Protein AF-A0A968LQH7-F1 (afdb_monomer)

Mean predicted aligned error: 11.44 Å

Nearest PDB structures (foldseek):
  6m36-assembly1_H  TM=9.302E-01  e=2.398E-04  Bacillus subtilis subsp. subtilis str. 168
  1th8-assembly1_B  TM=8.987E-01  e=6.489E-04  Geobacillus stearothermophilus
  7lhv-assembly1_B  TM=8.770E-01  e=4.225E-03  Arabidopsis thaliana
  6rtc-assembly1_A  TM=8.380E-01  e=2.093E-03  Mus musculus
  3oir-assembly1_A  TM=7.974E-01  e=1.445E-02  Wolinella succinogenes

Radius of gyration: 26.25 Å; Cα contacts (8 Å, |Δi|>4): 686; chains: 1; bounding box: 60×56×79 Å

Secondary structure (DSSP, 8-state):
-EEEE-TT--SS--HHHHHHHHHHHTTS--S-EEEE--TTPPPPTTSEEE--SSHHHHHHHHHHSSEEEEES-HHHHHHHHHSS---EEEE---GGGT----HHHHHHHHHHHHTT--B--SHHHHHHHHHHTTT-SSSPPP-TTS--EEEETTEEEEEPPSEE-THHHHHHHHHHHHHT-TT-TT--EEEEE-SS--EE-HHHHHHHHHHHHHHHHTT-EEEEES--HHHHHHHHHTT-TTTSEE-GGG--GGG--S-TTTTT---GGGSSHHHHHHHHHHHHHHHHHHHHHHHHHHHHHHHHSSPPEEEEEEEE-GGG-EEEEEEEE-SSSSHHHHHHHTGGGGGGHHHHHHTSSEEEEB---BHHHHHHHHHSTT--S----TTSPPBEEEEPS---S-GGGSPPP-HHHHHHHHHHHHHHHHHHHH--S--PPPPP-

Sequence (441 aa):
MIYVSIALEPYPFSTVIGWLVALQKYELLKEEVLVHSHPLMTLPPSLSPVFPATPAEEIDWMARCRLWIGECDPQVRQKFQQLPAKPYALIPRSRQFAETLSLRQQHLAEEYAQQGTTILHSPAELAKFIRFSVVLSGMALPKASAVRLIYFGTVALFSFPRLLINQDADLMQQDFQDLCQPQDQDLQRVILDLSDTEKLDSSGLKVLVLCLEVIVSQGRDLVLWSVRQEVLERLSFANLNQFLVIEPLTQGFANYGARTEVDRALHPSLRGWQGGLKRALDLAIASVGLVLYATVWFLLWVIERRLPQVQTEIRCGWQGRLLRWRLLKPRRVGRKLFRRTRLERLPLFWNVLWGEISLVGCHAPILKEIMHQKFSPHGQGFYWGRSQPKPGIITSSYRGGQANDCPMWNLINEVQILLRALGRLIYRLTRTGSGRSPQHR

Foldseek 3Di:
DEEEEAAVPLFQDWLVLLLVLVCVVQLLDPDAYEYDYHPLHDHDPSHHYDDDPDPVSVLVVVVPHQEYEYALDPVRVVVQVVHPDHHYEHEQTACLQPPDPDPVSVVSLVVCVVVLHHYDFWSQLVSVCVVCSVVDPPDRPDPSVPDQWDDNFQEIEGEDAQECDDPNLVVVLVVLCVVLPPVSVSHAEYEYECQNHDDADPSNVVSVVSSLVSQVVVVHYYAYAQQAPNNVVVCVVVVVVVVHHYSSSTHTRPRDDDPPDPLVCPPVCCPDDNVVVQLVVQLVVLVVLQVVLVVVQVVLCVVVVDGWDWDWFWWQFALNRTDTQTFTARDDPCRVVCVQLVNRRSVCSVVSNVVRAGAEFAATDGSVVQSCLVSPPPRDFDDPHRSGIGHHSQHDPDPDGDSVPDPRDDPVSVVVSVVVSVVSNVVSVPCDDDDDDPPDD

Solvent-accessible surface area (backbone atoms only — not comparable to full-atom values): 24698 Å² total; per-residue (Å²): 78,36,29,34,47,46,49,87,45,65,42,83,58,45,50,68,57,36,28,53,52,47,32,43,76,64,55,64,45,86,63,58,38,40,32,33,46,31,92,86,55,77,69,61,92,86,45,44,80,42,79,62,91,43,74,69,52,42,48,52,57,50,68,72,24,73,35,40,40,29,45,64,40,74,69,51,50,52,53,60,69,77,45,81,97,56,55,54,40,25,33,55,73,28,58,91,49,45,35,86,70,43,73,66,54,54,53,49,50,53,52,39,40,75,71,70,42,50,66,40,57,31,44,66,46,46,46,50,46,71,71,47,51,82,81,43,88,86,55,81,76,68,65,75,79,74,67,42,70,47,75,48,84,39,28,38,44,37,50,47,58,45,62,25,49,65,75,52,24,58,54,47,47,50,59,50,51,66,68,64,42,88,80,61,77,67,59,48,35,42,35,42,33,26,59,57,34,69,49,65,45,75,52,22,50,49,39,54,51,48,54,50,51,57,37,51,77,70,75,32,49,67,37,40,29,16,65,21,53,70,46,48,53,50,33,51,75,68,63,43,56,84,78,52,49,66,50,84,57,28,62,28,61,80,41,74,78,87,74,79,61,74,78,67,54,63,61,68,42,67,65,62,69,66,25,52,50,52,50,51,52,32,43,56,52,21,54,55,38,41,54,51,34,52,52,54,51,50,51,45,26,68,73,67,74,42,81,65,45,70,48,72,43,58,26,39,32,36,50,31,31,67,39,80,48,38,31,50,39,58,90,76,69,58,49,70,54,32,66,70,68,48,59,25,48,32,59,41,26,56,40,27,65,76,60,50,29,32,51,69,20,32,68,57,52,48,46,70,60,49,51,46,37,74,71,38,97,80,51,76,79,66,76,90,41,31,79,48,71,46,19,20,83,41,58,51,93,53,74,74,73,52,83,86,75,60,76,73,72,45,72,67,60,52,51,51,53,49,51,54,49,48,52,52,41,52,52,60,68,70,59,65,95,78,77,82,74,81,77,82,125

pLDDT: mean 77.99, std 15.83, range [33.03, 96.25]

Structure (mmCIF, N/CA/C/O backbone):
data_AF-A0A968LQH7-F1
#
_entry.id   AF-A0A968LQH7-F1
#
loop_
_atom_site.group_PDB
_atom_site.id
_atom_site.type_symbol
_atom_site.label_atom_id
_atom_site.label_alt_id
_atom_site.label_comp_id
_atom_site.label_asym_id
_atom_site.label_entity_id
_atom_site.label_seq_id
_atom_site.pdbx_PDB_ins_code
_atom_site.Cartn_x
_atom_site.Cartn_y
_atom_site.Cartn_z
_atom_site.occupancy
_atom_site.B_iso_or_equiv
_atom_site.auth_seq_id
_atom_site.auth_comp_id
_atom_site.auth_asym_id
_atom_site.auth_atom_id
_atom_site.pdbx_PDB_model_num
ATOM 1 N N . MET A 1 1 ? -12.282 18.269 4.906 1.00 91.88 1 MET A N 1
ATOM 2 C CA . MET A 1 1 ? -11.223 17.924 3.929 1.00 91.88 1 MET A CA 1
ATOM 3 C C . MET A 1 1 ? -9.951 17.599 4.677 1.00 91.88 1 MET A C 1
ATOM 5 O O . MET A 1 1 ? -9.574 18.338 5.591 1.00 91.88 1 MET A O 1
ATOM 9 N N . ILE A 1 2 ? -9.303 16.513 4.278 1.00 94.44 2 ILE A N 1
ATOM 10 C CA . ILE A 1 2 ? -8.062 16.009 4.865 1.00 94.44 2 ILE A CA 1
ATOM 11 C C . ILE A 1 2 ? -6.965 16.073 3.808 1.00 94.44 2 ILE A C 1
ATOM 13 O O . ILE A 1 2 ? -7.190 15.636 2.684 1.00 94.44 2 ILE A O 1
ATOM 17 N N . TYR A 1 3 ? -5.788 16.585 4.170 1.00 94.88 3 TYR A N 1
ATOM 18 C CA . TYR A 1 3 ? -4.630 16.570 3.279 1.00 94.88 3 TYR A CA 1
ATOM 19 C C . TYR A 1 3 ? -3.744 15.366 3.577 1.00 94.88 3 TYR A C 1
ATOM 21 O O . TYR A 1 3 ? -3.441 15.100 4.739 1.00 94.88 3 TYR A O 1
ATOM 29 N N . VAL A 1 4 ? -3.282 14.675 2.541 1.00 94.88 4 VAL A N 1
ATOM 30 C CA . VAL A 1 4 ? -2.411 13.505 2.646 1.00 94.88 4 VAL A CA 1
ATOM 31 C C 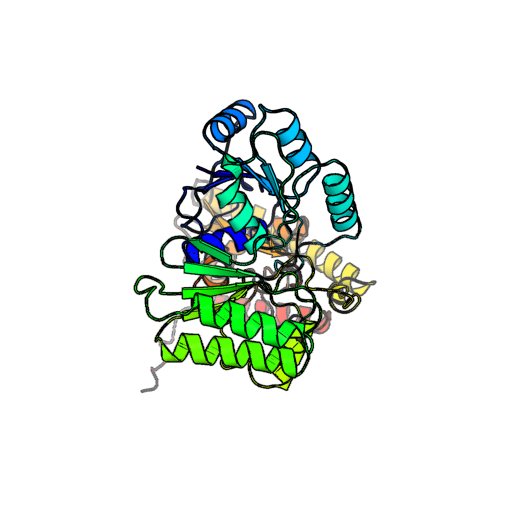. VAL A 1 4 ? -1.172 13.710 1.784 1.00 94.88 4 VAL A C 1
ATOM 33 O O . VAL A 1 4 ? -1.284 13.931 0.581 1.00 94.88 4 VAL A O 1
ATOM 36 N N . SER A 1 5 ? 0.015 13.599 2.380 1.00 92.38 5 SER A N 1
ATOM 37 C CA . SER A 1 5 ? 1.299 13.741 1.685 1.00 92.38 5 SER A CA 1
ATOM 38 C C . SER A 1 5 ? 2.010 12.392 1.562 1.00 92.38 5 SER A C 1
ATOM 40 O O . SER A 1 5 ? 2.609 11.922 2.529 1.00 92.38 5 SER A O 1
ATOM 42 N N . ILE A 1 6 ? 1.993 11.822 0.353 1.00 87.38 6 ILE A N 1
ATOM 43 C CA . ILE A 1 6 ? 2.687 10.573 -0.035 1.00 87.38 6 ILE A CA 1
ATOM 44 C C . ILE A 1 6 ? 3.566 10.773 -1.293 1.00 87.38 6 ILE A C 1
ATOM 46 O O . ILE A 1 6 ? 3.988 9.823 -1.943 1.00 87.38 6 ILE A O 1
ATOM 50 N N . ALA A 1 7 ? 3.817 12.025 -1.697 1.00 74.19 7 ALA A N 1
ATOM 51 C CA . ALA A 1 7 ? 4.438 12.373 -2.982 1.00 74.19 7 ALA A CA 1
ATOM 52 C C . ALA A 1 7 ? 5.873 11.853 -3.176 1.00 74.19 7 ALA A C 1
ATOM 54 O O . ALA A 1 7 ? 6.337 11.723 -4.310 1.00 74.19 7 ALA A O 1
ATOM 55 N N . LEU A 1 8 ? 6.565 11.541 -2.080 1.00 68.94 8 LEU A N 1
ATOM 56 C CA . LEU A 1 8 ? 7.921 10.993 -2.102 1.00 68.94 8 LEU A CA 1
ATOM 57 C C . LEU A 1 8 ? 7.945 9.495 -2.412 1.00 68.94 8 LEU A C 1
ATOM 59 O O . LEU A 1 8 ? 9.002 8.968 -2.760 1.00 68.94 8 LEU A O 1
ATOM 63 N N . GLU A 1 9 ? 6.806 8.809 -2.320 1.00 71.38 9 GLU A N 1
ATOM 64 C CA . GLU A 1 9 ? 6.715 7.371 -2.527 1.00 71.38 9 GLU A CA 1
ATOM 65 C C . GLU A 1 9 ? 6.495 7.071 -4.026 1.00 71.38 9 GLU A C 1
ATOM 67 O O . GLU A 1 9 ? 5.426 7.338 -4.581 1.00 71.38 9 GLU A O 1
ATOM 72 N N . PRO A 1 10 ? 7.473 6.470 -4.736 1.00 67.31 10 PRO A N 1
ATOM 73 C CA . PRO A 1 10 ? 7.321 6.125 -6.154 1.00 67.31 10 PRO A CA 1
ATOM 74 C C . PRO A 1 10 ? 6.494 4.843 -6.367 1.00 67.31 10 PRO A C 1
ATOM 76 O O . PRO A 1 10 ? 6.490 4.275 -7.468 1.00 67.31 10 PRO A O 1
ATOM 79 N N . TYR A 1 11 ? 5.856 4.341 -5.309 1.00 75.50 11 TYR A N 1
ATOM 80 C CA . TYR A 1 11 ? 5.134 3.080 -5.281 1.00 75.50 11 TYR A CA 1
ATOM 81 C C . TYR A 1 11 ? 3.636 3.348 -5.126 1.00 75.50 11 TYR A C 1
ATOM 83 O O . TYR A 1 11 ? 3.237 4.116 -4.258 1.00 75.50 11 TYR A O 1
ATOM 91 N N . PRO A 1 12 ? 2.783 2.676 -5.912 1.00 67.94 12 PRO A N 1
ATOM 92 C CA . PRO A 1 12 ? 1.347 2.938 -5.910 1.00 67.94 12 PRO A CA 1
ATOM 93 C C . PRO A 1 12 ? 0.606 2.335 -4.708 1.00 67.94 12 PRO A C 1
ATOM 95 O O . PRO A 1 12 ? -0.607 2.477 -4.583 1.00 67.94 12 PRO A O 1
ATOM 98 N N . PHE A 1 13 ? 1.312 1.603 -3.852 1.00 70.88 13 PHE A N 1
ATOM 99 C CA . PHE A 1 13 ? 0.738 0.982 -2.674 1.00 70.88 13 PHE A CA 1
ATOM 100 C C . PHE A 1 13 ? 1.545 1.421 -1.469 1.00 70.88 13 PHE A C 1
ATOM 102 O O . PHE A 1 13 ? 2.733 1.089 -1.376 1.00 70.88 13 PHE A O 1
ATOM 109 N N . SER A 1 14 ? 0.866 2.123 -0.572 1.00 77.19 14 SER A N 1
ATOM 110 C CA . SER A 1 14 ? 1.400 2.500 0.721 1.00 77.19 14 SER A CA 1
ATOM 111 C C . SER A 1 14 ? 0.418 2.184 1.831 1.00 77.19 14 SER A C 1
ATOM 113 O O . SER A 1 14 ? -0.792 2.057 1.604 1.00 77.19 14 SER A O 1
ATOM 115 N N . THR A 1 15 ? 0.965 2.073 3.037 1.00 83.62 15 THR A N 1
ATOM 116 C CA . THR A 1 15 ? 0.190 1.883 4.269 1.00 83.62 15 THR A CA 1
ATOM 117 C C . THR A 1 15 ? -0.881 2.957 4.418 1.00 83.62 15 THR A C 1
ATOM 119 O O . THR A 1 15 ? -2.040 2.649 4.686 1.00 83.62 15 THR A O 1
ATOM 122 N N . VAL A 1 16 ? -0.518 4.204 4.111 1.00 89.38 16 VAL A N 1
ATOM 123 C CA . VAL A 1 16 ? -1.415 5.363 4.157 1.00 89.38 16 VAL A CA 1
ATOM 124 C C . VAL A 1 16 ? -2.645 5.160 3.272 1.00 89.38 16 VAL A C 1
ATOM 126 O O . VAL A 1 16 ? -3.771 5.291 3.744 1.00 89.38 16 VAL A O 1
ATOM 129 N N . ILE A 1 17 ? -2.454 4.798 1.998 1.00 88.19 17 ILE A N 1
ATOM 130 C CA . ILE A 1 17 ? -3.575 4.601 1.065 1.00 88.19 17 ILE A CA 1
ATOM 131 C C . ILE A 1 17 ? -4.432 3.413 1.484 1.00 88.19 17 ILE A C 1
ATOM 133 O O . ILE A 1 17 ? -5.656 3.508 1.450 1.00 88.19 17 ILE A O 1
ATOM 137 N N . GLY A 1 18 ? -3.799 2.306 1.880 1.00 85.25 18 GLY A N 1
ATOM 138 C CA . GLY A 1 18 ? -4.505 1.116 2.347 1.00 85.25 18 GLY A CA 1
ATOM 139 C C . GLY A 1 18 ? -5.459 1.420 3.493 1.00 85.25 18 GLY A C 1
ATOM 140 O O . GLY A 1 18 ? -6.633 1.056 3.429 1.00 85.25 18 GLY A O 1
ATOM 141 N N . TRP A 1 19 ? -4.974 2.144 4.500 1.00 90.31 19 TRP A N 1
ATOM 142 C CA . TRP A 1 19 ? -5.782 2.519 5.654 1.00 90.31 19 TRP A CA 1
ATOM 143 C C . TRP A 1 19 ? -6.886 3.510 5.281 1.00 90.31 19 TRP A C 1
ATOM 145 O O . TRP A 1 19 ? -8.023 3.312 5.691 1.00 90.31 19 TRP A O 1
ATOM 155 N N . LEU A 1 20 ? -6.611 4.520 4.450 1.00 91.81 20 LEU A N 1
ATOM 156 C CA . LEU A 1 20 ? -7.643 5.466 3.999 1.00 91.81 20 LEU A CA 1
ATOM 157 C C . LEU A 1 20 ? -8.774 4.772 3.226 1.00 91.81 20 LEU A C 1
ATOM 159 O O . LEU A 1 20 ? -9.947 5.052 3.474 1.00 91.81 20 LEU A O 1
ATOM 163 N N . VAL A 1 21 ? -8.434 3.835 2.336 1.00 89.12 21 VAL A N 1
ATOM 164 C CA . VAL A 1 21 ? -9.426 3.035 1.602 1.00 89.12 21 VAL A CA 1
ATOM 165 C C . VAL A 1 21 ? -10.236 2.160 2.556 1.00 89.12 21 VAL A C 1
ATOM 167 O O . VAL A 1 21 ? -11.454 2.083 2.406 1.00 89.12 21 VAL A O 1
ATOM 170 N N . ALA A 1 22 ? -9.599 1.534 3.552 1.00 89.19 22 ALA A N 1
ATOM 171 C CA . ALA A 1 22 ? -10.313 0.768 4.571 1.00 89.19 22 ALA A CA 1
ATOM 172 C C . ALA A 1 22 ? -11.291 1.665 5.350 1.00 89.19 22 ALA A C 1
ATOM 174 O O . ALA A 1 22 ? -12.472 1.347 5.457 1.00 89.19 22 ALA A O 1
ATOM 175 N N . LEU A 1 23 ? -10.846 2.831 5.817 1.00 92.75 23 LEU A N 1
ATOM 176 C CA . LEU A 1 23 ? -11.693 3.766 6.558 1.00 92.75 23 LEU A CA 1
ATOM 177 C C . LEU A 1 23 ? -12.903 4.239 5.738 1.00 92.75 23 LEU A C 1
ATOM 179 O O . LEU A 1 23 ? -14.000 4.327 6.284 1.00 92.75 23 LEU A O 1
ATOM 183 N N . GLN A 1 24 ? -12.736 4.502 4.439 1.00 90.62 24 GLN A N 1
ATOM 184 C CA . GLN A 1 24 ? -13.851 4.857 3.552 1.00 90.62 24 GLN A CA 1
ATOM 185 C C . GLN A 1 24 ? -14.787 3.669 3.287 1.00 90.62 24 GLN A C 1
ATOM 187 O O . GLN A 1 24 ? -16.003 3.833 3.348 1.00 90.62 24 GLN A O 1
ATOM 192 N N . LYS A 1 25 ? -14.239 2.467 3.047 1.00 89.00 25 LYS A N 1
ATOM 193 C CA . LYS A 1 25 ? -15.014 1.228 2.836 1.00 89.00 25 LYS A CA 1
ATOM 194 C C . LYS A 1 25 ? -15.956 0.935 4.006 1.00 89.00 25 LYS A C 1
ATOM 196 O O . LYS A 1 25 ? -17.066 0.462 3.787 1.00 89.00 25 LYS A O 1
ATOM 201 N N . TYR A 1 26 ? -15.506 1.204 5.229 1.00 90.62 26 TYR A N 1
ATOM 202 C CA . TYR A 1 26 ? -16.272 0.971 6.454 1.00 90.62 26 TYR A CA 1
ATOM 203 C C . TYR A 1 26 ? -16.930 2.238 7.017 1.00 90.62 26 TYR A C 1
ATOM 205 O O . TYR A 1 26 ? -17.303 2.255 8.183 1.00 90.62 26 TYR A O 1
ATOM 213 N N . GLU A 1 27 ? -17.069 3.292 6.207 1.00 90.19 27 GLU A N 1
ATOM 214 C CA . GLU A 1 27 ? -17.750 4.547 6.561 1.00 90.19 27 GLU A CA 1
ATOM 215 C C . GLU A 1 27 ? -17.205 5.294 7.795 1.00 90.19 27 GLU A C 1
ATOM 217 O O . GLU A 1 27 ? -17.840 6.227 8.293 1.00 90.19 27 GLU A O 1
ATOM 222 N N . LEU A 1 28 ? -15.995 4.960 8.251 1.00 90.38 28 LEU A N 1
ATOM 223 C CA . LEU A 1 28 ? -15.306 5.675 9.331 1.00 90.38 28 LEU A CA 1
ATOM 224 C C . LEU A 1 28 ? -14.755 7.032 8.861 1.00 90.38 28 LEU A C 1
ATOM 226 O O . LEU A 1 28 ? -14.412 7.888 9.677 1.00 90.38 28 LEU A O 1
ATOM 230 N N . LEU A 1 29 ? -14.666 7.233 7.541 1.00 90.75 29 LEU A N 1
ATOM 231 C CA . LEU A 1 29 ? -14.213 8.464 6.904 1.00 90.75 29 LEU A CA 1
ATOM 232 C C . LEU A 1 29 ? -15.174 8.881 5.786 1.00 90.75 29 LEU A C 1
ATOM 234 O O . LEU A 1 29 ? -15.205 8.267 4.723 1.00 90.75 29 LEU A O 1
ATOM 238 N N . LYS A 1 30 ? -15.930 9.957 6.030 1.00 87.56 30 LYS A N 1
ATOM 239 C CA . LYS A 1 30 ? -16.893 10.543 5.07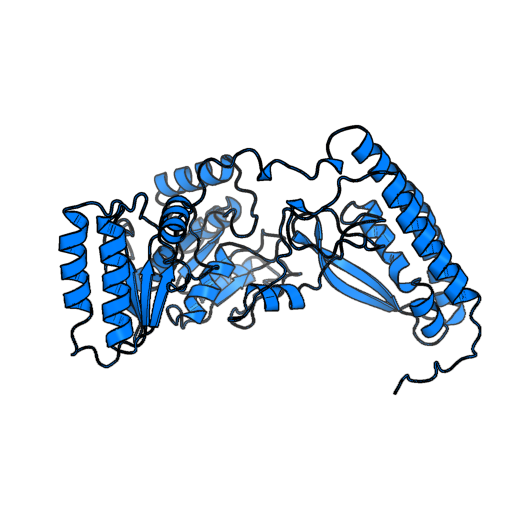5 1.00 87.56 30 LYS A CA 1
ATOM 240 C C . LYS A 1 30 ? -16.399 11.838 4.425 1.00 87.56 30 LYS A C 1
ATOM 242 O O . LYS A 1 30 ? -17.047 12.377 3.537 1.00 87.56 30 LYS A O 1
ATOM 247 N N . GLU A 1 31 ? -15.266 12.361 4.883 1.00 89.69 31 GLU A N 1
ATOM 248 C CA . GLU A 1 31 ? -14.685 13.585 4.342 1.00 89.69 31 GLU A CA 1
ATOM 249 C C . GLU A 1 31 ? -13.903 13.325 3.061 1.00 89.69 31 GLU A C 1
ATOM 251 O O . GLU A 1 31 ? -13.278 12.278 2.893 1.00 89.69 31 GLU A O 1
ATOM 256 N N . GLU A 1 32 ? -13.860 14.337 2.199 1.00 92.50 32 GLU A N 1
ATOM 257 C CA . GLU A 1 32 ? -12.955 14.334 1.060 1.00 92.50 32 GLU A CA 1
ATOM 258 C C . GLU A 1 32 ? -11.490 14.319 1.521 1.00 92.50 32 GLU A C 1
ATOM 260 O O . GLU A 1 32 ? -11.068 15.099 2.390 1.00 92.50 32 GLU A O 1
ATOM 265 N N . VAL A 1 33 ? -10.719 13.427 0.900 1.00 95.12 33 VAL A N 1
ATOM 266 C CA . VAL A 1 33 ? -9.294 13.230 1.146 1.00 95.12 33 VAL A CA 1
ATOM 267 C C . VAL A 1 33 ? -8.520 13.677 -0.083 1.00 95.12 33 VAL A C 1
ATOM 269 O O . VAL A 1 33 ? -8.578 13.033 -1.131 1.00 95.12 33 VAL A O 1
ATOM 272 N N . LEU A 1 34 ? -7.776 14.766 0.072 1.00 94.44 34 LEU A N 1
ATOM 273 C CA . LEU A 1 34 ? -6.871 15.303 -0.931 1.00 94.44 34 LEU A CA 1
ATOM 274 C C . LEU A 1 34 ? -5.501 14.652 -0.764 1.00 94.44 34 LEU A C 1
ATOM 276 O O . LEU A 1 34 ? -4.869 14.791 0.281 1.00 94.44 34 LEU A O 1
ATOM 280 N N . VAL A 1 35 ? -5.028 13.947 -1.784 1.00 93.44 35 VAL A N 1
ATOM 281 C CA . VAL A 1 35 ? -3.793 13.165 -1.717 1.00 93.44 35 VAL A CA 1
ATOM 282 C C . VAL A 1 35 ? -2.768 13.720 -2.700 1.00 93.44 35 VAL A C 1
ATOM 284 O O . VAL A 1 35 ? -2.887 13.547 -3.915 1.00 93.44 35 VAL A O 1
ATOM 287 N N . HIS A 1 36 ? -1.716 14.334 -2.165 1.00 92.38 36 HIS A N 1
ATOM 288 C CA . HIS A 1 36 ? -0.524 14.676 -2.927 1.00 92.38 36 HIS A CA 1
ATOM 289 C C . HIS A 1 36 ? 0.348 13.427 -3.089 1.00 92.38 36 HIS A C 1
ATOM 291 O O . HIS A 1 36 ? 0.933 12.923 -2.126 1.00 92.38 36 HIS A O 1
ATOM 297 N N . SER A 1 37 ? 0.404 12.913 -4.319 1.00 88.38 37 SER A N 1
ATOM 298 C CA . SER A 1 37 ? 1.066 11.654 -4.677 1.00 88.38 37 SER A CA 1
ATOM 299 C C . SER A 1 37 ? 1.986 11.802 -5.885 1.00 88.38 37 SER A C 1
ATOM 301 O O . SER A 1 37 ? 1.983 12.822 -6.573 1.00 88.38 37 SER A O 1
ATOM 303 N N . HIS A 1 38 ? 2.792 10.772 -6.148 1.00 83.25 38 HIS A N 1
ATOM 304 C CA . HIS A 1 38 ? 3.697 10.763 -7.291 1.00 83.25 38 HIS A CA 1
ATOM 305 C C . HIS A 1 38 ? 2.921 10.943 -8.623 1.00 83.25 38 HIS A C 1
ATOM 307 O O . HIS A 1 38 ? 1.936 10.242 -8.835 1.00 83.25 38 HIS A O 1
ATOM 313 N N . PRO A 1 39 ? 3.369 11.768 -9.595 1.00 80.88 39 PRO A N 1
ATOM 314 C CA . PRO A 1 39 ? 2.581 12.116 -10.797 1.00 80.88 39 PRO A CA 1
ATOM 315 C C . PRO A 1 39 ? 2.179 10.952 -11.716 1.00 80.88 39 PRO A C 1
ATOM 317 O O . PRO A 1 39 ? 1.294 11.075 -12.557 1.00 80.88 39 PRO A O 1
ATOM 320 N N . LEU A 1 40 ? 2.877 9.819 -11.615 1.00 78.50 40 LEU A N 1
ATOM 321 C CA . LEU A 1 40 ? 2.552 8.595 -12.363 1.00 78.50 40 LEU A CA 1
ATOM 322 C C . LEU A 1 40 ? 1.518 7.712 -11.652 1.00 78.50 40 LEU A C 1
ATOM 324 O O . LEU A 1 40 ? 1.124 6.675 -12.183 1.00 78.50 40 LEU A O 1
ATOM 328 N N . MET A 1 41 ? 1.127 8.069 -10.438 1.00 79.44 41 MET A N 1
ATOM 329 C CA . MET A 1 41 ? 0.243 7.273 -9.616 1.00 79.44 41 MET A CA 1
ATOM 330 C C . MET A 1 41 ? -1.215 7.571 -9.949 1.00 79.44 41 MET A C 1
ATOM 332 O O . MET A 1 41 ? -1.644 8.718 -9.987 1.00 79.44 41 MET A O 1
ATOM 336 N N . THR A 1 42 ? -1.996 6.515 -10.155 1.00 78.75 42 THR A N 1
ATOM 337 C CA . THR A 1 42 ? -3.457 6.602 -10.145 1.00 78.75 42 THR A CA 1
ATOM 338 C C . THR A 1 42 ? -3.948 6.185 -8.773 1.00 78.75 42 THR A C 1
ATOM 340 O O . THR A 1 42 ? -3.607 5.089 -8.324 1.00 78.75 42 THR A O 1
ATOM 343 N N . LEU A 1 43 ? -4.745 7.028 -8.128 1.00 83.06 43 LEU A N 1
ATOM 344 C CA . LEU A 1 43 ? -5.343 6.721 -6.836 1.00 83.06 43 LEU A CA 1
ATOM 345 C C . LEU A 1 43 ? -6.630 5.897 -6.994 1.00 83.06 43 LEU A C 1
ATOM 347 O O . LEU A 1 43 ? -7.230 5.898 -8.075 1.00 83.06 43 LEU A O 1
ATOM 351 N N . PRO A 1 44 ? -7.058 5.175 -5.943 1.00 82.88 44 PRO A N 1
ATOM 352 C CA . PRO A 1 44 ? -8.409 4.633 -5.871 1.00 82.88 44 PRO A CA 1
ATOM 353 C C . PRO A 1 44 ? -9.438 5.751 -6.106 1.00 82.88 44 PRO A C 1
ATOM 355 O O . PRO A 1 44 ? -9.203 6.876 -5.672 1.00 82.88 44 PRO A O 1
ATOM 358 N N . PRO A 1 45 ? -10.584 5.465 -6.751 1.00 81.06 45 PRO A N 1
ATOM 359 C CA . PRO A 1 45 ? -11.573 6.487 -7.112 1.00 81.06 45 PRO A CA 1
ATOM 360 C C . PRO A 1 45 ? -12.179 7.218 -5.906 1.00 81.06 45 PRO A C 1
ATOM 362 O O . PRO A 1 45 ? -12.768 8.277 -6.073 1.00 81.06 45 PRO A O 1
ATOM 365 N N . SER A 1 46 ? -12.044 6.659 -4.704 1.00 83.56 46 SER A N 1
ATOM 366 C CA . SER A 1 46 ? -12.510 7.257 -3.457 1.00 83.56 46 SER A CA 1
ATOM 367 C C . SER A 1 46 ? -11.565 8.332 -2.891 1.00 83.56 46 SER A C 1
ATOM 369 O O . SER A 1 46 ? -11.942 9.035 -1.956 1.00 83.56 46 SER A O 1
ATOM 371 N N . LEU A 1 47 ? -10.349 8.476 -3.435 1.00 90.00 47 LEU A N 1
ATOM 372 C CA . LEU A 1 47 ? -9.351 9.461 -3.009 1.00 90.00 47 LEU A CA 1
ATOM 373 C C . LEU A 1 47 ? -9.110 10.496 -4.117 1.00 90.00 47 LEU A C 1
ATOM 375 O O . LEU A 1 47 ? -8.857 10.130 -5.266 1.00 90.00 47 LEU A O 1
ATOM 379 N N . SER A 1 48 ? -9.128 11.781 -3.762 1.00 91.38 48 SER A N 1
ATOM 380 C CA . SER A 1 48 ? -8.955 12.892 -4.704 1.00 91.38 48 SER A CA 1
ATOM 381 C C . SER A 1 48 ? -7.461 13.204 -4.890 1.00 91.38 48 SER A C 1
ATOM 383 O O . SER A 1 48 ? -6.813 13.650 -3.941 1.00 91.38 48 SER A O 1
ATOM 385 N N . PRO A 1 49 ? -6.863 12.984 -6.076 1.00 90.62 49 PRO A N 1
ATOM 386 C CA . PRO A 1 49 ? -5.459 13.311 -6.302 1.00 90.62 49 PRO A CA 1
ATOM 387 C C . PRO A 1 49 ? -5.248 14.824 -6.419 1.00 90.62 49 PRO A C 1
ATOM 389 O O . PRO A 1 49 ? -6.023 15.515 -7.079 1.00 90.62 49 PRO A O 1
ATOM 392 N N . VAL A 1 50 ? -4.148 15.318 -5.852 1.00 90.94 50 VAL A N 1
ATOM 393 C CA . VAL A 1 50 ? -3.690 16.704 -6.015 1.00 90.94 50 VAL A CA 1
ATOM 394 C C . VAL A 1 50 ? -2.254 16.703 -6.537 1.00 90.94 50 VAL A C 1
ATOM 396 O O . VAL A 1 50 ? -1.404 15.962 -6.042 1.00 90.94 50 VAL A O 1
ATOM 399 N N . PHE A 1 51 ? -1.985 17.534 -7.544 1.00 87.94 51 PHE A N 1
ATOM 400 C CA . PHE A 1 51 ? -0.672 17.664 -8.180 1.00 87.94 51 PHE A CA 1
ATOM 401 C C . PHE A 1 51 ? -0.241 19.134 -8.174 1.00 87.94 51 PHE A C 1
ATOM 403 O O . PHE A 1 51 ? -0.365 19.800 -9.203 1.00 87.94 51 PHE A O 1
ATOM 410 N N . PRO A 1 52 ? 0.216 19.661 -7.024 1.00 86.62 52 PRO A N 1
ATOM 411 C CA . PRO A 1 52 ? 0.647 21.047 -6.943 1.00 86.62 52 PRO A CA 1
ATOM 412 C C . PRO A 1 52 ? 1.853 21.265 -7.867 1.00 86.62 52 PRO A C 1
ATOM 414 O O . PRO A 1 52 ? 2.837 20.524 -7.810 1.00 86.62 52 PRO A O 1
ATOM 417 N N . ALA A 1 53 ? 1.786 22.277 -8.731 1.00 86.31 53 ALA A N 1
ATOM 418 C CA . ALA A 1 53 ? 2.877 22.637 -9.634 1.00 86.31 53 ALA A CA 1
ATOM 419 C C . ALA A 1 53 ? 3.986 23.417 -8.913 1.00 86.31 53 ALA A C 1
ATOM 421 O O . ALA A 1 53 ? 5.134 23.426 -9.360 1.00 86.31 53 ALA A O 1
ATOM 422 N N . THR A 1 54 ? 3.649 24.074 -7.798 1.00 89.31 54 THR A N 1
ATOM 423 C CA . THR A 1 54 ? 4.581 24.863 -6.983 1.00 89.31 54 THR A CA 1
ATOM 424 C C . THR A 1 54 ? 4.396 24.587 -5.486 1.00 89.31 54 THR A C 1
ATOM 426 O O . THR A 1 54 ? 3.294 24.234 -5.063 1.00 89.31 54 THR A O 1
ATOM 429 N N . PRO A 1 55 ? 5.429 24.811 -4.649 1.00 88.06 55 PRO A N 1
ATOM 430 C CA . PRO A 1 55 ? 5.284 24.718 -3.195 1.00 88.06 55 PRO A CA 1
ATOM 431 C C . PRO A 1 55 ? 4.203 25.651 -2.629 1.00 88.06 55 PRO A C 1
ATOM 433 O O . PRO A 1 55 ? 3.516 25.288 -1.683 1.00 88.06 55 PRO A O 1
ATOM 436 N N . ALA A 1 56 ? 4.010 26.835 -3.222 1.00 89.69 56 ALA A N 1
ATOM 437 C CA . ALA A 1 56 ? 2.972 27.776 -2.798 1.00 89.69 56 ALA A CA 1
ATOM 438 C C . ALA A 1 56 ? 1.557 27.226 -3.043 1.00 89.69 56 ALA A C 1
ATOM 440 O O . ALA A 1 56 ? 0.685 27.357 -2.188 1.00 89.69 56 ALA A O 1
ATOM 441 N N . GLU A 1 57 ? 1.347 26.563 -4.182 1.00 91.81 57 GLU A N 1
ATOM 442 C CA . GLU A 1 57 ? 0.084 25.887 -4.486 1.00 91.81 57 GLU A CA 1
ATOM 443 C C . GLU A 1 57 ? -0.174 24.722 -3.521 1.00 91.81 57 GLU A C 1
ATOM 445 O O . GLU A 1 57 ? -1.294 24.546 -3.049 1.00 91.81 57 GLU A O 1
ATOM 450 N N . GLU A 1 58 ? 0.862 23.953 -3.167 1.00 90.44 58 GLU A N 1
ATOM 451 C CA . GLU A 1 58 ? 0.740 22.891 -2.161 1.00 90.44 58 GLU A CA 1
ATOM 452 C C . GLU A 1 58 ? 0.281 23.447 -0.805 1.00 90.44 58 GLU A C 1
ATOM 454 O O . GLU A 1 58 ? -0.627 22.897 -0.178 1.00 90.44 58 GLU A O 1
ATOM 459 N N . ILE A 1 59 ? 0.869 24.565 -0.374 1.00 90.94 59 ILE A N 1
ATOM 460 C CA . ILE A 1 59 ? 0.506 25.235 0.879 1.00 90.94 59 ILE A CA 1
ATOM 461 C C . ILE A 1 59 ? -0.954 25.704 0.850 1.00 90.94 59 ILE A C 1
ATOM 463 O O . ILE A 1 59 ? -1.649 25.549 1.853 1.00 90.94 59 ILE A O 1
ATOM 467 N N . ASP A 1 60 ? -1.448 26.216 -0.280 1.00 91.44 60 ASP A N 1
ATOM 468 C CA . ASP A 1 60 ? -2.854 26.612 -0.427 1.00 91.44 60 ASP A CA 1
ATOM 469 C C . ASP A 1 60 ? -3.808 25.412 -0.276 1.00 91.44 60 ASP A C 1
ATOM 471 O O . ASP A 1 60 ? -4.772 25.460 0.495 1.00 91.44 60 ASP A O 1
ATOM 475 N N . TRP A 1 61 ? -3.497 24.273 -0.903 1.00 91.44 61 TRP A N 1
ATOM 476 C CA . TRP A 1 61 ? -4.252 23.030 -0.696 1.00 91.44 61 TRP A CA 1
ATOM 477 C C . TRP A 1 61 ? -4.250 22.580 0.773 1.00 91.44 61 TRP A C 1
ATOM 479 O O . TRP A 1 61 ? -5.296 22.226 1.331 1.00 91.44 61 TRP A O 1
ATOM 489 N N . MET A 1 62 ? -3.090 22.642 1.431 1.00 92.31 62 MET A N 1
ATOM 490 C CA . MET A 1 62 ? -2.944 22.319 2.854 1.00 92.31 62 MET A CA 1
ATOM 491 C C . MET A 1 62 ? -3.716 23.291 3.760 1.00 92.31 62 MET A C 1
ATOM 493 O O . MET A 1 62 ? -4.275 22.882 4.790 1.00 92.31 62 MET A O 1
ATOM 497 N N . ALA A 1 63 ? -3.790 24.570 3.387 1.00 90.88 63 ALA A N 1
ATOM 498 C CA . ALA A 1 63 ? -4.514 25.610 4.112 1.00 90.88 63 ALA A CA 1
ATOM 499 C C . ALA A 1 63 ? -6.035 25.375 4.109 1.00 90.88 63 ALA A C 1
ATOM 501 O O . ALA A 1 63 ? -6.694 25.683 5.104 1.00 90.88 63 ALA A O 1
ATOM 502 N N . ARG A 1 64 ? -6.580 24.727 3.076 1.00 91.50 64 ARG A N 1
ATOM 503 C CA . ARG A 1 64 ? -8.010 24.371 2.986 1.00 91.50 64 ARG A CA 1
ATOM 504 C C . ARG A 1 64 ? -8.400 23.138 3.812 1.00 91.50 64 ARG A C 1
ATOM 506 O O . ARG A 1 64 ? -9.575 22.934 4.107 1.00 91.50 64 ARG A O 1
ATOM 513 N N . CYS A 1 65 ? -7.436 22.301 4.195 1.00 92.31 65 CYS A N 1
ATOM 514 C CA . CYS A 1 65 ? -7.691 21.053 4.923 1.00 92.31 65 CYS A CA 1
ATOM 515 C C . CYS A 1 65 ? -7.650 21.245 6.443 1.00 92.31 65 CYS A C 1
ATOM 517 O O . CYS A 1 65 ? -6.847 22.024 6.942 1.00 92.31 65 CYS A O 1
ATOM 519 N N . ARG A 1 66 ? -8.464 20.519 7.216 1.00 91.81 66 ARG A N 1
ATOM 520 C CA . ARG A 1 66 ? -8.517 20.696 8.685 1.00 91.81 66 ARG A CA 1
ATOM 521 C C . ARG A 1 66 ? -7.386 19.993 9.443 1.00 91.81 66 ARG A C 1
ATOM 523 O O . ARG A 1 66 ? -7.048 20.397 10.547 1.00 91.81 66 ARG A O 1
ATOM 530 N N . LEU A 1 67 ? -6.832 18.937 8.856 1.00 92.56 67 LEU A N 1
ATOM 531 C CA . LEU A 1 67 ? -5.735 18.142 9.402 1.00 92.56 67 LEU A CA 1
ATOM 532 C C . LEU A 1 67 ? -4.873 17.606 8.265 1.00 92.56 67 LEU A C 1
ATOM 534 O O . LEU A 1 67 ? -5.332 17.539 7.114 1.00 92.56 67 LEU A O 1
ATOM 538 N N . TRP A 1 68 ? -3.657 17.187 8.604 1.00 93.81 68 TRP A N 1
ATOM 539 C CA . TRP A 1 68 ? -2.707 16.615 7.654 1.00 93.81 68 TRP A CA 1
ATOM 540 C C . TRP A 1 68 ? -2.273 15.204 8.063 1.00 93.81 68 TRP A C 1
ATOM 542 O O . TRP A 1 68 ? -2.036 14.917 9.233 1.00 93.81 68 TRP A O 1
ATOM 552 N N . ILE A 1 69 ? -2.141 14.314 7.089 1.00 94.31 69 ILE A N 1
ATOM 553 C CA . ILE A 1 69 ? -1.593 12.970 7.271 1.00 94.31 69 ILE A CA 1
ATOM 554 C C . ILE A 1 69 ? -0.382 12.847 6.358 1.00 94.31 69 ILE A C 1
ATOM 556 O O . ILE A 1 69 ? -0.417 13.235 5.190 1.00 94.31 69 ILE A O 1
ATOM 560 N N . GLY A 1 70 ? 0.709 12.321 6.887 1.00 91.94 70 GLY A N 1
ATOM 561 C CA . GLY A 1 70 ? 1.943 12.156 6.139 1.00 91.94 70 GLY A CA 1
ATOM 562 C C . GLY A 1 70 ? 2.491 10.752 6.263 1.00 91.94 70 GLY A C 1
ATOM 563 O O . GLY A 1 70 ? 2.241 10.055 7.244 1.00 91.94 70 GLY A O 1
ATOM 564 N N . GLU A 1 71 ? 3.299 10.350 5.293 1.00 89.56 71 GLU A N 1
ATOM 565 C CA . GLU A 1 71 ? 4.258 9.279 5.542 1.00 89.56 71 GLU A CA 1
ATOM 566 C C . GLU A 1 71 ? 5.281 9.743 6.578 1.00 89.56 71 GLU A C 1
ATOM 568 O O . GLU A 1 71 ? 5.653 10.918 6.637 1.00 89.56 71 GLU A O 1
ATOM 573 N N . CYS A 1 72 ? 5.741 8.812 7.404 1.00 88.38 72 CYS A N 1
ATOM 574 C CA . CYS A 1 72 ? 6.795 9.061 8.374 1.00 88.38 72 CYS A CA 1
ATOM 575 C C . CYS A 1 72 ? 8.139 9.231 7.644 1.00 88.38 72 CYS A C 1
ATOM 577 O O . CYS A 1 72 ? 8.919 8.294 7.501 1.00 88.38 72 CYS A O 1
ATOM 579 N N . ASP A 1 73 ? 8.379 10.431 7.128 1.00 86.88 73 ASP A N 1
ATOM 580 C CA . ASP A 1 73 ? 9.572 10.804 6.373 1.00 86.88 73 ASP A CA 1
ATOM 581 C C . ASP A 1 73 ? 10.093 12.170 6.858 1.00 86.88 73 ASP A C 1
ATOM 583 O O . ASP A 1 73 ? 9.278 13.050 7.175 1.00 86.88 73 ASP A O 1
ATOM 587 N N . PRO A 1 74 ? 11.424 12.389 6.910 1.00 89.12 74 PRO A N 1
ATOM 588 C CA . PRO A 1 74 ? 11.995 13.660 7.349 1.00 89.12 74 PRO A CA 1
ATOM 589 C C . PRO A 1 74 ? 11.463 14.876 6.594 1.00 89.12 74 PRO A C 1
ATOM 591 O O . PRO A 1 74 ? 11.178 15.900 7.214 1.00 89.12 74 PRO A O 1
ATOM 594 N N . GLN A 1 75 ? 11.295 14.773 5.274 1.00 89.75 75 GLN A N 1
ATOM 595 C CA . GLN A 1 75 ? 10.864 15.902 4.449 1.00 89.75 75 GLN A CA 1
ATOM 596 C C . GLN A 1 75 ? 9.394 16.242 4.705 1.00 89.75 75 GLN A C 1
ATOM 598 O O . GLN A 1 75 ? 9.022 17.414 4.765 1.00 89.75 75 GLN A O 1
ATOM 603 N N . VAL A 1 76 ? 8.553 15.221 4.902 1.00 90.31 76 VAL A N 1
ATOM 604 C CA . VAL A 1 76 ? 7.131 15.410 5.218 1.00 90.31 76 VAL A CA 1
ATOM 605 C C . VAL A 1 76 ? 6.971 16.043 6.596 1.00 90.31 76 VAL A C 1
ATOM 607 O O . VAL A 1 76 ? 6.229 17.017 6.735 1.00 90.31 76 VAL A O 1
ATOM 610 N N . ARG A 1 77 ? 7.713 15.555 7.598 1.00 90.94 77 ARG A N 1
ATOM 611 C CA . ARG A 1 77 ? 7.693 16.128 8.949 1.00 90.94 77 ARG A CA 1
ATOM 612 C C . ARG A 1 77 ? 8.170 17.575 8.960 1.00 90.94 77 ARG A C 1
ATOM 614 O O . ARG A 1 77 ? 7.479 18.429 9.507 1.00 90.94 77 ARG A O 1
ATOM 621 N N . GLN A 1 78 ? 9.316 17.853 8.339 1.00 90.56 78 GLN A N 1
ATOM 622 C CA . GLN A 1 78 ? 9.870 19.204 8.267 1.00 90.56 78 GLN A CA 1
ATOM 623 C C . GLN A 1 78 ? 8.868 20.174 7.630 1.00 90.56 78 GLN A C 1
ATOM 625 O O . GLN A 1 78 ? 8.631 21.253 8.168 1.00 90.56 78 GLN A O 1
ATOM 630 N N . LYS A 1 79 ? 8.220 19.760 6.534 1.00 90.31 79 LYS A N 1
ATOM 631 C CA . LYS A 1 79 ? 7.168 20.541 5.875 1.00 90.31 79 LYS A CA 1
ATOM 632 C C . LYS A 1 79 ? 5.988 20.826 6.808 1.00 90.31 79 LYS A C 1
ATOM 634 O O . LYS A 1 79 ? 5.540 21.964 6.883 1.00 90.31 79 LYS A O 1
ATOM 639 N N . PHE A 1 80 ? 5.491 19.824 7.532 1.00 90.88 80 PHE A N 1
ATOM 640 C CA . PHE A 1 80 ? 4.363 20.005 8.455 1.00 90.88 80 PHE A CA 1
ATOM 641 C C . PHE A 1 80 ? 4.714 20.889 9.660 1.00 90.88 80 PHE A C 1
ATOM 643 O O . PHE A 1 80 ? 3.857 21.626 10.133 1.00 90.88 80 PHE A O 1
ATOM 650 N N . GLN A 1 81 ? 5.966 20.877 10.123 1.00 88.50 81 GLN A N 1
ATOM 651 C CA . GLN A 1 81 ? 6.424 21.727 11.229 1.00 88.50 81 GLN A CA 1
ATOM 652 C C . GLN A 1 81 ? 6.620 23.200 10.845 1.00 88.50 81 GLN A C 1
ATOM 654 O O . GLN A 1 81 ? 6.524 24.069 11.706 1.00 88.50 81 GLN A O 1
ATOM 659 N N . GLN A 1 82 ? 6.917 23.487 9.576 1.00 88.00 82 GLN A N 1
ATOM 660 C CA . GLN A 1 82 ? 7.165 24.849 9.085 1.00 88.00 82 GLN A CA 1
ATOM 661 C C . GLN A 1 82 ? 5.882 25.636 8.775 1.00 88.00 82 GLN A C 1
ATOM 663 O O . GLN A 1 82 ? 5.944 26.839 8.527 1.00 88.00 82 GLN A O 1
ATOM 668 N N . LEU A 1 83 ? 4.731 24.964 8.746 1.00 85.00 83 LEU A N 1
ATOM 669 C CA . LEU A 1 83 ? 3.446 25.535 8.351 1.00 85.00 83 LEU A CA 1
ATOM 670 C C . LEU A 1 83 ? 2.567 25.853 9.573 1.00 85.00 83 LEU A C 1
ATOM 672 O O . LEU A 1 83 ? 2.858 25.384 10.675 1.00 85.00 83 LEU A O 1
ATOM 676 N N . PRO A 1 84 ? 1.498 26.663 9.408 1.00 78.00 84 PRO A N 1
ATOM 677 C CA . PRO A 1 84 ? 0.617 27.033 10.511 1.00 78.00 84 PRO A CA 1
ATOM 678 C C . PRO A 1 84 ? 0.133 25.812 11.297 1.00 78.00 84 PRO A C 1
ATOM 680 O O . PRO A 1 84 ? -0.165 24.778 10.702 1.00 78.00 84 PRO A O 1
ATOM 683 N N . ALA A 1 85 ? 0.023 25.947 12.620 1.00 75.88 85 ALA A N 1
ATOM 684 C CA . ALA A 1 85 ? -0.300 24.842 13.521 1.00 75.88 85 ALA A CA 1
ATOM 685 C C . ALA A 1 85 ? -1.661 24.200 13.196 1.00 75.88 85 ALA A C 1
ATOM 687 O O . ALA A 1 85 ? -2.715 24.671 13.624 1.00 75.88 85 ALA A O 1
ATOM 688 N N . LYS A 1 86 ? -1.626 23.093 12.452 1.00 86.38 86 LYS A N 1
ATOM 689 C CA . LYS A 1 86 ? -2.756 22.186 12.242 1.00 86.38 86 LYS A CA 1
ATOM 690 C C . LYS A 1 86 ? -2.426 20.826 12.839 1.00 86.38 86 LYS A C 1
ATOM 692 O O . LYS A 1 86 ? -1.256 20.437 12.837 1.00 86.38 86 LYS A O 1
ATOM 697 N N . PRO A 1 87 ? -3.430 20.082 13.330 1.00 89.88 87 PRO A N 1
ATOM 698 C CA . PRO A 1 87 ? -3.203 18.722 13.781 1.00 89.88 87 PRO A CA 1
ATOM 699 C C . PRO A 1 87 ? -2.685 17.894 12.606 1.00 89.88 87 PRO A C 1
ATOM 701 O O . PRO A 1 87 ? -3.295 17.857 11.531 1.00 89.88 87 PRO A O 1
ATOM 704 N N . TYR A 1 88 ? -1.558 17.225 12.815 1.00 92.25 88 TYR A N 1
ATOM 705 C CA . TYR A 1 88 ? -1.018 16.297 11.841 1.00 92.25 88 TYR A CA 1
ATOM 706 C C . TYR A 1 88 ? -0.543 15.015 12.502 1.00 92.25 88 TYR A C 1
ATOM 708 O O . TYR A 1 88 ? -0.171 15.000 13.674 1.00 92.25 88 TYR A O 1
ATOM 716 N N . ALA A 1 89 ? -0.547 13.944 11.721 1.00 92.44 89 ALA A N 1
ATOM 717 C CA . ALA A 1 89 ? -0.016 12.664 12.139 1.00 92.44 89 ALA A CA 1
ATOM 718 C C . ALA A 1 89 ? 0.821 12.038 11.027 1.00 92.44 89 ALA A C 1
ATOM 720 O O . ALA A 1 89 ? 0.581 12.270 9.837 1.00 92.44 89 ALA A O 1
ATOM 721 N N . LEU A 1 90 ? 1.808 11.241 11.424 1.00 91.94 90 LEU A N 1
ATOM 722 C CA . LEU A 1 90 ? 2.665 10.508 10.506 1.00 91.94 90 LEU A CA 1
ATOM 723 C C . LEU A 1 90 ? 2.411 9.008 10.628 1.00 91.94 90 LEU A C 1
ATOM 725 O O . LEU A 1 90 ? 2.268 8.469 11.724 1.00 91.94 90 LEU A O 1
ATOM 729 N N . ILE A 1 91 ? 2.386 8.330 9.489 1.00 90.31 91 ILE A N 1
ATOM 730 C CA . ILE A 1 91 ? 2.180 6.887 9.399 1.00 90.31 91 ILE A CA 1
ATOM 731 C C . ILE A 1 91 ? 3.504 6.254 8.961 1.00 90.31 91 ILE A C 1
ATOM 733 O O . ILE A 1 91 ? 4.026 6.596 7.893 1.00 90.31 91 ILE A O 1
ATOM 737 N N . PRO A 1 92 ? 4.094 5.360 9.767 1.00 86.12 92 PRO A N 1
ATOM 738 C CA . PRO A 1 92 ? 5.288 4.644 9.374 1.00 86.12 92 PRO A CA 1
ATOM 739 C C . PRO A 1 92 ? 4.969 3.658 8.251 1.00 86.12 92 PRO A C 1
ATOM 741 O O . PRO A 1 92 ? 3.876 3.100 8.166 1.00 86.12 92 PRO A O 1
ATOM 744 N N . ARG A 1 93 ? 5.959 3.425 7.387 1.00 79.50 93 ARG A N 1
ATOM 745 C CA . ARG A 1 93 ? 5.860 2.398 6.347 1.00 79.50 93 ARG A CA 1
ATOM 746 C C . ARG A 1 93 ? 5.635 1.016 6.975 1.00 79.50 93 ARG A C 1
ATOM 748 O O . ARG A 1 93 ? 6.147 0.749 8.059 1.00 79.50 93 ARG A O 1
ATOM 755 N N . SER A 1 94 ? 4.941 0.122 6.274 1.00 70.94 94 SER A N 1
ATOM 756 C CA . SER A 1 94 ? 4.649 -1.256 6.690 1.00 70.94 94 SER A CA 1
ATOM 757 C C . SER A 1 94 ? 5.049 -2.274 5.623 1.00 70.94 94 SER A C 1
ATOM 759 O O . SER A 1 94 ? 4.897 -2.063 4.419 1.00 70.94 94 SER A O 1
ATOM 761 N N . ARG A 1 95 ? 5.484 -3.461 6.054 1.00 61.03 95 ARG A N 1
ATOM 762 C CA . ARG A 1 95 ? 5.756 -4.590 5.146 1.00 61.03 95 ARG A CA 1
ATOM 763 C C . ARG A 1 95 ? 4.507 -5.145 4.463 1.00 61.03 95 ARG A C 1
ATOM 765 O O . ARG A 1 95 ? 4.650 -5.823 3.452 1.00 61.03 95 ARG A O 1
ATOM 772 N N . GLN A 1 96 ? 3.302 -4.830 4.939 1.00 62.41 96 GLN A N 1
ATOM 773 C CA . GLN A 1 96 ? 2.040 -5.271 4.327 1.00 62.41 96 GLN A CA 1
ATOM 774 C C . GLN A 1 96 ? 1.933 -4.867 2.846 1.00 62.41 96 GLN A C 1
ATOM 776 O O . GLN A 1 96 ? 1.517 -5.652 1.995 1.00 62.41 96 GLN A O 1
ATOM 781 N N . PHE A 1 97 ? 2.378 -3.655 2.504 1.00 62.03 97 PHE A N 1
ATOM 782 C CA . PHE A 1 97 ? 2.437 -3.183 1.115 1.00 62.03 97 PHE A CA 1
ATOM 783 C C . PHE A 1 97 ? 3.800 -3.458 0.461 1.00 62.03 97 PHE A C 1
ATOM 785 O O . PHE A 1 97 ? 4.150 -2.860 -0.561 1.00 62.03 97 PHE A O 1
ATOM 792 N N . ALA A 1 98 ? 4.543 -4.404 1.045 1.00 59.59 98 ALA A N 1
ATOM 793 C CA . ALA A 1 98 ? 5.935 -4.719 0.772 1.00 59.59 98 ALA A CA 1
ATOM 794 C C . ALA A 1 98 ? 6.842 -3.480 0.843 1.00 59.59 98 ALA A C 1
ATOM 796 O O . ALA A 1 98 ? 7.858 -3.418 0.157 1.00 59.59 98 ALA A O 1
ATOM 797 N N . GLU A 1 99 ? 6.483 -2.484 1.661 1.00 66.31 99 GLU A N 1
ATOM 798 C CA . GLU A 1 99 ? 7.324 -1.313 1.878 1.00 66.31 99 GLU A CA 1
ATOM 799 C C . GLU A 1 99 ? 8.590 -1.719 2.629 1.00 66.31 99 GLU A C 1
ATOM 801 O O . GLU A 1 99 ? 8.579 -2.611 3.483 1.00 66.31 99 GLU A O 1
ATOM 806 N N . THR A 1 100 ? 9.709 -1.077 2.300 1.00 57.97 100 THR A N 1
ATOM 807 C CA . THR A 1 100 ? 10.993 -1.406 2.912 1.00 57.97 100 THR A CA 1
ATOM 808 C C . THR A 1 100 ? 11.010 -0.916 4.360 1.00 57.97 100 THR A C 1
ATOM 810 O O . THR A 1 100 ? 11.412 0.214 4.640 1.00 57.97 100 THR A O 1
ATOM 813 N N . LEU A 1 101 ? 10.600 -1.777 5.294 1.00 57.34 101 LEU A N 1
ATOM 814 C CA . LEU A 1 101 ? 10.856 -1.597 6.723 1.00 57.34 101 LEU A CA 1
ATOM 815 C C . LEU A 1 101 ? 12.358 -1.762 6.970 1.00 57.34 101 LEU A C 1
ATOM 817 O O . LEU A 1 101 ? 12.857 -2.868 7.194 1.00 57.34 101 LEU A O 1
ATOM 821 N N . SER A 1 102 ? 13.083 -0.653 6.873 1.00 57.66 102 SER A N 1
ATOM 822 C CA . SER A 1 102 ? 14.446 -0.559 7.385 1.00 57.66 102 SER A CA 1
ATOM 823 C C . SER A 1 102 ? 14.400 -0.330 8.898 1.00 57.66 102 SER A C 1
ATOM 825 O O . SER A 1 102 ? 13.484 0.330 9.382 1.00 57.66 102 SER A O 1
ATOM 827 N N . LEU A 1 103 ? 15.399 -0.819 9.643 1.00 64.50 103 LEU A N 1
ATOM 828 C CA . LEU A 1 103 ? 15.571 -0.483 11.070 1.00 64.50 103 LEU A CA 1
ATOM 829 C C . LEU A 1 103 ? 15.528 1.039 11.290 1.00 64.50 103 LEU A C 1
ATOM 831 O O . LEU A 1 103 ? 14.927 1.527 12.239 1.00 64.50 103 LEU A O 1
ATOM 835 N N . ARG A 1 104 ? 16.061 1.795 10.321 1.00 69.62 104 ARG A N 1
ATOM 836 C CA . ARG A 1 104 ? 15.998 3.257 10.275 1.00 69.62 104 ARG A CA 1
ATOM 837 C C . ARG A 1 104 ? 14.569 3.799 10.337 1.00 69.62 104 ARG A C 1
ATOM 839 O O . ARG A 1 104 ? 14.353 4.798 11.000 1.00 69.62 104 ARG A O 1
ATOM 846 N N . GLN A 1 105 ? 13.607 3.166 9.667 1.00 75.19 105 GLN A N 1
ATOM 847 C CA . GLN A 1 105 ? 12.216 3.622 9.659 1.00 75.19 105 GLN A CA 1
ATOM 848 C C . GLN A 1 105 ? 11.545 3.457 11.028 1.00 75.19 105 GLN A C 1
ATOM 850 O O . GLN A 1 105 ? 10.748 4.304 11.417 1.00 75.19 105 GLN A O 1
ATOM 855 N N . GLN A 1 106 ? 11.868 2.377 11.745 1.00 73.12 106 GLN A N 1
ATOM 856 C CA . GLN A 1 106 ? 11.332 2.129 13.086 1.00 73.12 106 GLN A CA 1
ATOM 857 C C . GLN A 1 106 ? 11.927 3.117 14.089 1.00 73.12 106 GLN A C 1
ATOM 859 O O . GLN A 1 106 ? 11.181 3.811 14.772 1.00 73.12 106 GLN A O 1
ATOM 864 N N . HIS A 1 107 ? 13.254 3.271 14.072 1.00 79.62 107 HIS A N 1
ATOM 865 C CA . HIS A 1 107 ? 13.953 4.233 14.925 1.00 79.62 107 HIS A CA 1
ATOM 866 C C . HIS A 1 107 ? 13.474 5.667 14.671 1.00 79.62 107 HIS A C 1
ATOM 868 O O . HIS A 1 107 ? 13.299 6.431 15.608 1.00 79.62 107 HIS A O 1
ATOM 874 N N . LEU A 1 108 ? 13.225 6.030 13.410 1.00 85.00 108 LEU A N 1
ATOM 875 C CA . LEU A 1 108 ? 12.742 7.359 13.039 1.00 85.00 108 LEU A CA 1
ATOM 876 C C . LEU A 1 108 ? 11.320 7.621 13.555 1.00 85.00 108 LEU A C 1
ATOM 878 O O . LEU A 1 108 ? 11.038 8.713 14.038 1.00 85.00 108 LEU A O 1
ATOM 882 N N . ALA A 1 109 ? 10.435 6.623 13.499 1.00 85.75 109 ALA A N 1
ATOM 883 C CA . ALA A 1 109 ? 9.102 6.732 14.084 1.00 85.75 109 ALA A CA 1
ATOM 884 C C . ALA A 1 109 ? 9.167 6.891 15.614 1.00 85.75 109 ALA A C 1
ATOM 886 O O . ALA A 1 109 ? 8.502 7.766 16.164 1.00 85.75 109 ALA A O 1
ATOM 887 N N . GLU A 1 110 ? 10.003 6.099 16.291 1.00 85.00 110 GLU A N 1
ATOM 888 C CA . GLU A 1 110 ? 10.231 6.200 17.740 1.00 85.00 110 GLU A CA 1
ATOM 889 C C . GLU A 1 110 ? 10.814 7.562 18.135 1.00 85.00 110 GLU A C 1
ATOM 891 O O . GLU A 1 110 ? 10.317 8.204 19.060 1.00 85.00 110 GLU A O 1
ATOM 896 N N . GLU A 1 111 ? 11.820 8.041 17.401 1.00 88.00 111 GLU A N 1
ATOM 897 C CA . GLU A 1 111 ? 12.440 9.349 17.610 1.00 88.00 111 GLU A CA 1
ATOM 898 C C . GLU A 1 111 ? 11.409 10.477 17.462 1.00 88.00 111 GLU A C 1
ATOM 900 O O . GLU A 1 111 ? 11.318 11.372 18.304 1.00 88.00 111 GLU A O 1
ATOM 905 N N . TYR A 1 112 ? 10.581 10.432 16.416 1.00 89.81 112 TYR A N 1
ATOM 906 C CA . TYR A 1 112 ? 9.554 11.449 16.193 1.00 89.81 112 TYR A CA 1
ATOM 907 C C . TYR A 1 112 ? 8.464 11.408 17.263 1.00 89.81 112 TYR A C 1
ATOM 909 O O . TYR A 1 112 ? 8.020 12.471 17.705 1.00 89.81 112 TYR A O 1
ATOM 917 N N . ALA A 1 113 ? 8.080 10.214 17.721 1.00 86.00 113 ALA A N 1
ATOM 918 C CA . ALA A 1 113 ? 7.150 10.053 18.833 1.00 86.00 113 ALA A CA 1
ATOM 919 C C . ALA A 1 113 ? 7.715 10.648 20.136 1.00 86.00 113 ALA A C 1
ATOM 921 O O . ALA A 1 113 ? 7.010 11.383 20.827 1.00 86.00 113 ALA A O 1
ATOM 922 N N . GLN A 1 114 ? 8.999 10.412 20.439 1.00 86.75 114 GLN A N 1
ATOM 923 C CA . GLN A 1 114 ? 9.688 11.016 21.592 1.00 86.75 114 GLN A CA 1
ATOM 924 C C . GLN A 1 114 ? 9.743 12.548 21.502 1.00 86.75 114 GLN A C 1
ATOM 926 O O . GLN A 1 114 ? 9.634 13.233 22.515 1.00 86.75 114 GLN A O 1
ATOM 931 N N . GLN A 1 115 ? 9.847 13.093 20.289 1.00 87.56 115 GLN A N 1
ATOM 932 C CA . GLN A 1 115 ? 9.801 14.534 20.017 1.00 87.56 115 GLN A CA 1
ATOM 933 C C . GLN A 1 115 ? 8.365 15.100 19.960 1.00 87.56 115 GLN A C 1
ATOM 935 O O . GLN A 1 115 ? 8.161 16.211 19.467 1.00 87.56 115 GLN A O 1
ATOM 940 N N . GLY A 1 116 ? 7.354 14.348 20.410 1.00 83.25 116 GLY A N 1
ATOM 941 C CA . GLY A 1 116 ? 5.962 14.802 20.502 1.00 83.25 116 GLY A CA 1
ATOM 942 C C . GLY A 1 116 ? 5.184 14.798 19.182 1.00 83.25 116 GLY A C 1
ATOM 943 O O . GLY A 1 116 ? 4.090 15.353 19.116 1.00 83.25 116 GLY A O 1
ATOM 944 N N . THR A 1 117 ? 5.716 14.188 18.119 1.00 87.44 117 THR A N 1
ATOM 945 C CA . THR A 1 117 ? 4.980 14.019 16.855 1.00 87.44 117 THR A CA 1
ATOM 946 C C . THR A 1 117 ? 4.007 12.849 16.974 1.00 87.44 117 THR A C 1
ATOM 948 O O . THR A 1 117 ? 4.391 11.765 17.404 1.00 87.44 117 THR A O 1
ATOM 951 N N . THR A 1 118 ? 2.751 13.033 16.563 1.00 89.75 118 THR A N 1
ATOM 952 C CA . THR A 1 118 ? 1.772 11.939 16.542 1.00 89.75 118 THR A CA 1
ATOM 953 C C . THR A 1 118 ? 2.143 10.911 15.476 1.00 89.75 118 THR A C 1
ATOM 955 O O . THR A 1 118 ? 2.138 11.221 14.283 1.00 89.75 118 THR A O 1
ATOM 958 N N . ILE A 1 119 ? 2.436 9.686 15.908 1.00 88.94 119 ILE A N 1
ATOM 959 C CA . ILE A 1 119 ? 2.670 8.533 15.038 1.00 88.94 119 ILE A CA 1
ATOM 960 C C . ILE A 1 119 ? 1.483 7.583 15.159 1.00 88.94 119 ILE A C 1
ATOM 962 O O . ILE A 1 119 ? 1.043 7.302 16.270 1.00 88.94 119 ILE A O 1
ATOM 966 N N . LEU A 1 120 ? 0.965 7.116 14.022 1.00 89.31 120 LEU A N 1
ATOM 967 C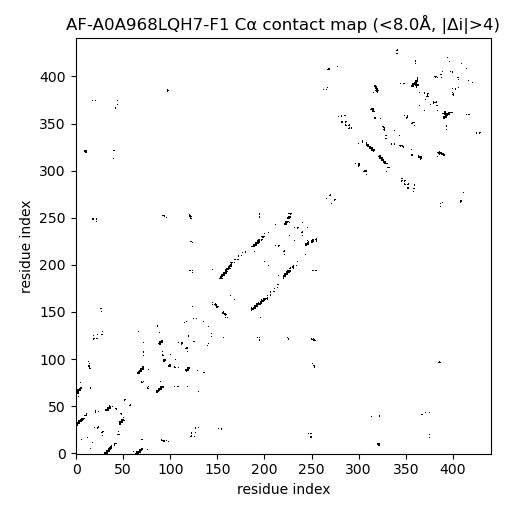 CA . LEU A 1 120 ? -0.169 6.192 13.965 1.00 89.31 120 LEU A CA 1
ATOM 968 C C . LEU A 1 120 ? 0.304 4.816 13.500 1.00 89.31 120 LEU A C 1
ATOM 970 O O . LEU A 1 120 ? 0.871 4.687 12.415 1.00 89.31 120 LEU A O 1
ATOM 974 N N . HIS A 1 121 ? 0.047 3.785 14.293 1.00 84.81 121 HIS A N 1
ATOM 975 C CA . HIS A 1 121 ? 0.507 2.415 14.068 1.00 84.81 121 HIS A CA 1
ATOM 976 C C . HIS A 1 121 ? -0.579 1.480 13.526 1.00 84.81 121 HIS A C 1
ATOM 978 O O . HIS A 1 121 ? -0.251 0.375 13.075 1.00 84.81 121 HIS A O 1
ATOM 984 N N . SER A 1 122 ? -1.842 1.915 13.518 1.00 87.50 122 SER A N 1
ATOM 985 C CA . SER A 1 122 ? -2.969 1.143 12.991 1.00 87.50 122 SER A CA 1
ATOM 986 C C . SER A 1 122 ? -4.017 2.026 12.288 1.00 87.50 122 SER A C 1
ATOM 988 O O . SER A 1 122 ? -4.108 3.233 12.549 1.00 87.50 122 SER A O 1
ATOM 990 N N . PRO A 1 123 ? -4.856 1.449 11.406 1.00 91.06 123 PRO A N 1
ATOM 991 C CA . PRO A 1 123 ? -5.985 2.168 10.812 1.00 91.06 123 PRO A CA 1
ATOM 992 C C . PRO A 1 123 ? -7.015 2.614 11.860 1.00 91.06 123 PRO A C 1
ATOM 994 O O . PRO A 1 123 ? -7.665 3.641 11.677 1.00 91.06 123 PRO A O 1
ATOM 997 N N . ALA A 1 124 ? -7.159 1.887 12.969 1.00 89.69 124 ALA A N 1
ATOM 998 C CA . ALA A 1 124 ? -8.035 2.292 14.060 1.00 89.69 124 ALA A CA 1
ATOM 999 C C . ALA A 1 124 ? -7.512 3.555 14.756 1.00 89.69 124 ALA A C 1
ATOM 1001 O O . ALA A 1 124 ? -8.289 4.478 14.996 1.00 89.69 124 ALA A O 1
ATOM 1002 N N . GLU A 1 125 ? -6.201 3.662 14.997 1.00 88.75 125 GLU A N 1
ATOM 1003 C CA . GLU A 1 125 ? -5.592 4.904 15.489 1.00 88.75 125 GLU A CA 1
ATOM 1004 C C . GLU A 1 125 ? -5.796 6.063 14.511 1.00 88.75 125 GLU A C 1
ATOM 1006 O O . GLU A 1 125 ? -6.084 7.182 14.934 1.00 88.75 125 GLU A O 1
ATOM 1011 N N . LEU A 1 126 ? -5.722 5.800 13.203 1.00 91.75 126 LEU A N 1
ATOM 1012 C CA . LEU A 1 126 ? -6.038 6.802 12.189 1.00 91.75 126 LEU A CA 1
ATOM 1013 C C . LEU A 1 126 ? -7.500 7.262 12.265 1.00 91.75 126 LEU A C 1
ATOM 1015 O O . LEU A 1 126 ? -7.761 8.465 12.236 1.00 91.75 126 LEU A O 1
ATOM 1019 N N . ALA A 1 127 ? -8.451 6.337 12.407 1.00 91.69 127 ALA A N 1
ATOM 1020 C CA . ALA A 1 127 ? -9.866 6.675 12.563 1.00 91.69 127 ALA A CA 1
ATOM 1021 C C . ALA A 1 127 ? -10.103 7.509 13.836 1.00 91.69 127 ALA A C 1
ATOM 1023 O O . ALA A 1 127 ? -10.792 8.534 13.791 1.00 91.69 127 ALA A O 1
ATOM 1024 N N . LYS A 1 128 ? -9.464 7.124 14.950 1.00 89.00 128 LYS A N 1
ATOM 1025 C CA . LYS A 1 128 ? -9.466 7.868 16.221 1.00 89.00 128 LYS A CA 1
ATOM 1026 C C . LYS A 1 128 ? -8.911 9.278 16.044 1.00 89.00 128 LYS A C 1
ATOM 1028 O O . LYS A 1 128 ? -9.553 10.246 16.451 1.00 89.00 128 LYS A O 1
ATOM 1033 N N . PHE A 1 129 ? -7.755 9.404 15.397 1.00 89.19 129 PHE A N 1
ATOM 1034 C CA . PHE A 1 129 ? -7.117 10.688 15.128 1.00 89.19 129 PHE A CA 1
ATOM 1035 C C . PHE A 1 129 ? -8.030 11.596 14.304 1.00 89.19 129 PHE A C 1
ATOM 1037 O O . PHE A 1 129 ? -8.304 12.720 14.712 1.00 89.19 129 PHE A O 1
ATOM 1044 N N . ILE A 1 130 ? -8.574 11.095 13.193 1.00 90.44 130 ILE A N 1
ATOM 1045 C CA . ILE A 1 130 ? -9.488 11.853 12.329 1.00 90.44 130 ILE A CA 1
ATOM 1046 C C . ILE A 1 130 ? -10.720 12.324 13.112 1.00 90.44 130 ILE A C 1
ATOM 1048 O O . ILE A 1 130 ? -11.138 13.474 12.947 1.00 90.44 130 ILE A O 1
ATOM 1052 N N . ARG A 1 131 ? -11.290 11.471 13.972 1.00 86.75 131 ARG A N 1
ATOM 1053 C CA . ARG A 1 131 ? -12.484 11.792 14.767 1.00 86.75 131 ARG A CA 1
ATOM 1054 C C . ARG A 1 131 ? -12.219 12.856 15.831 1.00 86.75 131 ARG A C 1
ATOM 1056 O O . ARG A 1 131 ? -13.029 13.769 15.974 1.00 86.75 131 ARG A O 1
ATOM 1063 N N . PHE A 1 132 ? -11.109 12.746 16.561 1.00 82.94 132 PHE A N 1
ATOM 1064 C CA . PHE A 1 132 ? -10.835 13.572 17.743 1.00 82.94 132 PHE A CA 1
ATOM 1065 C C . PHE A 1 132 ? -9.871 14.737 17.506 1.00 82.94 132 PHE A C 1
ATOM 1067 O O . PHE A 1 132 ? -9.684 15.552 18.407 1.00 82.94 132 PHE A O 1
ATOM 1074 N N . SER A 1 133 ? -9.298 14.892 16.307 1.00 70.88 133 SER A N 1
ATOM 1075 C CA . SER A 1 133 ? -8.314 15.952 16.030 1.00 70.88 133 SER A CA 1
ATOM 1076 C C . SER A 1 133 ? -8.838 17.381 16.240 1.00 70.88 133 SER A C 1
ATOM 1078 O O . SER A 1 133 ? -8.036 18.299 16.357 1.00 70.88 133 SER A O 1
ATOM 1080 N N . VAL A 1 134 ? -10.162 17.590 16.268 1.00 57.44 134 VAL A N 1
ATOM 1081 C CA . VAL A 1 134 ? -10.796 18.899 16.532 1.00 57.44 134 VAL A CA 1
ATOM 1082 C C . VAL A 1 134 ? -10.848 19.223 18.033 1.00 57.44 134 VAL A C 1
ATOM 1084 O O . VAL A 1 134 ? -10.878 20.388 18.405 1.00 57.44 134 VAL A O 1
ATOM 1087 N N . VAL A 1 135 ? -10.800 18.211 18.904 1.00 52.38 135 VAL A N 1
ATOM 1088 C CA . VAL A 1 135 ? -10.856 18.371 20.371 1.00 52.38 135 VAL A CA 1
ATOM 1089 C C . VAL A 1 135 ? -9.469 18.689 20.963 1.00 52.38 135 VAL A C 1
ATOM 1091 O O . VAL A 1 135 ? -9.359 19.084 22.116 1.00 52.38 135 VAL A O 1
ATOM 1094 N N . LEU A 1 136 ? -8.393 18.565 20.176 1.00 48.59 136 LEU A N 1
ATOM 1095 C CA . LEU A 1 136 ? -7.006 18.534 20.661 1.00 48.59 136 LEU A CA 1
ATOM 1096 C C . LEU A 1 136 ? -6.149 19.713 20.171 1.00 48.59 136 LEU A C 1
ATOM 1098 O O . LEU A 1 136 ? -4.977 19.550 19.831 1.00 48.59 136 LEU A O 1
ATOM 1102 N N . SER A 1 137 ? -6.696 20.929 20.177 1.00 40.91 137 SER A N 1
ATOM 1103 C CA . SER A 1 137 ? -5.861 22.136 20.180 1.00 40.91 137 SER A CA 1
ATOM 1104 C C . SER A 1 137 ? -5.198 22.287 21.556 1.00 40.91 137 SER A C 1
ATOM 1106 O O . SER A 1 137 ? -5.725 22.965 22.429 1.00 40.91 137 SER A O 1
ATOM 1108 N N . GLY A 1 138 ? -4.050 21.631 21.761 1.00 43.50 138 GLY A N 1
ATOM 1109 C CA . GLY A 1 138 ? -3.173 21.873 22.919 1.00 43.50 138 GLY A CA 1
ATOM 1110 C C . GLY A 1 138 ? -3.012 20.735 23.932 1.00 43.50 138 GLY A C 1
ATOM 1111 O O . GLY A 1 138 ? -2.313 20.925 24.922 1.00 43.50 138 GLY A O 1
ATOM 1112 N N . MET A 1 139 ? -3.583 19.550 23.700 1.00 36.59 139 MET A N 1
ATOM 1113 C CA . MET A 1 139 ? -3.322 18.364 24.528 1.00 36.59 139 MET A CA 1
ATOM 1114 C C . MET A 1 139 ? -2.748 17.227 23.686 1.00 36.59 139 MET A C 1
ATOM 1116 O O . MET A 1 139 ? -3.205 16.969 22.573 1.00 36.59 139 MET A O 1
ATOM 1120 N N . ALA A 1 140 ? -1.736 16.544 24.231 1.00 40.41 140 ALA A N 1
ATOM 1121 C CA . ALA A 1 140 ? -1.265 15.277 23.691 1.00 40.41 140 ALA A CA 1
ATOM 1122 C C . ALA A 1 140 ? -2.454 14.311 23.605 1.00 40.41 140 ALA A C 1
ATOM 1124 O O . ALA A 1 140 ? -3.243 14.225 24.549 1.00 40.41 140 ALA A O 1
ATOM 1125 N N . LEU A 1 141 ? -2.589 13.596 22.483 1.00 46.28 141 LEU A N 1
ATOM 1126 C CA . LEU A 1 141 ? -3.552 12.501 22.380 1.00 46.28 141 LEU A CA 1
ATOM 1127 C C . LEU A 1 141 ? -3.379 11.601 23.613 1.00 46.28 141 LEU A C 1
ATOM 1129 O O . LEU A 1 141 ? -2.241 11.202 23.893 1.00 46.28 141 LEU A O 1
ATOM 1133 N N . PRO A 1 142 ? -4.452 11.244 24.346 1.00 43.78 142 PRO A N 1
ATOM 1134 C CA . PRO A 1 142 ? -4.356 10.091 25.228 1.00 43.78 142 PRO A CA 1
ATOM 1135 C C . PRO A 1 142 ? -3.826 8.938 24.373 1.00 43.78 142 PRO A C 1
ATOM 1137 O O . PRO A 1 142 ? -4.247 8.805 23.219 1.00 43.78 142 PRO A O 1
ATOM 1140 N N . LYS A 1 143 ? -2.864 8.153 24.891 1.00 47.44 143 LYS A N 1
ATOM 1141 C CA . LYS A 1 143 ? -2.371 6.954 24.190 1.00 47.44 143 LYS A CA 1
ATOM 1142 C C . LYS A 1 143 ? -3.589 6.249 23.598 1.00 47.44 143 LYS A C 1
ATOM 1144 O O . LYS A 1 143 ? -4.548 5.998 24.326 1.00 47.44 143 LYS A O 1
ATOM 1149 N N . ALA A 1 144 ? -3.581 6.033 22.283 1.00 41.81 144 ALA A N 1
ATOM 1150 C CA . ALA A 1 144 ? -4.763 5.690 21.488 1.00 41.81 144 ALA A CA 1
ATOM 1151 C C . ALA A 1 144 ? -5.507 4.421 21.964 1.00 41.81 144 ALA A C 1
ATOM 1153 O O . ALA A 1 144 ? -6.642 4.171 21.556 1.00 41.81 144 ALA A O 1
ATOM 1154 N N . SER A 1 145 ? -4.895 3.669 22.877 1.00 47.81 145 SER A N 1
ATOM 1155 C CA . SER A 1 145 ? -5.426 2.538 23.629 1.00 47.81 145 SER A CA 1
ATOM 1156 C C . SER A 1 145 ? -6.422 2.883 24.752 1.00 47.81 145 SER A C 1
ATOM 1158 O O . SER A 1 145 ? -7.079 1.979 25.260 1.00 47.81 145 SER A O 1
ATOM 1160 N N . ALA A 1 146 ? -6.577 4.150 25.158 1.00 51.22 146 ALA A N 1
ATOM 1161 C CA . ALA A 1 146 ? -7.448 4.511 26.288 1.00 51.22 146 ALA A CA 1
ATOM 1162 C C . ALA A 1 146 ? -8.951 4.469 25.951 1.00 51.22 146 ALA A C 1
ATOM 1164 O O . ALA A 1 146 ? -9.767 4.135 26.806 1.00 51.22 146 ALA A O 1
ATOM 1165 N N . VAL A 1 147 ? -9.329 4.793 24.708 1.00 59.44 147 VAL A N 1
ATOM 1166 C CA . VAL A 1 147 ? -10.731 4.753 24.264 1.00 59.44 147 VAL A CA 1
ATOM 1167 C C . VAL A 1 147 ? -11.007 3.396 23.624 1.00 59.44 147 VAL A C 1
ATOM 1169 O O . VAL A 1 147 ? -10.547 3.127 22.507 1.00 59.44 147 VAL A O 1
ATOM 1172 N N . ARG A 1 148 ? -11.745 2.553 24.357 1.00 76.75 148 ARG A N 1
ATOM 1173 C CA . ARG A 1 148 ? -12.099 1.184 23.952 1.00 76.75 148 ARG A CA 1
ATOM 1174 C C . ARG A 1 148 ? -13.211 1.128 22.911 1.00 76.75 148 ARG A C 1
ATOM 1176 O O . ARG A 1 148 ? -13.173 0.248 22.066 1.00 76.75 148 ARG A O 1
ATOM 1183 N N . LEU A 1 149 ? -14.155 2.064 22.929 1.00 83.50 149 LEU A N 1
ATOM 1184 C CA . LEU A 1 149 ? -15.324 2.043 22.055 1.00 83.50 149 LEU A CA 1
ATOM 1185 C C . LEU A 1 149 ? -15.589 3.414 21.439 1.00 83.50 149 LEU A C 1
ATOM 1187 O O . LEU A 1 149 ? -15.6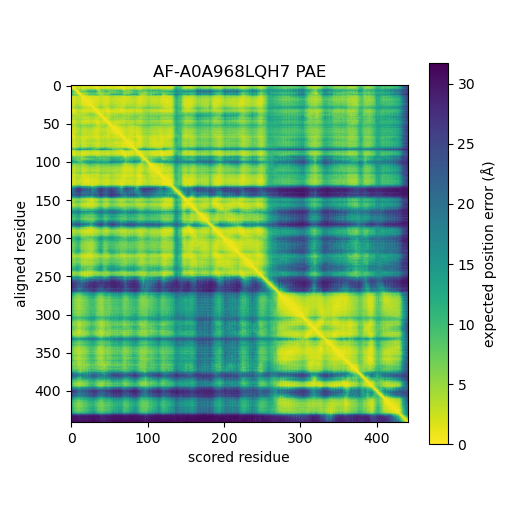11 4.423 22.143 1.00 83.50 149 LEU A O 1
ATOM 1191 N N . ILE A 1 150 ? -15.825 3.441 20.127 1.00 85.75 150 ILE A N 1
ATOM 1192 C CA . ILE A 1 150 ? -16.179 4.656 19.389 1.00 85.75 150 ILE A CA 1
ATOM 1193 C C . ILE A 1 150 ? -17.240 4.335 18.341 1.00 85.75 150 ILE A C 1
ATOM 1195 O O . ILE A 1 150 ? -17.064 3.425 17.535 1.00 85.75 150 ILE A O 1
ATOM 1199 N N . TYR A 1 151 ? -18.292 5.147 18.297 1.00 86.31 151 TYR A N 1
ATOM 1200 C CA . TYR A 1 151 ? -19.331 5.065 17.276 1.00 86.31 151 TYR A CA 1
ATOM 1201 C C . TYR A 1 151 ? -19.080 6.044 16.122 1.00 86.31 151 TYR A C 1
ATOM 1203 O O . TYR A 1 151 ? -18.759 7.223 16.320 1.00 86.31 151 TYR A O 1
ATOM 1211 N N . PHE A 1 152 ? -19.286 5.549 14.906 1.00 87.00 152 PHE A N 1
ATOM 1212 C CA . PHE A 1 152 ? -19.215 6.259 13.633 1.00 87.00 152 PHE A CA 1
ATOM 1213 C C . PHE A 1 152 ? -20.550 6.100 12.891 1.00 87.00 152 PHE A C 1
ATOM 1215 O O . PHE A 1 152 ? -20.648 5.418 11.873 1.00 87.00 152 PHE A O 1
ATOM 1222 N N . GLY A 1 153 ? -21.609 6.716 13.423 1.00 86.00 153 GLY A N 1
ATOM 1223 C CA . GLY A 1 153 ? -22.968 6.506 12.919 1.00 86.00 153 GLY A CA 1
ATOM 1224 C C . GLY A 1 153 ? -23.423 5.074 13.198 1.00 86.00 153 GLY A C 1
ATOM 1225 O O . GLY A 1 153 ? -23.545 4.698 14.355 1.00 86.00 153 GLY A O 1
ATOM 1226 N N . THR A 1 154 ? -23.615 4.276 12.147 1.00 88.56 154 THR A N 1
ATOM 1227 C CA . THR A 1 154 ? -24.092 2.880 12.215 1.00 88.56 154 THR A CA 1
ATOM 1228 C C . THR A 1 154 ? -22.976 1.849 12.431 1.00 88.56 154 THR A C 1
ATOM 1230 O O . THR A 1 154 ? -23.231 0.642 12.404 1.00 88.56 154 THR A O 1
ATOM 1233 N N . VAL A 1 155 ? -21.730 2.304 12.614 1.00 90.75 155 VAL A N 1
ATOM 1234 C CA . VAL A 1 155 ? -20.548 1.451 12.789 1.00 90.75 155 VAL A CA 1
ATOM 1235 C C . VAL A 1 155 ? -19.922 1.690 14.160 1.00 90.75 155 VAL A C 1
ATOM 1237 O O . VAL A 1 155 ? -19.622 2.831 14.507 1.00 90.75 155 VAL A O 1
ATOM 1240 N N . ALA A 1 156 ? -19.667 0.625 14.919 1.00 90.12 156 ALA A N 1
ATOM 1241 C CA . ALA A 1 156 ? -18.920 0.683 16.175 1.00 90.12 156 ALA A CA 1
ATOM 1242 C C . ALA A 1 156 ? -17.502 0.135 15.982 1.00 90.12 156 ALA A C 1
ATOM 1244 O O . ALA A 1 156 ? -17.314 -0.951 15.436 1.00 90.12 156 ALA A O 1
ATOM 1245 N N . LEU A 1 157 ? -16.502 0.881 16.446 1.00 90.56 157 LEU A N 1
ATOM 1246 C CA . LEU A 1 157 ? -15.107 0.460 16.516 1.00 90.56 157 LEU A CA 1
ATOM 1247 C C . LEU A 1 157 ? -14.767 0.119 17.968 1.00 90.56 157 LEU A C 1
ATOM 1249 O O . LEU A 1 157 ? -14.750 1.007 18.822 1.00 90.56 157 LEU A O 1
ATOM 1253 N N . PHE A 1 158 ? -14.468 -1.151 18.223 1.00 89.50 158 PHE A N 1
ATOM 1254 C CA . PHE A 1 158 ? -14.144 -1.684 19.540 1.00 89.50 158 PHE A CA 1
ATOM 1255 C C . PHE A 1 158 ? -12.684 -2.156 19.578 1.00 89.50 158 PHE A C 1
ATOM 1257 O O . PHE A 1 158 ? -12.287 -3.033 18.817 1.00 89.50 158 PHE A O 1
ATOM 1264 N N . SER A 1 159 ? -11.863 -1.554 20.436 1.00 87.81 159 SER A N 1
ATOM 1265 C CA . SER A 1 159 ? -10.424 -1.825 20.548 1.00 87.81 159 SER A CA 1
ATOM 1266 C C . SER A 1 159 ? -10.141 -2.883 21.605 1.00 87.81 159 SER A C 1
ATOM 1268 O O . SER A 1 159 ? -10.534 -2.736 22.764 1.00 87.81 159 SER A O 1
ATOM 1270 N N . PHE A 1 160 ? -9.435 -3.935 21.206 1.00 86.19 160 PHE A N 1
ATOM 1271 C CA . PHE A 1 160 ? -9.061 -5.032 22.085 1.00 86.19 160 PHE A CA 1
ATOM 1272 C C . PHE A 1 160 ? -7.862 -4.656 22.967 1.00 86.19 160 PHE A C 1
ATOM 1274 O O . PHE A 1 160 ? -6.969 -3.922 22.531 1.00 86.19 160 PHE A O 1
ATOM 1281 N N . PRO A 1 161 ? -7.801 -5.175 24.207 1.00 82.81 161 PRO A N 1
ATOM 1282 C CA . PRO A 1 161 ? -6.659 -4.968 25.081 1.00 82.81 161 PRO A CA 1
ATOM 1283 C C . PRO A 1 161 ? -5.416 -5.715 24.576 1.00 82.81 161 PRO A C 1
ATOM 1285 O O . PRO A 1 161 ? -5.471 -6.603 23.718 1.00 82.81 161 PRO A O 1
ATOM 1288 N N . ARG A 1 162 ? -4.267 -5.356 25.159 1.00 80.94 162 ARG A N 1
ATOM 1289 C CA . ARG A 1 162 ? -2.962 -5.930 24.811 1.00 80.94 162 ARG A CA 1
ATOM 1290 C C . ARG A 1 162 ? -2.846 -7.417 25.144 1.00 80.94 162 ARG A C 1
ATOM 1292 O O . ARG A 1 162 ? -2.254 -8.179 24.380 1.00 80.94 162 ARG A O 1
ATOM 1299 N N . LEU A 1 163 ? -3.388 -7.818 26.287 1.00 78.56 163 LEU A N 1
ATOM 1300 C CA . LEU A 1 163 ? -3.429 -9.199 26.748 1.00 78.56 163 LEU A CA 1
ATOM 1301 C C . LEU A 1 163 ? -4.896 -9.583 26.896 1.00 78.56 163 LEU A C 1
ATOM 1303 O O . LEU A 1 163 ? -5.655 -8.855 27.526 1.00 78.56 163 LEU A O 1
ATOM 1307 N N . LEU A 1 164 ? -5.285 -10.702 26.292 1.00 75.56 164 LEU A N 1
ATOM 1308 C CA . LEU A 1 164 ? -6.616 -11.266 26.469 1.00 75.56 164 LEU A CA 1
ATOM 1309 C C . LEU A 1 164 ? -6.473 -12.664 27.064 1.00 75.56 164 LEU A C 1
ATOM 1311 O O . LEU A 1 164 ? -6.418 -13.663 26.342 1.00 75.56 164 LEU A O 1
ATOM 1315 N N . ILE A 1 165 ? -6.299 -12.688 28.385 1.00 76.31 165 ILE A N 1
ATOM 1316 C CA . ILE A 1 165 ? -6.038 -13.888 29.179 1.00 76.31 165 ILE A CA 1
ATOM 1317 C C . ILE A 1 165 ? -6.881 -13.857 30.461 1.00 76.31 165 ILE A C 1
ATOM 1319 O O . ILE A 1 165 ? -6.924 -12.844 31.157 1.00 76.31 165 ILE A O 1
ATOM 1323 N N . ASN A 1 166 ? -7.528 -14.976 30.786 1.00 75.44 166 ASN A N 1
ATOM 1324 C CA . ASN A 1 166 ? -8.297 -15.216 32.012 1.00 75.44 166 ASN A CA 1
ATOM 1325 C C . ASN A 1 166 ? -9.214 -14.043 32.429 1.00 75.44 166 ASN A C 1
ATOM 1327 O O . ASN A 1 166 ? -10.271 -13.854 31.844 1.00 75.44 166 ASN A O 1
ATOM 1331 N N . GLN A 1 167 ? -8.819 -13.252 33.434 1.00 68.06 167 GLN A N 1
ATOM 1332 C CA . GLN A 1 167 ? -9.659 -12.215 34.051 1.00 68.06 167 GLN A CA 1
ATOM 1333 C C . GLN A 1 167 ? -10.002 -11.055 33.101 1.00 68.06 167 GLN A C 1
ATOM 1335 O O . GLN A 1 167 ? -11.084 -10.482 33.203 1.00 68.06 167 GLN A O 1
ATOM 1340 N N . ASP A 1 168 ? -9.124 -10.741 32.142 1.00 70.56 168 ASP A N 1
ATOM 1341 C CA . ASP A 1 168 ? -9.390 -9.703 31.136 1.00 70.56 168 ASP A CA 1
ATOM 1342 C C . ASP A 1 168 ? -10.490 -10.135 30.151 1.00 70.56 168 ASP A C 1
ATOM 1344 O O . ASP A 1 168 ? -11.183 -9.295 29.575 1.00 70.56 168 ASP A O 1
ATOM 1348 N N . ALA A 1 169 ? -10.663 -11.448 29.965 1.00 74.25 169 ALA A N 1
ATOM 1349 C CA . ALA A 1 169 ? -11.639 -12.024 29.050 1.00 74.25 169 ALA A CA 1
ATOM 1350 C C . ALA A 1 169 ? -13.076 -11.868 29.582 1.00 74.25 169 ALA A C 1
ATOM 1352 O O . ALA A 1 169 ? -13.967 -11.476 28.829 1.00 74.25 169 ALA A O 1
ATOM 1353 N N . ASP A 1 170 ? -13.289 -12.100 30.880 1.00 73.75 170 ASP A N 1
ATOM 1354 C CA . ASP A 1 170 ? -14.614 -11.990 31.507 1.00 73.75 170 ASP A CA 1
ATOM 1355 C C . ASP A 1 170 ? -15.103 -10.534 31.556 1.00 73.75 170 ASP A C 1
ATOM 1357 O O . ASP A 1 170 ? -16.254 -10.251 31.220 1.00 73.75 170 ASP A O 1
ATOM 1361 N N . LEU A 1 171 ? -14.215 -9.593 31.906 1.00 77.12 171 LEU A N 1
ATOM 1362 C CA . LEU A 1 171 ? -14.521 -8.157 31.877 1.00 77.12 171 LEU A CA 1
ATOM 1363 C C . LEU A 1 171 ? -14.856 -7.689 30.459 1.00 77.12 171 LEU A C 1
ATOM 1365 O O . LEU A 1 171 ? -15.812 -6.950 30.250 1.00 77.12 171 LEU A O 1
ATOM 1369 N N . MET A 1 172 ? -14.097 -8.159 29.468 1.00 78.00 172 MET A N 1
ATOM 1370 C CA . MET A 1 172 ? -14.365 -7.833 28.072 1.00 78.00 172 MET A CA 1
ATOM 1371 C C . MET A 1 172 ? -15.703 -8.393 27.594 1.00 78.00 172 MET A C 1
ATOM 1373 O O . MET A 1 172 ? -16.414 -7.728 26.843 1.00 78.00 172 MET A O 1
ATOM 1377 N N . GLN A 1 173 ? -16.039 -9.616 27.998 1.00 79.75 173 GLN A N 1
ATOM 1378 C CA . GLN A 1 173 ? -17.317 -10.219 27.657 1.00 79.75 173 GLN A CA 1
ATOM 1379 C C . GLN A 1 173 ? -18.478 -9.354 28.169 1.00 79.75 173 GLN A C 1
ATOM 1381 O O . GLN A 1 173 ? -19.430 -9.136 27.424 1.00 79.75 173 GLN A O 1
ATOM 1386 N N . GLN A 1 174 ? -18.380 -8.838 29.397 1.00 79.38 174 GLN A N 1
ATOM 1387 C CA . GLN A 1 174 ? -19.375 -7.921 29.963 1.00 79.38 174 GLN A CA 1
ATOM 1388 C C . GLN A 1 174 ? -19.426 -6.598 29.184 1.00 79.38 174 GLN A C 1
ATOM 1390 O O . GLN A 1 174 ? -20.490 -6.255 28.670 1.00 79.38 174 GLN A O 1
ATOM 1395 N N . ASP A 1 175 ? -18.275 -5.939 28.979 1.00 80.69 175 ASP A N 1
ATOM 1396 C CA . ASP A 1 175 ? -18.168 -4.692 28.198 1.00 80.69 175 ASP A CA 1
ATOM 1397 C C . ASP A 1 175 ? -18.816 -4.834 26.801 1.00 80.69 175 ASP A C 1
ATOM 1399 O O . ASP A 1 175 ? -19.485 -3.925 26.305 1.00 80.69 175 ASP A O 1
ATOM 1403 N N . PHE A 1 176 ? -18.621 -5.983 26.144 1.00 81.62 176 PHE A N 1
ATOM 1404 C CA . PHE A 1 176 ? -19.146 -6.243 24.802 1.00 81.62 176 PHE A CA 1
ATOM 1405 C C . PHE A 1 176 ? -20.639 -6.603 24.788 1.00 81.62 176 PHE A C 1
ATOM 1407 O O . PHE A 1 176 ? -21.352 -6.262 23.842 1.00 81.62 176 PHE A O 1
ATOM 1414 N N . GLN A 1 177 ? -21.136 -7.297 25.810 1.00 80.38 177 GLN A N 1
ATOM 1415 C CA . GLN A 1 177 ? -22.565 -7.591 25.930 1.00 80.38 177 GLN A CA 1
ATOM 1416 C C . GLN A 1 177 ? -23.370 -6.322 26.220 1.00 80.38 177 GLN A C 1
ATOM 1418 O O . GLN A 1 177 ? -24.426 -6.130 25.613 1.00 80.38 177 GLN A O 1
ATOM 1423 N N . ASP A 1 178 ? -22.838 -5.434 27.062 1.00 75.88 178 ASP A N 1
ATOM 1424 C CA . ASP A 1 178 ? -23.435 -4.126 27.338 1.00 75.88 178 ASP A CA 1
ATOM 1425 C C . ASP A 1 178 ? -23.452 -3.231 26.096 1.00 75.88 178 ASP A C 1
ATOM 1427 O O . ASP A 1 178 ? -24.439 -2.542 25.841 1.00 75.88 178 ASP A O 1
ATOM 1431 N N . LEU A 1 179 ? -22.405 -3.304 25.268 1.00 71.19 179 LEU A N 1
ATOM 1432 C CA . LEU A 1 179 ? -22.377 -2.646 23.962 1.00 71.19 179 LEU A CA 1
ATOM 1433 C C . LEU A 1 179 ? -23.518 -3.114 23.054 1.00 71.19 179 LEU A C 1
ATOM 1435 O O . LEU A 1 179 ? -24.160 -2.325 22.367 1.00 71.19 179 LEU A O 1
ATOM 1439 N N . CYS A 1 180 ? -23.728 -4.426 22.991 1.00 70.75 180 CYS A N 1
ATOM 1440 C CA . CYS A 1 180 ? -24.623 -5.035 22.018 1.00 70.75 180 CYS A CA 1
ATOM 1441 C C . CYS A 1 180 ? -26.061 -5.135 22.528 1.00 70.75 180 CYS A C 1
ATOM 1443 O O . CYS A 1 180 ? -26.808 -5.992 22.048 1.00 70.75 180 CYS A O 1
ATOM 1445 N N . GLN A 1 181 ? -26.476 -4.291 23.478 1.00 71.69 181 GLN A N 1
ATOM 1446 C CA . GLN A 1 181 ? -27.845 -4.334 23.972 1.00 71.69 181 GLN A CA 1
ATOM 1447 C C . GLN A 1 181 ? -28.858 -4.098 22.826 1.00 71.69 181 GLN A C 1
ATOM 1449 O O . GLN A 1 181 ? -28.598 -3.310 21.910 1.00 71.69 181 GLN A O 1
ATOM 1454 N N . PRO A 1 182 ? -30.038 -4.754 22.852 1.00 57.53 182 PRO A N 1
ATOM 1455 C CA . PRO A 1 182 ? -31.022 -4.721 21.757 1.00 57.53 182 PRO A CA 1
ATOM 1456 C C . PRO A 1 182 ? -31.587 -3.331 21.411 1.00 57.53 182 PRO A C 1
ATOM 1458 O O . PRO A 1 182 ? -32.347 -3.197 20.454 1.00 57.53 182 PRO A O 1
ATOM 1461 N N . GLN A 1 183 ? -31.273 -2.312 22.212 1.00 56.84 183 GLN A N 1
ATOM 1462 C CA . GLN A 1 183 ? -31.795 -0.952 22.089 1.00 56.84 183 GLN A CA 1
ATOM 1463 C C . GLN A 1 183 ? -31.029 -0.106 21.053 1.00 56.84 183 GLN A C 1
ATOM 1465 O O . GLN A 1 183 ? -31.603 0.843 20.525 1.00 56.84 183 GLN A O 1
ATOM 1470 N N . ASP A 1 184 ? -29.802 -0.490 20.675 1.00 65.56 184 ASP A N 1
ATOM 1471 C CA . ASP A 1 184 ? -29.009 0.162 19.615 1.00 65.56 184 ASP A CA 1
ATOM 1472 C C . ASP A 1 184 ? -29.481 -0.278 18.206 1.00 65.56 184 ASP A C 1
ATOM 1474 O O . ASP A 1 184 ? -28.764 -0.939 17.451 1.00 65.56 184 ASP A O 1
ATOM 1478 N N . GLN A 1 185 ? -30.729 0.033 17.836 1.00 64.50 185 GLN A N 1
ATOM 1479 C CA . GLN A 1 185 ? -31.351 -0.446 16.585 1.00 64.50 185 GLN A CA 1
ATOM 1480 C C . GLN A 1 185 ? -30.639 0.027 15.303 1.00 64.50 185 GLN A C 1
ATOM 1482 O O . GLN A 1 185 ? -30.737 -0.635 14.271 1.00 64.50 185 GLN A O 1
ATOM 1487 N N . ASP A 1 186 ? -29.870 1.115 15.376 1.00 78.94 186 ASP A N 1
ATOM 1488 C CA . ASP A 1 186 ? -29.172 1.700 14.225 1.00 78.94 186 ASP A CA 1
ATOM 1489 C C . ASP A 1 186 ? -27.786 1.080 13.954 1.00 78.94 186 ASP A C 1
ATOM 1491 O O . ASP A 1 186 ? -27.171 1.349 12.917 1.00 78.94 186 ASP A O 1
ATOM 1495 N N . LEU A 1 187 ? -27.262 0.246 14.863 1.00 84.88 187 LEU A N 1
ATOM 1496 C CA . LEU A 1 187 ? -25.945 -0.372 14.705 1.00 84.88 187 LEU A CA 1
ATOM 1497 C C . LEU A 1 187 ? -26.007 -1.524 13.692 1.00 84.88 187 LEU A C 1
ATOM 1499 O O . LEU A 1 187 ? -26.602 -2.567 13.956 1.00 84.88 187 LEU A O 1
ATOM 1503 N N . GLN A 1 188 ? -25.341 -1.352 12.550 1.00 87.62 188 GLN A N 1
ATOM 1504 C CA . GLN A 1 188 ? -25.294 -2.349 11.474 1.00 87.62 188 GLN A CA 1
ATOM 1505 C C . GLN A 1 188 ? -24.007 -3.174 11.487 1.00 87.62 188 GLN A C 1
ATOM 1507 O O . GLN A 1 188 ? -24.009 -4.335 11.072 1.00 87.62 188 GLN A O 1
ATOM 1512 N N . ARG A 1 189 ? -22.895 -2.582 11.943 1.00 90.00 189 ARG A N 1
ATOM 1513 C CA . ARG A 1 189 ? -21.572 -3.208 11.864 1.00 90.00 189 ARG A CA 1
ATOM 1514 C C . ARG A 1 189 ? -20.718 -2.936 13.089 1.00 90.00 189 ARG A C 1
ATOM 1516 O O . ARG A 1 189 ? -20.641 -1.806 13.569 1.00 90.00 189 ARG A O 1
ATOM 1523 N N . VAL A 1 190 ? -19.982 -3.959 13.506 1.00 90.94 190 VAL A N 1
ATOM 1524 C CA . VAL A 1 190 ? -18.975 -3.869 14.559 1.00 90.94 190 VAL A CA 1
ATOM 1525 C C . VAL A 1 190 ? -17.603 -4.245 14.006 1.00 90.94 190 VAL A C 1
ATOM 1527 O O . VAL A 1 190 ? -17.428 -5.253 13.320 1.00 90.94 190 VAL A O 1
ATOM 1530 N N . ILE A 1 191 ? -16.619 -3.403 14.298 1.00 92.12 191 ILE A N 1
ATOM 1531 C CA . ILE A 1 191 ? -15.215 -3.596 13.954 1.00 92.12 191 ILE A CA 1
ATOM 1532 C C . ILE A 1 191 ? -14.457 -3.885 15.242 1.00 92.12 191 ILE A C 1
ATOM 1534 O O . ILE A 1 191 ? -14.420 -3.041 16.136 1.00 92.12 191 ILE A O 1
ATOM 1538 N N . LEU A 1 192 ? -13.820 -5.051 15.315 1.00 91.69 192 LEU A N 1
ATOM 1539 C CA . LEU A 1 192 ? -12.926 -5.403 16.414 1.00 91.69 192 LEU A CA 1
ATOM 1540 C C . LEU A 1 192 ? -11.486 -5.101 16.003 1.00 91.69 192 LEU A C 1
ATOM 1542 O O . LEU A 1 192 ? -10.920 -5.782 15.147 1.00 91.69 192 LEU A O 1
ATOM 1546 N N . ASP A 1 193 ? -10.897 -4.070 16.594 1.00 90.69 193 ASP A N 1
ATOM 1547 C CA . ASP A 1 193 ? -9.506 -3.697 16.363 1.00 90.69 193 ASP A CA 1
ATOM 1548 C C . ASP A 1 193 ? -8.576 -4.450 17.313 1.00 90.69 193 ASP A C 1
ATOM 1550 O O . ASP A 1 193 ? -8.633 -4.276 18.527 1.00 90.69 193 ASP A O 1
ATOM 1554 N N . LEU A 1 194 ? -7.703 -5.277 16.739 1.00 88.12 194 LEU A N 1
ATOM 1555 C CA . LEU A 1 194 ? -6.736 -6.114 17.452 1.00 88.12 194 LEU A CA 1
ATOM 1556 C C . LEU A 1 194 ? -5.304 -5.563 17.340 1.00 88.12 194 LEU A C 1
ATOM 1558 O O . LEU A 1 194 ? -4.345 -6.316 17.523 1.00 88.12 194 LEU A O 1
ATOM 1562 N N . SER A 1 195 ? -5.123 -4.270 17.023 1.00 84.38 195 SER A N 1
ATOM 1563 C CA . SER A 1 195 ? -3.784 -3.702 16.794 1.00 84.38 195 SER A CA 1
ATOM 1564 C C . SER A 1 195 ? -2.878 -3.815 18.016 1.00 84.38 195 SER A C 1
ATOM 1566 O O . SER A 1 195 ? -1.685 -4.095 17.877 1.00 84.38 195 SER A O 1
ATOM 1568 N N . ASP A 1 196 ? -3.443 -3.659 19.211 1.00 81.88 196 ASP A N 1
ATOM 1569 C CA . ASP A 1 196 ? -2.705 -3.736 20.472 1.00 81.88 196 ASP A CA 1
ATOM 1570 C C . ASP A 1 196 ? -2.584 -5.163 21.013 1.00 81.88 196 ASP A C 1
ATOM 1572 O O . ASP A 1 196 ? -1.703 -5.425 21.829 1.00 81.88 196 ASP A O 1
ATOM 1576 N N . THR A 1 197 ? -3.405 -6.103 20.539 1.00 85.75 197 THR A N 1
ATOM 1577 C CA . THR A 1 197 ? -3.479 -7.468 21.072 1.00 85.75 197 THR A CA 1
ATOM 1578 C C . THR A 1 197 ? -2.246 -8.287 20.708 1.00 85.75 197 THR A C 1
ATOM 1580 O O . THR A 1 197 ? -2.063 -8.714 19.571 1.00 85.75 197 THR A O 1
ATOM 1583 N N . GLU A 1 198 ? -1.395 -8.549 21.694 1.00 81.69 198 GLU A N 1
ATOM 1584 C CA . GLU A 1 198 ? -0.167 -9.329 21.533 1.00 81.69 198 GLU A CA 1
ATOM 1585 C C . GLU A 1 198 ? -0.397 -10.821 21.744 1.00 81.69 198 GLU A C 1
ATOM 1587 O O . GLU A 1 198 ? 0.134 -11.642 21.002 1.00 81.69 198 GLU A O 1
ATOM 1592 N N . LYS A 1 199 ? -1.189 -11.188 22.757 1.00 79.69 199 LYS A N 1
ATOM 1593 C CA . LYS A 1 199 ? -1.406 -12.587 23.140 1.00 79.69 199 LYS A CA 1
ATOM 1594 C C . LYS A 1 199 ? -2.888 -12.883 23.318 1.00 79.69 199 LYS A C 1
ATOM 1596 O O . LYS A 1 199 ? -3.601 -12.116 23.959 1.00 79.69 199 LYS A O 1
ATOM 1601 N N . LEU A 1 200 ? -3.303 -14.037 22.795 1.00 82.69 200 LEU A N 1
ATOM 1602 C CA . LEU A 1 200 ? -4.686 -14.516 22.808 1.00 82.69 200 LEU A CA 1
ATOM 1603 C C . LEU A 1 200 ? -4.743 -15.998 23.204 1.00 82.69 200 LEU A C 1
ATOM 1605 O O . LEU A 1 200 ? -4.432 -16.848 22.374 1.00 82.69 200 LEU A O 1
ATOM 1609 N N . ASP A 1 201 ? -5.061 -16.343 24.448 1.00 82.25 201 ASP A N 1
ATOM 1610 C CA . ASP A 1 201 ? -5.160 -17.752 24.871 1.00 82.25 201 ASP A CA 1
ATOM 1611 C C . ASP A 1 201 ? -6.532 -18.385 24.534 1.00 82.25 201 ASP A C 1
ATOM 1613 O O . ASP A 1 201 ? -7.318 -17.832 23.765 1.00 82.25 201 ASP A O 1
ATOM 1617 N N . SER A 1 202 ? -6.825 -19.567 25.087 1.00 83.31 202 SER A N 1
ATOM 1618 C CA . SER A 1 202 ? -8.118 -20.241 24.901 1.00 83.31 202 SER A CA 1
ATOM 1619 C C . SER A 1 202 ? -9.306 -19.454 25.464 1.00 83.31 202 SER A C 1
ATOM 1621 O O . SER A 1 202 ? -10.395 -19.518 24.894 1.00 83.31 202 SER A O 1
ATOM 1623 N N . SER A 1 203 ? -9.114 -18.706 26.555 1.00 82.44 203 SER A N 1
ATOM 1624 C CA . SER A 1 203 ? -10.157 -17.849 27.133 1.00 82.44 203 SER A CA 1
ATOM 1625 C C . SER A 1 203 ? -10.422 -16.636 26.241 1.00 82.44 203 SER A C 1
ATOM 1627 O O . SER A 1 203 ? -11.574 -16.320 25.952 1.00 82.44 203 SER A O 1
ATOM 1629 N N . GLY A 1 204 ? -9.369 -16.039 25.684 1.00 83.75 204 GLY A N 1
ATOM 1630 C CA . GLY A 1 204 ? -9.505 -14.952 24.726 1.00 83.75 204 GLY A CA 1
ATOM 1631 C C . GLY A 1 204 ? -10.163 -15.377 23.406 1.00 83.75 204 GLY A C 1
ATOM 1632 O O . GLY A 1 204 ? -11.001 -14.654 22.867 1.00 83.75 204 GLY A O 1
ATOM 1633 N N . LEU A 1 205 ? -9.845 -16.575 22.900 1.00 84.00 205 LEU A N 1
ATOM 1634 C CA . LEU A 1 205 ? -10.537 -17.152 21.739 1.00 84.00 205 LEU A CA 1
ATOM 1635 C C . LEU A 1 205 ? -12.037 -17.324 22.005 1.00 84.00 205 LEU A C 1
ATOM 1637 O O . LEU A 1 205 ? -12.846 -17.008 21.135 1.00 84.00 205 LEU A O 1
ATOM 1641 N N . LYS A 1 206 ? -12.411 -17.774 23.210 1.00 82.75 206 LYS A N 1
ATOM 1642 C CA . LYS A 1 206 ? -13.817 -17.903 23.615 1.00 82.75 206 LYS A CA 1
ATOM 1643 C C . LYS A 1 206 ? -14.543 -16.556 23.576 1.00 82.75 206 LYS A C 1
ATOM 1645 O O . LYS A 1 206 ? -15.671 -16.509 23.097 1.00 82.75 206 LYS A O 1
ATOM 1650 N N . VAL A 1 207 ? -13.899 -15.468 24.004 1.00 86.44 207 VAL A N 1
ATOM 1651 C CA . VAL A 1 207 ? -14.487 -14.119 23.913 1.00 86.44 207 VAL A CA 1
ATOM 1652 C C . VAL A 1 207 ? -14.700 -13.698 22.464 1.00 86.44 207 VAL A C 1
ATOM 1654 O O . VAL A 1 207 ? -15.769 -13.200 22.140 1.00 86.44 207 VAL A O 1
ATOM 1657 N N . LEU A 1 208 ? -13.744 -13.950 21.565 1.00 86.31 208 LEU A N 1
ATOM 1658 C CA . LEU A 1 208 ? -13.929 -13.650 20.138 1.00 86.31 208 LEU A CA 1
ATOM 1659 C C . LEU A 1 208 ? -15.095 -14.427 19.517 1.00 86.31 208 LEU A C 1
ATOM 1661 O O . LEU A 1 208 ? -15.859 -13.858 18.738 1.00 86.31 208 LEU A O 1
ATOM 1665 N N . VAL A 1 209 ? -15.233 -15.710 19.863 1.00 85.38 209 VAL A N 1
ATOM 1666 C CA . VAL A 1 209 ? -16.369 -16.534 19.425 1.00 85.38 209 VAL A CA 1
ATOM 1667 C C . VAL A 1 209 ? -17.674 -15.975 19.978 1.00 85.38 209 VAL A C 1
ATOM 1669 O O . VAL A 1 209 ? -18.625 -15.821 19.222 1.00 85.38 209 VAL A O 1
ATOM 1672 N N . LEU A 1 210 ? -17.702 -15.576 21.249 1.00 86.12 210 LEU A N 1
ATOM 1673 C CA . LEU A 1 210 ? -18.871 -14.944 21.851 1.00 86.12 210 LEU A CA 1
ATOM 1674 C C . LEU A 1 210 ? -19.234 -13.628 21.157 1.00 86.12 210 LEU A C 1
ATOM 1676 O O . LEU A 1 210 ? -20.405 -13.401 20.865 1.00 86.12 210 LEU A O 1
ATOM 1680 N N . CYS A 1 211 ? -18.255 -12.774 20.846 1.00 86.81 211 CYS A N 1
ATOM 1681 C CA . CYS A 1 211 ? -18.509 -11.546 20.096 1.00 86.81 211 CYS A CA 1
ATOM 1682 C C . CYS A 1 211 ? -19.141 -11.854 18.732 1.00 86.81 211 CYS A C 1
ATOM 1684 O O . CYS A 1 211 ? -20.087 -11.183 18.325 1.00 86.81 211 CYS A O 1
ATOM 1686 N N . LEU A 1 212 ? -18.645 -12.884 18.038 1.00 85.19 212 LEU A N 1
ATOM 1687 C CA . LEU A 1 212 ? -19.214 -13.343 16.772 1.00 85.19 212 LEU A CA 1
ATOM 1688 C C . LEU A 1 212 ? -20.649 -13.846 16.948 1.00 85.19 212 LEU A C 1
ATOM 1690 O O . LEU A 1 212 ? -21.527 -13.410 16.211 1.00 85.19 212 LEU A O 1
ATOM 1694 N N . GLU A 1 213 ? -20.900 -14.715 17.924 1.00 85.06 213 GLU A N 1
ATOM 1695 C CA . GLU A 1 213 ? -22.231 -15.263 18.204 1.00 85.06 213 GLU A CA 1
ATOM 1696 C C . GLU A 1 213 ? -23.248 -14.161 18.516 1.00 85.06 213 GLU A C 1
ATOM 1698 O O . GLU A 1 213 ? -24.329 -14.139 17.923 1.00 85.06 213 GLU A O 1
ATOM 1703 N N . VAL A 1 214 ? -22.891 -13.206 19.381 1.00 86.31 214 VAL A N 1
ATOM 1704 C CA . VAL A 1 214 ? -23.759 -12.077 19.750 1.00 86.31 214 VAL A CA 1
ATOM 1705 C C . VAL A 1 214 ? -24.112 -11.244 18.517 1.00 86.31 214 VAL A C 1
ATOM 1707 O O . VAL A 1 214 ? -25.290 -10.998 18.261 1.00 86.31 214 VAL A O 1
ATOM 1710 N N . ILE A 1 215 ? -23.123 -10.868 17.707 1.00 86.75 215 ILE A N 1
ATOM 1711 C CA . ILE A 1 215 ? -23.330 -10.006 16.534 1.00 86.75 215 ILE A CA 1
ATOM 1712 C C . ILE A 1 215 ? -24.106 -10.726 15.425 1.00 86.75 215 ILE A C 1
ATOM 1714 O O . ILE A 1 215 ? -25.044 -10.159 14.860 1.00 86.75 215 ILE A O 1
ATOM 1718 N N . VAL A 1 216 ? -23.792 -11.998 15.169 1.00 83.25 216 VAL A N 1
ATOM 1719 C CA . VAL A 1 216 ? -24.503 -12.820 14.178 1.00 83.25 216 VAL A CA 1
ATOM 1720 C C . VAL A 1 216 ? -25.948 -13.081 14.609 1.00 83.25 216 VAL A C 1
ATOM 1722 O O . VAL A 1 216 ? -26.844 -13.005 13.770 1.00 83.25 216 VAL A O 1
ATOM 1725 N N . SER A 1 217 ? -26.210 -13.316 15.902 1.00 84.31 217 SER A N 1
ATOM 1726 C CA . SER A 1 217 ? -27.578 -13.506 16.418 1.00 84.31 217 SER A CA 1
ATOM 1727 C C . SER A 1 217 ? -28.472 -12.277 16.216 1.00 84.31 217 SER A C 1
ATOM 1729 O O . SER A 1 217 ? -29.690 -12.400 16.099 1.00 84.31 217 SER A O 1
ATOM 1731 N N . GLN A 1 218 ? -27.858 -11.096 16.124 1.00 85.31 218 GLN A N 1
ATOM 1732 C CA . GLN A 1 218 ? -28.521 -9.815 15.893 1.00 85.31 218 GLN A CA 1
ATOM 1733 C C . GLN A 1 218 ? -28.592 -9.442 14.404 1.00 85.31 218 GLN A C 1
ATOM 1735 O O . GLN A 1 218 ? -29.099 -8.374 14.071 1.00 85.31 218 GLN A O 1
ATOM 1740 N N . GLY A 1 219 ? -28.082 -10.293 13.504 1.00 81.81 219 GLY A N 1
ATOM 1741 C CA . GLY A 1 219 ? -28.059 -10.029 12.063 1.00 81.81 219 GLY A CA 1
ATOM 1742 C C . GLY A 1 219 ? -27.132 -8.879 11.655 1.00 81.81 219 GLY A C 1
ATOM 1743 O O . GLY A 1 219 ? -27.377 -8.236 10.636 1.00 81.81 219 GLY A O 1
ATOM 1744 N N . ARG A 1 220 ? -26.099 -8.594 12.455 1.00 87.38 220 ARG A N 1
ATOM 1745 C CA . ARG A 1 220 ? -25.126 -7.515 12.235 1.00 87.38 220 ARG A CA 1
ATOM 1746 C C . ARG A 1 220 ? -23.827 -8.059 11.627 1.00 87.38 220 ARG A C 1
ATOM 1748 O O . ARG A 1 220 ? -23.497 -9.236 11.776 1.00 87.38 220 ARG A O 1
ATOM 1755 N N . ASP A 1 221 ? -23.055 -7.185 10.985 1.00 87.62 221 ASP A N 1
ATOM 1756 C CA . ASP A 1 221 ? -21.744 -7.534 10.423 1.00 87.62 221 ASP A CA 1
ATOM 1757 C C . ASP A 1 221 ? -20.637 -7.444 11.489 1.00 87.62 221 ASP A C 1
ATOM 1759 O O . ASP A 1 221 ? -20.498 -6.410 12.149 1.00 87.62 221 ASP A O 1
ATOM 1763 N N . LEU A 1 222 ? -19.776 -8.465 11.588 1.00 89.75 222 LEU A N 1
ATOM 1764 C CA . LEU A 1 222 ? -18.540 -8.425 12.383 1.00 89.75 222 LEU A CA 1
ATOM 1765 C C . LEU A 1 222 ? -17.304 -8.473 11.482 1.00 89.75 222 LEU A C 1
ATOM 1767 O O . LEU A 1 222 ? -17.179 -9.368 10.644 1.00 89.75 222 LEU A O 1
ATOM 1771 N N . VAL A 1 223 ? -16.358 -7.556 11.693 1.00 91.06 223 VAL A N 1
ATOM 1772 C CA . VAL A 1 223 ? -15.075 -7.551 10.972 1.00 91.06 223 VAL A CA 1
ATOM 1773 C C . VAL A 1 223 ? -13.910 -7.363 11.934 1.00 91.06 223 VAL A C 1
ATOM 1775 O O . VAL A 1 223 ? -13.941 -6.496 12.806 1.00 91.06 223 VAL A O 1
ATOM 1778 N N . LEU A 1 224 ? -12.851 -8.149 11.747 1.00 90.25 224 LEU A N 1
ATOM 1779 C CA . LEU A 1 224 ? -11.604 -8.009 12.492 1.00 90.25 224 LEU A CA 1
ATOM 1780 C C . LEU A 1 224 ? -10.623 -7.101 11.753 1.00 90.25 224 LEU A C 1
ATOM 1782 O O . LEU A 1 224 ? -10.357 -7.288 10.558 1.00 90.25 224 LEU A O 1
ATOM 1786 N N . TRP A 1 225 ? -10.048 -6.150 12.480 1.00 90.69 225 TRP A N 1
ATOM 1787 C CA . TRP A 1 225 ? -9.005 -5.249 12.004 1.00 90.69 225 TRP A CA 1
ATOM 1788 C C . TRP A 1 225 ? -7.674 -5.518 12.700 1.00 90.69 225 TRP A C 1
ATOM 1790 O O . TRP A 1 225 ? -7.627 -5.964 13.845 1.00 90.69 225 TRP A O 1
ATOM 1800 N N . SER A 1 226 ? -6.578 -5.218 12.003 1.00 86.31 226 SER A N 1
ATOM 1801 C CA . SER A 1 226 ? -5.231 -5.161 12.587 1.00 86.31 226 SER A CA 1
ATOM 1802 C C . SER A 1 226 ? -4.750 -6.453 13.268 1.00 86.31 226 SER A C 1
ATOM 1804 O O . SER A 1 226 ? -3.888 -6.398 14.142 1.00 86.31 226 SER A O 1
ATOM 1806 N N . VAL A 1 227 ? -5.241 -7.626 12.854 1.00 84.00 227 VAL A N 1
ATOM 1807 C CA . VAL A 1 227 ? -4.895 -8.923 13.469 1.00 84.00 227 VAL A CA 1
ATOM 1808 C C . VAL A 1 227 ? -3.398 -9.234 13.314 1.00 84.00 227 VAL A C 1
ATOM 1810 O O . VAL A 1 227 ? -2.878 -9.258 12.192 1.00 84.00 227 VAL A O 1
ATOM 1813 N N . ARG A 1 228 ? -2.691 -9.469 14.430 1.00 79.81 228 ARG A N 1
ATOM 1814 C CA . ARG A 1 228 ? -1.261 -9.847 14.432 1.00 79.81 228 ARG A CA 1
ATOM 1815 C C . ARG A 1 228 ? -1.050 -11.265 13.906 1.00 79.81 228 ARG A C 1
ATOM 1817 O O . ARG A 1 228 ? -1.934 -12.104 14.057 1.00 79.81 228 ARG A O 1
ATOM 1824 N N . GLN A 1 229 ? 0.132 -11.565 13.353 1.00 76.19 229 GLN A N 1
ATOM 1825 C CA . GLN A 1 229 ? 0.428 -12.913 12.844 1.00 76.19 229 GLN A CA 1
ATOM 1826 C C . GLN A 1 229 ? 0.295 -13.987 13.940 1.00 76.19 229 GLN A C 1
ATOM 1828 O O . GLN A 1 229 ? -0.322 -15.016 13.698 1.00 76.19 229 GLN A O 1
ATOM 1833 N N . GLU A 1 230 ? 0.779 -13.723 15.157 1.00 78.31 230 GLU A N 1
ATOM 1834 C CA . GLU A 1 230 ? 0.661 -14.653 16.293 1.00 78.31 230 GLU A CA 1
ATOM 1835 C C . GLU A 1 230 ? -0.804 -14.965 16.651 1.00 78.31 230 GLU A C 1
ATOM 1837 O O . GLU A 1 230 ? -1.159 -16.106 16.944 1.00 78.31 230 GLU A O 1
ATOM 1842 N N . VAL A 1 231 ? -1.679 -13.957 16.589 1.00 83.25 231 VAL A N 1
ATOM 1843 C CA . VAL A 1 231 ? -3.122 -14.113 16.829 1.00 83.25 231 VAL A CA 1
ATOM 1844 C C . VAL A 1 231 ? -3.779 -14.863 15.669 1.00 83.25 231 VAL A C 1
ATOM 1846 O O . VAL A 1 231 ? -4.585 -15.765 15.893 1.00 83.25 231 VAL A O 1
ATOM 1849 N N . LEU A 1 232 ? -3.398 -14.546 14.429 1.00 81.19 232 LEU A N 1
ATOM 1850 C CA . LEU A 1 232 ? -3.883 -15.222 13.227 1.00 81.19 232 LEU A CA 1
ATOM 1851 C C . LEU A 1 232 ? -3.533 -16.716 13.230 1.00 81.19 232 LEU A C 1
ATOM 1853 O O . LEU A 1 232 ? -4.380 -17.540 12.890 1.00 81.19 232 LEU A O 1
ATOM 1857 N N . GLU A 1 233 ? -2.316 -17.073 13.646 1.00 80.62 233 GLU A N 1
ATOM 1858 C CA . GLU A 1 233 ? -1.877 -18.465 13.783 1.00 80.62 233 GLU A CA 1
ATOM 1859 C C . GLU A 1 233 ? -2.767 -19.221 14.780 1.00 80.62 233 GLU A C 1
ATOM 1861 O O . GLU A 1 233 ? -3.253 -20.309 14.464 1.00 80.62 233 GLU A O 1
ATOM 1866 N N . ARG A 1 234 ? -3.099 -18.611 15.925 1.00 81.81 234 ARG A N 1
ATOM 1867 C CA . ARG A 1 234 ? -4.028 -19.202 16.907 1.00 81.81 234 ARG A CA 1
ATOM 1868 C C . ARG A 1 234 ? -5.454 -19.343 16.371 1.00 81.81 234 ARG A C 1
ATOM 1870 O O . ARG A 1 234 ? -6.066 -20.391 16.564 1.00 81.81 234 ARG A O 1
ATOM 1877 N N . LEU A 1 235 ? -5.965 -18.342 15.652 1.00 82.50 235 LEU A N 1
ATOM 1878 C CA . LEU A 1 235 ? -7.279 -18.420 14.997 1.00 82.50 235 LEU A CA 1
ATOM 1879 C C . LEU A 1 235 ? -7.325 -19.527 13.939 1.00 82.50 235 LEU A C 1
ATOM 1881 O O . LEU A 1 235 ? -8.336 -20.217 13.818 1.00 82.50 235 LEU A O 1
ATOM 1885 N N . SER A 1 236 ? -6.236 -19.706 13.186 1.00 80.31 236 SER A N 1
ATOM 1886 C CA . SER A 1 236 ? -6.127 -20.769 12.185 1.00 80.31 236 SER A CA 1
ATOM 1887 C C . SER A 1 236 ? -6.047 -22.155 12.823 1.00 80.31 236 SER A C 1
ATOM 1889 O O . SER A 1 236 ? -6.737 -23.061 12.373 1.00 80.31 236 SER A O 1
ATOM 1891 N N . PHE A 1 237 ? -5.299 -22.305 13.922 1.00 78.94 237 PHE A N 1
ATOM 1892 C CA . PHE A 1 237 ? -5.248 -23.547 14.694 1.00 78.94 237 PHE A CA 1
ATOM 1893 C C . PHE A 1 237 ? -6.627 -23.932 15.251 1.00 78.94 237 PHE A C 1
ATOM 1895 O O . PHE A 1 237 ? -6.991 -25.104 15.254 1.00 78.94 237 PHE A O 1
ATOM 1902 N N . ALA A 1 238 ? -7.419 -22.941 15.667 1.00 79.31 238 ALA A N 1
ATOM 1903 C CA . ALA A 1 238 ? -8.794 -23.135 16.118 1.00 79.31 238 ALA A CA 1
ATOM 1904 C C . ALA A 1 238 ? -9.823 -23.262 14.971 1.00 79.31 238 ALA A C 1
ATOM 1906 O O . ALA A 1 238 ? -11.013 -23.379 15.249 1.00 79.31 238 ALA A O 1
ATOM 1907 N N . ASN A 1 239 ? -9.405 -23.214 13.696 1.00 78.81 239 ASN A N 1
ATOM 1908 C CA . ASN A 1 239 ? -10.288 -23.171 12.519 1.00 78.81 239 ASN A CA 1
ATOM 1909 C C . ASN A 1 239 ? -11.373 -22.071 12.585 1.00 78.81 239 ASN A C 1
ATOM 1911 O O . ASN A 1 239 ? -12.467 -22.232 12.044 1.00 78.81 239 ASN A O 1
ATOM 1915 N N . LEU A 1 240 ? -11.086 -20.942 13.242 1.00 76.75 240 LEU A N 1
ATOM 1916 C CA . LEU A 1 240 ? -12.004 -19.798 13.345 1.00 76.75 240 LEU A CA 1
ATOM 1917 C C . LEU A 1 240 ? -11.837 -18.794 12.197 1.00 76.75 240 LEU A C 1
ATOM 1919 O O . LEU A 1 240 ? -12.738 -18.006 11.915 1.00 76.75 240 LEU A O 1
ATOM 1923 N N . ASN A 1 241 ? -10.706 -18.843 11.493 1.00 72.06 241 ASN A N 1
ATOM 1924 C CA . ASN A 1 241 ? -10.404 -17.992 10.337 1.00 72.06 241 ASN A CA 1
ATOM 1925 C C . ASN A 1 241 ? -11.391 -18.144 9.162 1.00 72.06 241 ASN A C 1
ATOM 1927 O O . ASN A 1 241 ? -11.464 -17.253 8.324 1.00 72.06 241 ASN A O 1
ATOM 1931 N N . GLN A 1 242 ? -12.131 -19.253 9.089 1.00 74.50 242 GLN A N 1
ATOM 1932 C CA . GLN A 1 242 ? -13.164 -19.481 8.072 1.00 74.50 242 GLN A CA 1
ATOM 1933 C C . GLN A 1 242 ? -14.492 -18.772 8.383 1.00 74.50 242 GLN A C 1
ATOM 1935 O O . GLN A 1 242 ? -15.287 -18.549 7.474 1.00 74.50 242 GLN A O 1
ATOM 1940 N N . PHE A 1 243 ? -14.729 -18.416 9.649 1.00 76.62 243 PHE A N 1
ATOM 1941 C CA . PHE A 1 243 ? -15.960 -17.758 10.103 1.00 76.62 243 PHE A CA 1
ATOM 1942 C C . PHE A 1 243 ? -15.769 -16.257 10.335 1.00 76.62 243 PHE A C 1
ATOM 1944 O O . PHE A 1 243 ? -16.720 -15.487 10.241 1.00 76.62 243 PHE A O 1
ATOM 1951 N N . LEU A 1 244 ? -14.539 -15.835 10.635 1.00 81.25 244 LEU A N 1
ATOM 1952 C CA . LEU A 1 244 ? -14.201 -14.445 10.919 1.00 81.25 244 LEU A CA 1
ATOM 1953 C C . LEU A 1 244 ? -13.718 -13.734 9.654 1.00 81.25 244 LEU A C 1
ATOM 1955 O O . LEU A 1 244 ? -12.719 -14.118 9.045 1.00 81.25 244 LEU A O 1
ATOM 1959 N N . VAL A 1 245 ? -14.390 -12.641 9.294 1.00 83.88 245 VAL A N 1
ATOM 1960 C CA . VAL A 1 245 ? -13.950 -11.770 8.202 1.00 83.88 245 VAL A CA 1
ATOM 1961 C C . VAL A 1 245 ? -12.823 -10.873 8.711 1.00 83.88 245 VAL A C 1
ATOM 1963 O O . VAL A 1 245 ? -13.035 -10.005 9.556 1.00 83.88 245 VAL A O 1
ATOM 1966 N N . ILE A 1 246 ? -11.614 -11.073 8.189 1.00 83.62 246 ILE A N 1
ATOM 1967 C CA . ILE A 1 246 ? -10.444 -10.239 8.494 1.00 83.62 246 ILE A CA 1
ATOM 1968 C C . ILE A 1 246 ? -10.232 -9.260 7.343 1.00 83.62 246 ILE A C 1
ATOM 1970 O O . ILE A 1 246 ? -10.079 -9.681 6.196 1.00 83.62 246 ILE A O 1
ATOM 1974 N N . GLU A 1 247 ? -10.186 -7.958 7.630 1.00 85.69 247 GLU A N 1
ATOM 1975 C CA . GLU A 1 247 ? -9.944 -6.948 6.597 1.00 85.69 247 GLU A CA 1
ATOM 1976 C C . GLU A 1 247 ? -8.454 -6.923 6.198 1.00 85.69 247 GLU A C 1
ATOM 1978 O O . GLU A 1 247 ? -7.615 -6.459 6.981 1.00 85.69 247 GLU A O 1
ATOM 1983 N N . PRO A 1 248 ? -8.088 -7.348 4.972 1.00 74.12 248 PRO A N 1
ATOM 1984 C CA . PRO A 1 248 ? -6.690 -7.483 4.571 1.00 74.12 248 PRO A CA 1
ATOM 1985 C C . PRO A 1 248 ? -5.932 -6.157 4.524 1.00 74.12 248 PRO A C 1
ATOM 1987 O O . PRO A 1 248 ? -4.706 -6.183 4.623 1.00 74.12 248 PRO A O 1
ATOM 1990 N N . LEU A 1 249 ? -6.613 -5.012 4.372 1.00 74.25 249 LEU A N 1
ATOM 1991 C CA . LEU A 1 249 ? -5.978 -3.690 4.324 1.00 74.25 249 LEU A CA 1
ATOM 1992 C C . LEU A 1 249 ? -5.611 -3.124 5.701 1.00 74.25 249 LEU A C 1
ATOM 1994 O O . LEU A 1 249 ? -4.904 -2.121 5.761 1.00 74.25 249 LEU A O 1
ATOM 1998 N N . THR A 1 250 ? -6.014 -3.770 6.796 1.00 78.50 250 THR A N 1
ATOM 1999 C CA . THR A 1 250 ? -5.915 -3.182 8.143 1.00 78.50 250 THR A CA 1
ATOM 2000 C C . THR A 1 250 ? -4.722 -3.639 8.976 1.00 78.50 250 THR A C 1
ATOM 2002 O O . THR A 1 250 ? -4.603 -3.228 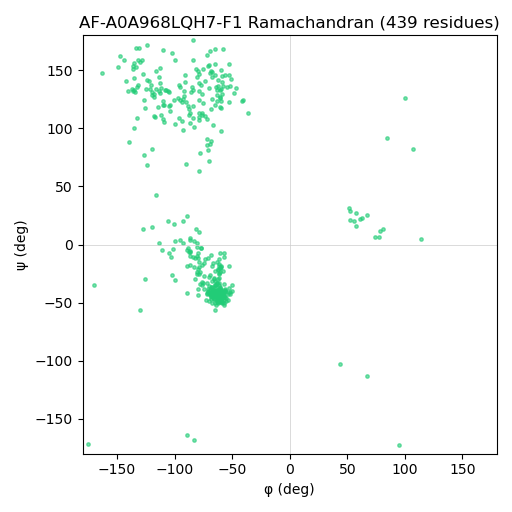10.123 1.00 78.50 250 THR A O 1
ATOM 2005 N N . GLN A 1 251 ? -3.820 -4.471 8.445 1.00 69.38 251 GLN A N 1
ATOM 2006 C CA . GLN A 1 251 ? -2.670 -4.945 9.224 1.00 69.38 251 GLN A CA 1
ATOM 2007 C C . GLN A 1 251 ? -1.783 -3.768 9.684 1.00 69.38 251 GLN A C 1
ATOM 2009 O O . GLN A 1 251 ? -1.359 -2.935 8.884 1.00 69.38 251 GLN A O 1
ATOM 2014 N N . GLY A 1 252 ? -1.529 -3.689 10.995 1.00 59.09 252 GLY A N 1
ATOM 2015 C CA . GLY A 1 252 ? -0.785 -2.598 11.628 1.00 59.09 252 GLY A CA 1
ATOM 2016 C C . GLY A 1 252 ? 0.738 -2.771 11.586 1.00 59.09 252 GLY A C 1
ATOM 2017 O O . GLY A 1 252 ? 1.266 -3.802 11.161 1.00 59.09 252 GLY A O 1
ATOM 2018 N N . PHE A 1 253 ? 1.458 -1.757 12.075 1.00 54.47 253 PHE A N 1
ATOM 2019 C CA . PHE A 1 253 ? 2.928 -1.712 12.128 1.00 54.47 253 PHE A CA 1
ATOM 2020 C C . PHE A 1 253 ? 3.548 -2.799 13.030 1.00 54.47 253 PHE A C 1
ATOM 2022 O O . PHE A 1 253 ? 4.623 -3.314 12.728 1.00 54.47 253 PHE A O 1
ATOM 2029 N N . ALA A 1 254 ? 2.863 -3.181 14.113 1.00 50.19 254 ALA A N 1
ATOM 2030 C CA . ALA A 1 254 ? 3.355 -4.127 15.120 1.00 50.19 254 ALA A CA 1
ATOM 2031 C C . ALA A 1 254 ? 3.217 -5.617 14.728 1.00 50.19 254 ALA A C 1
ATOM 2033 O O . ALA A 1 254 ? 3.641 -6.495 15.478 1.00 50.19 254 ALA A O 1
ATOM 2034 N N . ASN A 1 255 ? 2.640 -5.927 13.561 1.00 49.97 255 ASN A N 1
ATOM 2035 C CA . ASN A 1 255 ? 2.167 -7.283 13.247 1.00 49.97 255 ASN A CA 1
ATOM 2036 C C . ASN A 1 255 ? 3.220 -8.221 12.649 1.00 49.97 255 ASN A C 1
ATOM 2038 O O . ASN A 1 255 ? 2.872 -9.344 12.293 1.00 49.97 255 ASN A O 1
ATOM 2042 N N . TYR A 1 256 ? 4.487 -7.806 12.560 1.00 45.50 256 TYR A N 1
ATOM 2043 C CA . TYR A 1 256 ? 5.558 -8.654 12.031 1.00 45.50 256 TYR A CA 1
ATOM 2044 C C . TYR A 1 256 ? 6.857 -8.518 12.830 1.00 45.50 256 TYR A C 1
ATOM 2046 O O . TYR A 1 256 ? 7.752 -7.741 12.491 1.00 45.50 256 TYR A O 1
ATOM 2054 N N . GLY A 1 257 ? 6.972 -9.343 13.871 1.00 37.72 257 GLY A N 1
ATOM 2055 C CA . GLY A 1 257 ? 8.240 -9.715 14.488 1.00 37.72 257 GLY A CA 1
ATOM 2056 C C . GLY A 1 257 ? 8.892 -10.896 13.753 1.00 37.72 257 GLY A C 1
ATOM 2057 O O . GLY A 1 257 ? 8.246 -11.879 13.415 1.00 37.72 257 GLY A O 1
ATOM 2058 N N . ALA A 1 258 ? 10.197 -10.791 13.505 1.00 37.69 258 ALA A N 1
ATOM 2059 C CA . ALA A 1 258 ? 11.132 -11.916 13.383 1.00 37.69 258 ALA A CA 1
ATOM 2060 C C . ALA A 1 258 ? 10.983 -12.981 12.263 1.00 37.69 258 ALA A C 1
ATOM 2062 O O . ALA A 1 258 ? 11.608 -14.032 12.365 1.00 37.69 258 ALA A O 1
ATOM 2063 N N . ARG A 1 259 ? 10.329 -12.732 11.117 1.00 37.81 259 ARG A N 1
ATOM 2064 C CA . ARG A 1 259 ? 10.731 -13.418 9.857 1.00 37.81 259 ARG A CA 1
ATOM 2065 C C . ARG A 1 259 ? 11.777 -12.587 9.122 1.00 37.81 259 ARG A C 1
ATOM 2067 O O . ARG A 1 259 ? 11.540 -11.966 8.091 1.00 37.81 259 ARG A O 1
ATOM 2074 N N . THR A 1 260 ? 12.960 -12.530 9.721 1.00 42.88 260 THR A N 1
ATOM 2075 C CA . THR A 1 260 ? 14.099 -11.708 9.290 1.00 42.88 260 THR A CA 1
ATOM 2076 C C . THR A 1 260 ? 14.939 -12.347 8.175 1.00 42.88 260 THR A C 1
ATOM 2078 O O . THR A 1 260 ? 15.918 -11.742 7.740 1.00 42.88 260 THR A O 1
ATOM 2081 N N . GLU A 1 261 ? 14.558 -13.520 7.656 1.00 38.97 261 GLU A N 1
ATOM 2082 C CA . GLU A 1 261 ? 15.353 -14.237 6.644 1.00 38.97 261 GLU A CA 1
ATOM 2083 C C . GLU A 1 261 ? 14.607 -14.606 5.356 1.00 38.97 261 GLU A C 1
ATOM 2085 O O . GLU A 1 261 ? 15.226 -14.579 4.294 1.00 38.97 261 GLU A O 1
ATOM 2090 N N . VAL A 1 262 ? 13.291 -14.844 5.388 1.00 40.28 262 VAL A N 1
ATOM 2091 C CA . VAL A 1 262 ? 12.556 -15.287 4.184 1.00 40.28 262 VAL A CA 1
ATOM 2092 C C . VAL A 1 262 ? 12.357 -14.140 3.178 1.00 40.28 262 VAL A C 1
ATOM 2094 O O . VAL A 1 262 ? 12.574 -14.327 1.985 1.00 40.28 262 VAL A O 1
ATOM 2097 N N . ASP A 1 263 ? 12.097 -12.912 3.644 1.00 40.34 263 ASP A N 1
ATOM 2098 C CA . ASP A 1 263 ? 11.980 -11.725 2.770 1.00 40.34 263 ASP A CA 1
ATOM 2099 C C . ASP A 1 263 ? 13.337 -11.141 2.334 1.00 40.34 263 ASP A C 1
ATOM 2101 O O . ASP A 1 263 ? 13.408 -10.304 1.431 1.00 40.34 263 ASP A O 1
ATOM 2105 N N . ARG A 1 264 ? 14.448 -11.585 2.947 1.00 36.81 264 ARG A N 1
ATOM 2106 C CA . ARG A 1 264 ? 15.809 -11.249 2.486 1.00 36.81 264 ARG A CA 1
ATOM 2107 C C . ARG A 1 264 ? 16.239 -12.056 1.272 1.00 36.81 264 ARG A C 1
ATOM 2109 O O . ARG A 1 264 ? 17.316 -11.774 0.730 1.00 36.81 264 ARG A O 1
ATOM 2116 N N . ALA A 1 265 ? 15.417 -12.989 0.803 1.00 37.62 265 ALA A N 1
ATOM 2117 C CA . ALA A 1 265 ? 15.562 -13.517 -0.536 1.00 37.62 265 ALA A CA 1
ATOM 2118 C C . ALA A 1 265 ? 15.171 -12.424 -1.550 1.00 37.62 265 ALA A C 1
ATOM 2120 O O . ALA A 1 265 ? 14.181 -12.518 -2.268 1.00 37.62 265 ALA A O 1
ATOM 2121 N N . LEU A 1 266 ? 16.028 -11.398 -1.688 1.00 43.62 266 LEU A N 1
ATOM 2122 C CA . LEU A 1 266 ? 16.419 -10.947 -3.021 1.00 43.62 266 LEU A CA 1
ATOM 2123 C C . LEU A 1 266 ? 16.495 -12.216 -3.861 1.00 43.62 266 LEU A C 1
ATOM 2125 O O . LEU A 1 266 ? 17.313 -13.080 -3.540 1.00 43.62 266 LEU A O 1
ATOM 2129 N N . HIS A 1 267 ? 15.589 -12.351 -4.833 1.00 45.25 267 HIS A N 1
ATOM 2130 C CA . HIS A 1 267 ? 15.482 -13.550 -5.655 1.00 45.25 267 HIS A CA 1
ATOM 2131 C C . HIS A 1 267 ? 16.905 -14.033 -5.991 1.00 45.25 267 HIS A C 1
ATOM 2133 O O . HIS A 1 267 ? 17.694 -13.211 -6.479 1.00 45.25 267 HIS A O 1
ATOM 2139 N N . PRO A 1 268 ? 17.278 -15.293 -5.681 1.00 40.88 268 PRO A N 1
ATOM 2140 C CA . PRO A 1 268 ? 18.672 -15.754 -5.674 1.00 40.88 268 PRO A CA 1
ATOM 2141 C C . PRO A 1 268 ? 19.440 -15.471 -6.974 1.00 40.88 268 PRO A C 1
ATOM 2143 O O . PRO A 1 268 ? 20.660 -15.369 -6.965 1.00 40.88 268 PRO A O 1
ATOM 2146 N N . SER A 1 269 ? 18.728 -15.201 -8.071 1.00 47.84 269 SER A N 1
ATOM 2147 C CA . SER A 1 269 ? 19.265 -14.664 -9.327 1.00 47.84 269 SER A CA 1
ATOM 2148 C C . SER A 1 269 ? 20.018 -13.327 -9.242 1.00 47.84 269 SER A C 1
ATOM 2150 O O . SER A 1 269 ? 20.511 -12.868 -10.267 1.00 47.84 269 SER A O 1
ATOM 2152 N N . LEU A 1 270 ? 20.041 -12.638 -8.096 1.00 51.25 270 LEU A N 1
ATOM 2153 C CA . LEU A 1 270 ? 20.727 -11.349 -7.926 1.00 51.25 270 LEU A CA 1
ATOM 2154 C C . LEU A 1 270 ? 21.965 -11.419 -7.026 1.00 51.25 270 LEU A C 1
ATOM 2156 O O . LEU A 1 270 ? 22.665 -10.415 -6.904 1.00 51.25 270 LEU A O 1
ATOM 2160 N N . ARG A 1 271 ? 22.260 -12.567 -6.404 1.00 53.34 271 ARG A N 1
ATOM 2161 C CA . ARG A 1 271 ? 23.486 -12.736 -5.612 1.00 53.34 271 ARG A CA 1
ATOM 2162 C C . ARG A 1 271 ? 24.489 -13.583 -6.392 1.00 53.34 271 ARG A C 1
ATOM 2164 O O . ARG A 1 271 ? 24.217 -14.727 -6.732 1.00 53.34 271 ARG A O 1
ATOM 2171 N N . GLY A 1 272 ? 25.653 -13.002 -6.678 1.00 66.00 272 GLY A N 1
ATOM 2172 C CA . GLY A 1 272 ? 26.775 -13.684 -7.328 1.00 66.00 272 GLY A CA 1
ATOM 2173 C C . GLY A 1 272 ? 26.853 -13.508 -8.849 1.00 66.00 272 GLY A C 1
ATOM 2174 O O . GLY A 1 272 ? 26.134 -12.716 -9.459 1.00 66.00 272 GLY A O 1
ATOM 2175 N N . TRP A 1 273 ? 27.769 -14.253 -9.469 1.00 72.81 273 TRP A N 1
ATOM 2176 C CA . TRP A 1 273 ? 28.161 -14.097 -10.876 1.00 72.81 273 TRP A CA 1
ATOM 2177 C C . TRP A 1 273 ? 27.013 -14.319 -11.878 1.00 72.81 273 TRP A C 1
ATOM 2179 O O . TRP A 1 273 ? 26.993 -13.696 -12.936 1.00 72.81 273 TRP A O 1
ATOM 2189 N N . GLN A 1 274 ? 26.025 -15.150 -11.531 1.00 76.69 274 GLN A N 1
ATOM 2190 C CA . GLN A 1 274 ? 24.867 -15.446 -12.383 1.00 76.69 274 GLN A CA 1
ATOM 2191 C C . GLN A 1 274 ? 23.998 -14.205 -12.633 1.00 76.69 274 GLN A C 1
ATOM 2193 O O . GLN A 1 274 ? 23.573 -13.969 -13.762 1.00 76.69 274 GLN A O 1
ATOM 2198 N N . GLY A 1 275 ? 23.788 -13.368 -11.611 1.00 76.06 275 GLY A N 1
ATOM 2199 C CA . GLY A 1 275 ? 23.063 -12.103 -11.761 1.00 76.06 275 GLY A CA 1
ATOM 2200 C C . GLY A 1 275 ? 23.825 -11.091 -12.618 1.00 76.06 275 GLY A C 1
ATOM 2201 O O . GLY A 1 275 ? 23.225 -10.391 -13.436 1.00 76.06 275 GLY A O 1
ATOM 2202 N N . GLY A 1 276 ? 25.155 -11.068 -12.487 1.00 81.62 276 GLY A N 1
ATOM 2203 C CA . GLY A 1 276 ? 26.040 -10.287 -13.353 1.00 81.62 276 GLY A CA 1
ATOM 2204 C C . GLY A 1 276 ? 25.966 -10.739 -14.812 1.00 81.62 276 GLY A C 1
ATOM 2205 O O . GLY A 1 276 ? 25.781 -9.909 -15.700 1.00 81.62 276 GLY A O 1
ATOM 2206 N N . LEU A 1 277 ? 26.010 -12.052 -15.060 1.00 84.25 277 LEU A N 1
ATOM 2207 C CA . LEU A 1 277 ? 25.889 -12.626 -16.402 1.00 84.25 277 LEU A CA 1
ATOM 2208 C C . LEU A 1 277 ? 24.529 -12.308 -17.031 1.00 84.25 277 LEU A C 1
ATOM 2210 O O . LEU A 1 277 ? 24.463 -11.846 -18.169 1.00 84.25 277 LEU A O 1
ATOM 2214 N N . LYS A 1 278 ? 23.446 -12.498 -16.271 1.00 85.06 278 LYS A N 1
ATOM 2215 C CA . LYS A 1 278 ? 22.095 -12.099 -16.671 1.00 85.06 278 LYS A CA 1
ATOM 2216 C C . LYS A 1 278 ?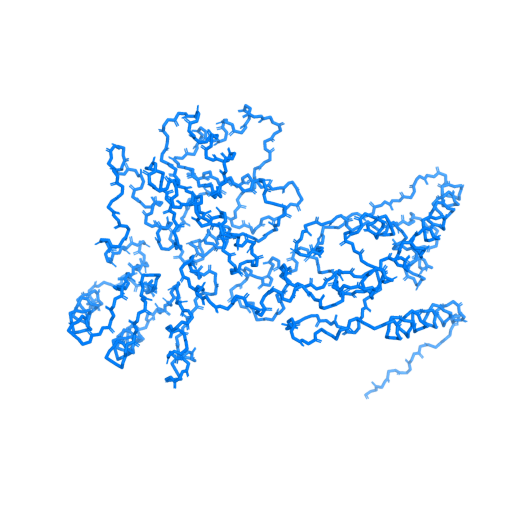 22.058 -10.624 -17.064 1.00 85.06 278 LYS A C 1
ATOM 2218 O O . LYS A 1 278 ? 21.539 -10.269 -18.122 1.00 85.06 278 LYS A O 1
ATOM 2223 N N . ARG A 1 279 ? 22.647 -9.752 -16.244 1.00 87.94 279 ARG A N 1
ATOM 2224 C CA . ARG A 1 279 ? 22.674 -8.320 -16.533 1.00 87.94 279 ARG A CA 1
ATOM 2225 C C . ARG A 1 279 ? 23.487 -7.992 -17.786 1.00 87.94 279 ARG A C 1
ATOM 2227 O O . ARG A 1 279 ? 23.044 -7.153 -18.565 1.00 87.94 279 ARG A O 1
ATOM 2234 N N . ALA A 1 280 ? 24.626 -8.649 -17.993 1.00 89.12 280 ALA A N 1
ATOM 2235 C CA . ALA A 1 280 ? 25.447 -8.479 -19.189 1.00 89.12 280 ALA A CA 1
ATOM 2236 C C . ALA A 1 280 ? 24.687 -8.900 -20.457 1.00 89.12 280 ALA A C 1
ATOM 2238 O O . ALA A 1 280 ? 24.670 -8.155 -21.436 1.00 89.12 280 ALA A O 1
ATOM 2239 N N . LEU A 1 281 ? 23.985 -10.037 -20.411 1.00 89.50 281 LEU A N 1
ATOM 2240 C CA . LEU A 1 281 ? 23.131 -10.510 -21.503 1.00 89.50 281 LEU A CA 1
ATOM 2241 C C . LEU A 1 281 ? 21.986 -9.529 -21.800 1.00 89.50 281 LEU A C 1
ATOM 2243 O O . LEU A 1 281 ? 21.758 -9.180 -22.960 1.00 89.50 281 LEU A O 1
ATOM 2247 N N . ASP A 1 282 ? 21.299 -9.055 -20.754 1.00 91.06 282 ASP A N 1
ATOM 2248 C CA . ASP A 1 282 ? 20.242 -8.044 -20.866 1.00 91.06 282 ASP A CA 1
ATOM 2249 C C . ASP A 1 282 ? 20.765 -6.780 -21.565 1.00 91.06 282 ASP A C 1
ATOM 2251 O O . ASP A 1 282 ? 20.103 -6.263 -22.465 1.00 91.06 282 ASP A O 1
ATOM 2255 N N . LEU A 1 283 ? 21.954 -6.299 -21.185 1.00 93.56 283 LEU A N 1
ATOM 2256 C CA . LEU A 1 283 ? 22.566 -5.103 -21.765 1.00 93.56 283 LEU A CA 1
ATOM 2257 C C . LEU A 1 283 ? 22.989 -5.318 -23.222 1.00 93.56 283 LEU A C 1
ATOM 2259 O O . LEU A 1 283 ? 22.688 -4.478 -24.066 1.00 93.56 283 LEU A O 1
ATOM 2263 N N . ALA A 1 284 ? 23.628 -6.448 -23.534 1.00 93.81 284 ALA A N 1
ATOM 2264 C CA . ALA A 1 284 ? 24.075 -6.767 -24.888 1.00 93.81 284 ALA A CA 1
ATOM 2265 C C . ALA A 1 284 ? 22.896 -6.824 -25.871 1.00 93.81 284 ALA A C 1
ATOM 2267 O O . ALA A 1 284 ? 22.911 -6.169 -26.916 1.00 93.81 284 ALA A O 1
ATOM 2268 N N . ILE A 1 285 ? 21.833 -7.548 -25.509 1.00 93.00 285 ILE A N 1
ATOM 2269 C CA . ILE A 1 285 ? 20.645 -7.672 -26.361 1.00 93.00 285 ILE A CA 1
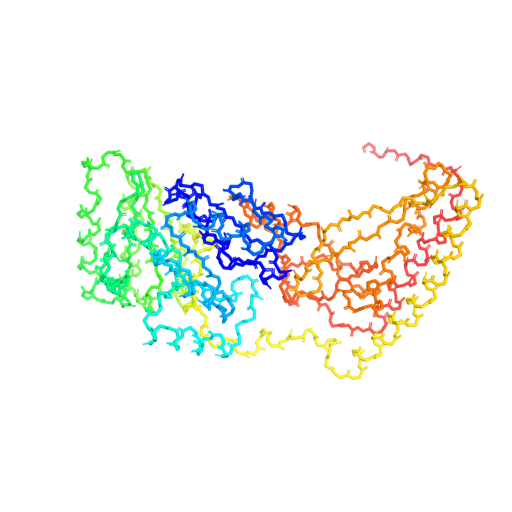ATOM 2270 C C . ILE A 1 285 ? 19.872 -6.348 -26.415 1.00 93.00 285 ILE A C 1
ATOM 2272 O O . ILE A 1 285 ? 19.348 -5.994 -27.473 1.00 93.00 285 ILE A O 1
ATOM 2276 N N . ALA A 1 286 ? 19.824 -5.580 -25.320 1.00 94.62 286 ALA A N 1
ATOM 2277 C CA . ALA A 1 286 ? 19.185 -4.267 -25.323 1.00 94.62 286 ALA A CA 1
ATOM 2278 C C . ALA A 1 286 ? 19.880 -3.258 -26.236 1.00 94.62 286 ALA A C 1
ATOM 2280 O O . ALA A 1 286 ? 19.190 -2.525 -26.946 1.00 94.62 286 ALA A O 1
ATOM 2281 N N . SER A 1 287 ? 21.212 -3.262 -26.286 1.00 95.62 287 SER A N 1
ATOM 2282 C CA . SER A 1 287 ? 21.978 -2.423 -27.212 1.00 95.62 287 SER A CA 1
ATOM 2283 C C . SER A 1 287 ? 21.632 -2.735 -28.670 1.00 95.62 287 SER A C 1
ATOM 2285 O O . SER A 1 287 ? 21.299 -1.827 -29.431 1.00 95.62 287 SER A O 1
ATOM 2287 N N . VAL A 1 288 ? 21.599 -4.019 -29.048 1.00 95.44 288 VAL A N 1
ATOM 2288 C CA . VAL A 1 288 ? 21.179 -4.444 -30.399 1.00 95.44 288 VAL A CA 1
ATOM 2289 C C . VAL A 1 288 ? 19.729 -4.033 -30.680 1.00 95.44 288 VAL A C 1
ATOM 2291 O O . VAL A 1 288 ? 19.414 -3.501 -31.746 1.00 95.44 288 VAL A O 1
ATOM 2294 N N . GLY A 1 289 ? 18.840 -4.230 -29.704 1.00 93.88 289 GLY A N 1
ATOM 2295 C CA . GLY A 1 289 ? 17.434 -3.848 -29.798 1.00 93.88 289 GLY A CA 1
ATOM 2296 C C . GLY A 1 289 ? 17.213 -2.344 -29.985 1.00 93.88 289 GLY A C 1
ATOM 2297 O O . GLY A 1 289 ? 16.294 -1.955 -30.707 1.00 93.88 289 GLY A O 1
ATOM 2298 N N . LEU A 1 290 ? 18.056 -1.497 -29.389 1.00 95.50 290 LEU A N 1
ATOM 2299 C CA . LEU A 1 290 ? 17.993 -0.040 -29.539 1.00 95.50 290 LEU A CA 1
ATOM 2300 C C . LEU A 1 290 ? 18.534 0.452 -30.877 1.00 95.50 290 LEU A C 1
ATOM 2302 O O . LEU A 1 290 ? 17.965 1.385 -31.442 1.00 95.50 290 LEU A O 1
ATOM 2306 N N . VAL A 1 291 ? 19.566 -0.195 -31.420 1.00 96.25 291 VAL A N 1
ATOM 2307 C CA . VAL A 1 291 ? 20.009 0.078 -32.796 1.00 96.25 291 VAL A CA 1
ATOM 2308 C C . VAL A 1 291 ? 18.879 -0.252 -33.771 1.00 96.25 291 VAL A C 1
ATOM 2310 O O . VAL A 1 291 ? 18.491 0.595 -34.575 1.00 96.25 291 VAL A O 1
ATOM 2313 N N . LEU A 1 292 ? 18.251 -1.425 -33.620 1.00 93.75 292 LEU A N 1
ATOM 2314 C CA . LEU A 1 292 ? 17.081 -1.798 -34.419 1.00 93.75 292 LEU A CA 1
ATOM 2315 C C . LEU A 1 292 ? 15.912 -0.821 -34.220 1.00 93.75 292 LEU A C 1
ATOM 2317 O O . LEU A 1 292 ? 15.237 -0.468 -35.187 1.00 93.75 292 LEU A O 1
ATOM 2321 N N . TYR A 1 293 ? 15.670 -0.368 -32.987 1.00 94.12 293 TYR A N 1
ATOM 2322 C CA . TYR A 1 293 ? 14.664 0.651 -32.692 1.00 94.12 293 TYR A CA 1
ATOM 2323 C C . TYR A 1 293 ? 14.921 1.939 -33.471 1.00 94.12 293 TYR A C 1
ATOM 2325 O O . TYR A 1 293 ? 14.003 2.416 -34.136 1.00 94.12 293 TYR A O 1
ATOM 2333 N N . ALA A 1 294 ? 16.147 2.466 -33.437 1.00 94.12 294 ALA A N 1
ATOM 2334 C CA . ALA A 1 294 ? 16.520 3.680 -34.157 1.00 94.12 294 ALA A CA 1
ATOM 2335 C C . ALA A 1 294 ? 16.317 3.518 -35.672 1.00 94.12 294 ALA A C 1
ATOM 2337 O O . ALA A 1 294 ? 15.696 4.376 -36.302 1.00 94.12 294 ALA A O 1
ATOM 2338 N N . THR A 1 295 ? 16.739 2.384 -36.242 1.00 93.88 295 THR A N 1
ATOM 2339 C CA . THR A 1 295 ? 16.544 2.081 -37.666 1.00 93.88 295 THR A CA 1
ATOM 2340 C C . THR A 1 295 ? 15.062 1.997 -38.036 1.00 93.88 295 THR A C 1
ATOM 2342 O O . THR A 1 295 ? 14.623 2.652 -38.978 1.00 93.88 295 THR A O 1
ATOM 2345 N N . VAL A 1 296 ? 14.259 1.231 -37.290 1.00 90.94 296 VAL A N 1
ATOM 2346 C CA . VAL A 1 296 ? 12.816 1.083 -37.553 1.00 90.94 296 VAL A CA 1
ATOM 2347 C C . VAL A 1 296 ? 12.090 2.416 -37.395 1.00 90.94 296 VAL A C 1
ATOM 2349 O O . VAL A 1 296 ? 11.217 2.744 -38.198 1.00 90.94 296 VAL A O 1
ATOM 2352 N N . TRP A 1 297 ? 12.444 3.193 -36.375 1.00 91.06 297 TRP A N 1
ATOM 2353 C CA . TRP A 1 297 ? 11.851 4.499 -36.120 1.00 91.06 297 TRP A CA 1
ATOM 2354 C C . TRP A 1 297 ? 12.157 5.484 -37.255 1.00 91.06 297 TRP A C 1
ATOM 2356 O O . TRP A 1 297 ? 11.241 6.146 -37.744 1.00 91.06 297 TRP A O 1
ATOM 2366 N N . PHE A 1 298 ? 13.405 5.512 -37.734 1.00 92.19 298 PHE A N 1
ATOM 2367 C CA . PHE A 1 298 ? 13.813 6.314 -38.888 1.00 92.19 298 PHE A CA 1
ATOM 2368 C C . PHE A 1 298 ? 13.082 5.892 -40.168 1.00 92.19 298 PHE A C 1
ATOM 2370 O O . PHE A 1 298 ? 12.531 6.738 -40.868 1.00 92.19 298 PHE A O 1
ATOM 2377 N N . LEU A 1 299 ? 12.987 4.588 -40.448 1.00 91.50 299 LEU A N 1
ATOM 2378 C CA . LEU A 1 299 ? 12.264 4.080 -41.619 1.00 91.50 299 LEU A CA 1
ATOM 2379 C C . LEU A 1 299 ? 10.777 4.450 -41.584 1.00 91.50 299 LEU A C 1
ATOM 2381 O O . LEU A 1 299 ? 10.229 4.884 -42.594 1.00 91.50 299 LEU A O 1
ATOM 2385 N N . LEU A 1 300 ? 10.121 4.330 -40.427 1.00 88.75 300 LEU A N 1
ATOM 2386 C CA . LEU A 1 300 ? 8.734 4.775 -40.277 1.00 88.75 300 LEU A CA 1
ATOM 2387 C C . LEU A 1 300 ? 8.593 6.280 -40.509 1.00 88.75 300 LEU A C 1
ATOM 2389 O O . LEU A 1 300 ? 7.628 6.698 -41.143 1.00 88.75 300 LEU A O 1
ATOM 2393 N N . TRP A 1 301 ? 9.541 7.086 -40.028 1.00 88.88 301 TRP A N 1
ATOM 2394 C CA . TRP A 1 301 ? 9.538 8.524 -40.275 1.00 88.88 301 TRP A CA 1
ATOM 2395 C C . TRP A 1 301 ? 9.683 8.852 -41.768 1.00 88.88 301 TRP A C 1
ATOM 2397 O O . TRP A 1 301 ? 8.927 9.679 -42.280 1.00 88.88 301 TRP A O 1
ATOM 2407 N N . VAL A 1 302 ? 10.571 8.157 -42.488 1.00 91.50 302 VAL A N 1
ATOM 2408 C CA . VAL A 1 302 ? 10.743 8.306 -43.945 1.00 91.50 302 VAL A CA 1
ATOM 2409 C C . VAL A 1 302 ? 9.471 7.904 -44.702 1.00 91.50 302 VAL A C 1
ATOM 2411 O O . VAL A 1 302 ? 9.028 8.639 -45.586 1.00 91.50 302 VAL A O 1
ATOM 2414 N N . ILE A 1 303 ? 8.857 6.773 -44.339 1.00 88.50 303 ILE A N 1
ATOM 2415 C CA . ILE A 1 303 ? 7.673 6.220 -45.019 1.00 88.50 303 ILE A CA 1
ATOM 2416 C C . ILE A 1 303 ? 6.411 7.036 -44.716 1.00 88.50 303 ILE A C 1
ATOM 2418 O O . ILE A 1 303 ? 5.651 7.372 -45.621 1.00 88.50 303 ILE A O 1
ATOM 2422 N N . GLU A 1 304 ? 6.155 7.350 -43.445 1.00 86.44 304 GLU A N 1
ATOM 2423 C CA . GLU A 1 304 ? 4.926 8.033 -43.022 1.00 86.44 304 GLU A CA 1
ATOM 2424 C C . GLU A 1 304 ? 5.045 9.565 -43.082 1.00 86.44 304 GLU A C 1
ATOM 2426 O O . GLU A 1 304 ? 4.047 10.258 -42.858 1.00 86.44 304 GLU A O 1
ATOM 2431 N N . ARG A 1 305 ? 6.248 10.101 -43.361 1.00 85.81 305 ARG A N 1
ATOM 2432 C CA . ARG A 1 305 ? 6.591 11.541 -43.350 1.00 85.81 305 ARG A CA 1
ATOM 2433 C C . ARG A 1 305 ? 6.198 12.252 -42.048 1.00 85.81 305 ARG A C 1
ATOM 2435 O O . ARG A 1 305 ? 6.020 13.467 -42.007 1.00 85.81 305 ARG A O 1
ATOM 2442 N N . ARG A 1 306 ? 6.016 11.484 -40.973 1.00 83.44 306 ARG A N 1
ATOM 2443 C CA . ARG A 1 306 ? 5.589 11.931 -39.645 1.00 83.44 306 ARG A CA 1
ATOM 2444 C C . ARG A 1 306 ? 6.205 11.028 -38.594 1.00 83.44 306 ARG A C 1
ATOM 2446 O O . ARG A 1 306 ? 6.471 9.857 -38.841 1.00 83.44 306 ARG A O 1
ATOM 2453 N N . LEU A 1 307 ? 6.392 11.579 -37.402 1.00 82.38 307 LEU A N 1
ATOM 2454 C CA . LEU A 1 307 ? 6.930 10.826 -36.278 1.00 82.38 307 LEU A CA 1
ATOM 2455 C C . LEU A 1 307 ? 5.965 9.692 -35.869 1.00 82.38 307 LEU A C 1
ATOM 2457 O O . LEU A 1 307 ? 4.746 9.932 -35.765 1.00 82.38 307 LEU A O 1
ATOM 2461 N N . PRO A 1 308 ? 6.491 8.477 -35.612 1.00 82.81 308 PRO A N 1
ATOM 2462 C CA . PRO A 1 308 ? 5.722 7.381 -35.035 1.00 82.81 308 PRO A CA 1
ATOM 2463 C C . PRO A 1 308 ? 5.081 7.784 -33.707 1.00 82.81 308 PRO A C 1
ATOM 2465 O O . PRO A 1 308 ? 5.662 8.540 -32.927 1.00 82.81 308 PRO A O 1
ATOM 2468 N N . GLN A 1 309 ? 3.892 7.258 -33.413 1.00 89.12 309 GLN A N 1
ATOM 2469 C CA . GLN A 1 309 ? 3.264 7.495 -32.115 1.00 89.12 309 GLN A CA 1
ATOM 2470 C C . GLN A 1 309 ? 3.889 6.581 -31.062 1.00 89.12 309 GLN A C 1
ATOM 2472 O O . GLN A 1 309 ? 4.116 5.397 -31.310 1.00 89.12 309 GLN A O 1
ATOM 2477 N N . VAL A 1 310 ? 4.133 7.110 -29.866 1.00 89.69 310 VAL A N 1
ATOM 2478 C CA . VAL A 1 310 ? 4.554 6.310 -28.713 1.00 89.69 310 VAL A CA 1
ATOM 2479 C C . VAL A 1 310 ? 3.408 6.286 -27.720 1.00 89.69 310 VAL A C 1
ATOM 2481 O O . VAL A 1 310 ? 3.105 7.286 -27.074 1.00 89.69 310 VAL A O 1
ATOM 2484 N N . GLN A 1 311 ? 2.755 5.134 -27.608 1.00 90.81 311 GLN A N 1
ATOM 2485 C CA . GLN A 1 311 ? 1.762 4.915 -26.569 1.00 90.81 311 GLN A CA 1
ATOM 2486 C C . GLN A 1 311 ? 2.501 4.611 -25.269 1.00 90.81 311 GLN A C 1
ATOM 2488 O O . GLN A 1 311 ? 3.306 3.682 -25.220 1.00 90.81 311 GLN A O 1
ATOM 2493 N N . THR A 1 312 ? 2.227 5.387 -24.227 1.00 88.75 312 THR A N 1
ATOM 2494 C CA . THR A 1 312 ? 2.772 5.139 -22.892 1.00 88.75 312 THR A CA 1
ATOM 2495 C C . THR A 1 312 ? 1.677 4.571 -22.008 1.00 88.75 312 THR A C 1
ATOM 2497 O O . THR A 1 312 ? 0.572 5.104 -21.966 1.00 88.75 312 THR A O 1
ATOM 2500 N N . GLU A 1 313 ? 1.992 3.492 -21.308 1.00 88.62 313 GLU A N 1
ATOM 2501 C CA . GLU A 1 313 ? 1.139 2.889 -20.292 1.00 88.62 313 GLU A CA 1
ATOM 2502 C C . GLU A 1 313 ? 1.916 2.807 -18.979 1.00 88.62 313 GLU A C 1
ATOM 2504 O O . GLU A 1 313 ? 3.118 2.539 -18.981 1.00 88.62 313 GLU A O 1
ATOM 2509 N N . ILE A 1 314 ? 1.250 3.056 -17.854 1.00 84.94 314 ILE A N 1
ATOM 2510 C CA . ILE A 1 314 ? 1.879 2.963 -16.537 1.00 84.94 314 ILE A CA 1
ATOM 2511 C C . ILE A 1 314 ? 1.710 1.537 -16.027 1.00 84.94 314 ILE A C 1
ATOM 2513 O O . ILE A 1 314 ? 0.593 1.018 -15.923 1.00 84.94 314 ILE A O 1
ATOM 2517 N N . ARG A 1 315 ? 2.838 0.894 -15.735 1.00 84.75 315 ARG A N 1
ATOM 2518 C CA . ARG A 1 315 ? 2.888 -0.486 -15.250 1.00 84.75 315 ARG A CA 1
ATOM 2519 C C . ARG A 1 315 ? 3.724 -0.575 -13.990 1.00 84.75 315 ARG A C 1
ATOM 2521 O O . ARG A 1 315 ? 4.577 0.280 -13.738 1.00 84.75 315 ARG A O 1
ATOM 2528 N N . CYS A 1 316 ? 3.500 -1.639 -13.231 1.00 79.56 316 CYS A N 1
ATOM 2529 C CA . CYS A 1 316 ? 4.311 -1.918 -12.061 1.00 79.56 316 CYS A CA 1
ATOM 2530 C C . CYS A 1 316 ? 5.582 -2.666 -12.471 1.00 79.56 316 CYS A C 1
ATOM 2532 O O . CYS A 1 316 ? 5.548 -3.744 -13.066 1.00 79.56 316 CYS A O 1
ATOM 2534 N N . GLY A 1 317 ? 6.708 -2.028 -12.183 1.00 77.00 317 GLY A N 1
ATOM 2535 C CA . GLY A 1 317 ? 8.057 -2.476 -12.460 1.00 77.00 317 GLY A CA 1
ATOM 2536 C C . GLY A 1 317 ? 8.661 -3.310 -11.342 1.00 77.00 317 GLY A C 1
ATOM 2537 O O . GLY A 1 317 ? 7.970 -3.802 -10.444 1.00 77.00 317 GLY A O 1
ATOM 2538 N N . TRP A 1 318 ? 9.985 -3.452 -11.400 1.00 76.12 318 TRP A N 1
ATOM 2539 C CA . TRP A 1 318 ? 10.745 -4.137 -10.363 1.00 76.12 318 TRP A CA 1
ATOM 2540 C C . TRP A 1 318 ? 10.553 -3.478 -8.997 1.00 76.12 318 TRP A C 1
ATOM 2542 O O . TRP A 1 318 ? 10.486 -2.252 -8.889 1.00 76.12 318 TRP A O 1
ATOM 2552 N N . GLN A 1 319 ? 10.428 -4.312 -7.965 1.00 72.19 319 GLN A N 1
ATOM 2553 C CA . GLN A 1 319 ? 10.099 -3.889 -6.606 1.00 72.19 319 GLN A CA 1
ATOM 2554 C C . GLN A 1 319 ? 8.801 -3.072 -6.503 1.00 72.19 319 GLN A C 1
ATOM 2556 O O . GLN A 1 319 ? 8.590 -2.373 -5.526 1.00 72.19 319 GLN A O 1
ATOM 2561 N N . GLY A 1 320 ? 7.899 -3.158 -7.485 1.00 71.12 320 GLY A N 1
ATOM 2562 C CA . GLY A 1 320 ? 6.646 -2.403 -7.482 1.00 71.12 320 GLY A CA 1
ATOM 2563 C C . GLY A 1 320 ? 6.788 -0.926 -7.866 1.00 71.12 320 GLY A C 1
ATOM 2564 O O . GLY A 1 320 ? 5.794 -0.206 -7.787 1.00 71.12 320 GLY A O 1
ATOM 2565 N N . ARG A 1 321 ? 7.975 -0.460 -8.290 1.00 77.06 321 ARG A N 1
ATOM 2566 C CA . ARG A 1 321 ? 8.167 0.923 -8.770 1.00 77.06 321 ARG A CA 1
ATOM 2567 C C . ARG A 1 321 ? 7.325 1.173 -10.014 1.00 77.06 321 ARG A C 1
ATOM 2569 O O . ARG A 1 321 ? 7.242 0.309 -10.886 1.00 77.06 321 ARG A O 1
ATOM 2576 N N . LEU A 1 322 ? 6.747 2.361 -10.137 1.00 82.31 322 LEU A N 1
ATOM 2577 C CA . LEU A 1 322 ? 6.047 2.744 -11.361 1.00 82.31 322 LEU A CA 1
ATOM 2578 C C . LEU A 1 322 ? 7.039 2.951 -12.504 1.00 82.31 322 LEU A C 1
ATOM 2580 O O . LEU A 1 322 ? 8.055 3.624 -12.337 1.00 82.31 322 LEU A O 1
ATOM 2584 N N . LEU A 1 323 ? 6.725 2.407 -13.678 1.00 86.62 323 LEU A N 1
ATOM 2585 C CA . LEU A 1 323 ? 7.513 2.641 -14.883 1.00 86.62 323 LEU A CA 1
ATOM 2586 C C . LEU A 1 323 ? 6.630 2.979 -16.081 1.00 86.62 323 LEU A C 1
ATOM 2588 O O . LEU A 1 323 ? 5.466 2.576 -16.178 1.00 86.62 323 LEU A O 1
ATOM 2592 N N . ARG A 1 324 ? 7.212 3.735 -17.014 1.00 90.69 324 ARG A N 1
ATOM 2593 C CA . ARG A 1 324 ? 6.569 4.102 -18.278 1.00 90.69 324 ARG A CA 1
ATOM 2594 C C . ARG A 1 324 ? 6.829 3.008 -19.305 1.00 90.69 324 ARG A C 1
ATOM 2596 O O . ARG A 1 324 ? 7.918 2.926 -19.872 1.00 90.69 324 ARG A O 1
ATOM 2603 N N . TRP A 1 325 ? 5.813 2.200 -19.574 1.00 90.12 325 TRP A N 1
ATOM 2604 C CA . TRP A 1 325 ? 5.840 1.157 -20.590 1.00 90.12 325 TRP A CA 1
ATOM 2605 C C . TRP A 1 325 ? 5.528 1.764 -21.959 1.00 90.12 325 TRP A C 1
ATOM 2607 O O . TRP A 1 325 ? 4.376 2.070 -22.277 1.00 90.12 325 TRP A O 1
ATOM 2617 N N . ARG A 1 326 ? 6.569 1.991 -22.763 1.00 93.88 326 ARG A N 1
ATOM 2618 C CA . ARG A 1 326 ? 6.465 2.677 -24.058 1.00 93.88 326 ARG A CA 1
ATOM 2619 C C . ARG A 1 326 ? 6.325 1.672 -25.193 1.00 93.88 326 ARG A C 1
ATOM 2621 O O . ARG A 1 326 ? 7.175 0.803 -25.373 1.00 93.88 326 ARG A O 1
ATOM 2628 N N . LEU A 1 327 ? 5.268 1.819 -25.984 1.00 91.62 327 LEU A N 1
ATOM 2629 C CA . LEU A 1 327 ? 5.017 1.015 -27.173 1.00 91.62 327 LEU A CA 1
ATOM 2630 C C . LEU A 1 327 ? 5.004 1.890 -28.422 1.00 91.62 327 LEU A C 1
ATOM 2632 O O . LEU A 1 327 ? 4.249 2.858 -28.514 1.00 91.62 327 LEU A O 1
ATOM 2636 N N . LEU A 1 328 ? 5.804 1.502 -29.408 1.00 91.75 328 LEU A N 1
ATOM 2637 C CA . LEU A 1 328 ? 5.852 2.141 -30.714 1.00 91.75 328 LEU A CA 1
ATOM 2638 C C . LEU A 1 328 ? 4.617 1.739 -31.529 1.00 91.75 328 LEU A C 1
ATOM 2640 O O . LEU A 1 328 ? 4.375 0.554 -31.774 1.00 91.75 328 LEU A O 1
ATOM 2644 N N . LYS A 1 329 ? 3.830 2.723 -31.960 1.00 89.69 329 LYS A N 1
ATOM 2645 C CA . LYS A 1 329 ? 2.623 2.538 -32.768 1.00 89.69 329 LYS A CA 1
ATOM 2646 C C . LYS A 1 329 ? 2.803 3.244 -34.121 1.00 89.69 329 LYS A C 1
ATOM 2648 O O . LYS A 1 329 ? 2.824 4.476 -34.158 1.00 89.69 329 LYS A O 1
ATOM 2653 N N . PRO A 1 330 ? 2.920 2.494 -35.236 1.00 85.25 330 PRO A N 1
ATOM 2654 C CA . PRO A 1 330 ? 2.885 3.102 -36.564 1.00 85.25 330 PRO A CA 1
ATOM 2655 C C . PRO A 1 330 ? 1.483 3.662 -36.842 1.00 85.25 330 PRO A C 1
ATOM 2657 O O . PRO A 1 330 ? 0.490 3.108 -36.344 1.00 85.25 330 PRO A O 1
ATOM 2660 N N . ARG A 1 331 ? 1.380 4.748 -37.617 1.00 80.38 331 ARG A N 1
ATOM 2661 C CA . ARG A 1 331 ? 0.093 5.430 -37.837 1.00 80.38 331 ARG A CA 1
ATOM 2662 C C . ARG A 1 331 ? -0.770 4.717 -38.868 1.00 80.38 331 ARG A C 1
ATOM 2664 O O . ARG A 1 331 ? -1.978 4.600 -38.666 1.00 80.38 331 ARG A O 1
ATOM 2671 N N . ARG A 1 332 ? -0.176 4.271 -39.976 1.00 77.62 332 ARG A N 1
ATOM 2672 C CA . ARG A 1 332 ? -0.911 3.723 -41.128 1.00 77.62 332 ARG A CA 1
ATOM 2673 C C . ARG A 1 332 ? -0.336 2.387 -41.573 1.00 77.62 332 ARG A C 1
ATOM 2675 O O . ARG A 1 332 ? -1.060 1.390 -41.612 1.00 77.62 332 ARG A O 1
ATOM 2682 N N . VAL A 1 333 ? 0.958 2.345 -41.883 1.00 74.56 333 VAL A N 1
ATOM 2683 C CA . VAL A 1 333 ? 1.570 1.197 -42.566 1.00 74.56 333 VAL A CA 1
ATOM 2684 C C . VAL A 1 333 ? 2.097 0.188 -41.549 1.00 74.56 333 VAL A C 1
ATOM 2686 O O . VAL A 1 333 ? 2.632 0.534 -40.501 1.00 74.56 333 VAL A O 1
ATOM 2689 N N . GLY A 1 334 ? 1.918 -1.105 -41.825 1.00 75.50 334 GLY A N 1
ATOM 2690 C CA . GLY A 1 334 ? 2.579 -2.154 -41.047 1.00 75.50 334 GLY A CA 1
ATOM 2691 C C . GLY A 1 334 ? 2.019 -2.400 -39.640 1.00 75.50 334 GLY A C 1
ATOM 2692 O O . GLY A 1 334 ? 2.553 -3.252 -38.939 1.00 75.50 334 GLY A O 1
ATOM 2693 N N . ARG A 1 335 ? 0.909 -1.774 -39.213 1.00 81.56 335 ARG A N 1
ATOM 2694 C CA . ARG A 1 335 ? 0.317 -1.986 -37.867 1.00 81.56 335 ARG A CA 1
ATOM 2695 C C . ARG A 1 335 ? 0.078 -3.465 -37.531 1.00 81.56 335 ARG A C 1
ATOM 2697 O O . ARG A 1 335 ? 0.370 -3.912 -36.421 1.00 81.56 335 ARG A O 1
ATOM 2704 N N . LYS A 1 336 ? -0.429 -4.242 -38.496 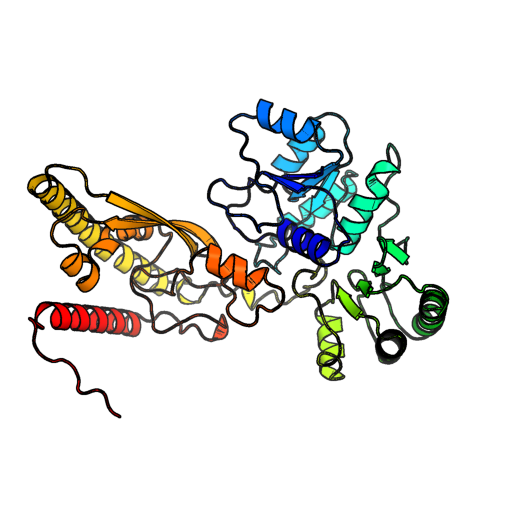1.00 82.94 336 LYS A N 1
ATOM 2705 C CA . LYS A 1 336 ? -0.645 -5.694 -38.356 1.00 82.94 336 LYS A CA 1
ATOM 2706 C C . LYS A 1 336 ? 0.678 -6.453 -38.235 1.00 82.94 336 LYS A C 1
ATOM 2708 O O . LYS A 1 336 ? 0.770 -7.368 -37.421 1.00 82.94 336 LYS A O 1
ATOM 2713 N N . LEU A 1 337 ? 1.692 -6.050 -39.001 1.00 83.88 337 LEU A N 1
ATOM 2714 C CA . LEU A 1 337 ? 3.034 -6.624 -38.937 1.00 83.88 337 LEU A CA 1
ATOM 2715 C C . LEU A 1 337 ? 3.677 -6.336 -37.575 1.00 83.88 337 LEU A C 1
ATOM 2717 O O . LEU A 1 337 ? 4.051 -7.281 -36.896 1.00 83.88 337 LEU A O 1
ATOM 2721 N N . PHE A 1 338 ? 3.670 -5.084 -37.110 1.00 85.12 338 PHE A N 1
ATOM 2722 C CA . PHE A 1 338 ? 4.225 -4.667 -35.813 1.00 85.12 338 PHE A CA 1
ATOM 2723 C C . PHE A 1 338 ? 3.613 -5.419 -34.625 1.00 85.12 338 PHE A C 1
ATOM 2725 O O . PHE A 1 338 ? 4.336 -5.836 -33.719 1.00 85.12 338 PHE A O 1
ATOM 2732 N N . ARG A 1 339 ? 2.291 -5.648 -34.638 1.00 82.81 339 ARG A N 1
ATOM 2733 C CA . ARG A 1 339 ? 1.609 -6.469 -33.618 1.00 82.81 339 ARG A CA 1
ATOM 2734 C C . ARG A 1 339 ? 2.002 -7.947 -33.704 1.00 82.81 339 ARG A C 1
ATOM 2736 O O . ARG A 1 339 ? 2.163 -8.608 -32.678 1.00 82.81 339 ARG A O 1
ATOM 2743 N N . ARG A 1 340 ? 2.163 -8.484 -34.919 1.00 82.88 340 ARG A N 1
ATOM 2744 C CA . ARG A 1 340 ? 2.561 -9.886 -35.137 1.00 82.88 340 ARG A CA 1
ATOM 2745 C C . ARG A 1 340 ? 4.001 -10.136 -34.696 1.00 82.88 340 ARG A C 1
ATOM 2747 O O . ARG A 1 340 ? 4.232 -11.094 -33.959 1.00 82.88 340 ARG A O 1
ATOM 2754 N N . THR A 1 341 ? 4.928 -9.268 -35.087 1.00 84.00 341 THR A N 1
ATOM 2755 C CA . THR A 1 341 ? 6.371 -9.393 -34.825 1.00 84.00 341 THR A CA 1
ATOM 2756 C C . THR A 1 341 ? 6.807 -8.810 -33.483 1.00 84.00 341 THR A C 1
ATOM 2758 O O . THR A 1 341 ? 7.954 -8.982 -33.093 1.00 84.00 341 THR A O 1
ATOM 2761 N N . ARG A 1 342 ? 5.900 -8.149 -32.750 1.00 87.38 342 ARG A N 1
ATOM 2762 C CA . ARG A 1 342 ? 6.181 -7.440 -31.489 1.00 87.38 342 ARG A CA 1
ATOM 2763 C C . ARG A 1 342 ? 7.202 -6.297 -31.621 1.00 87.38 342 ARG A C 1
ATOM 2765 O O . ARG A 1 342 ? 7.730 -5.858 -30.603 1.00 87.38 342 ARG A O 1
ATOM 2772 N N . LEU A 1 343 ? 7.411 -5.745 -32.822 1.00 88.69 343 LEU A N 1
ATOM 2773 C CA . LEU A 1 343 ? 8.262 -4.556 -33.033 1.00 88.69 343 LEU A CA 1
ATOM 2774 C C . LEU A 1 343 ? 7.751 -3.315 -32.281 1.00 88.69 343 LEU A C 1
ATOM 2776 O O . LEU A 1 343 ? 8.508 -2.394 -32.000 1.00 88.69 343 LEU A O 1
ATOM 2780 N N . GLU A 1 344 ? 6.481 -3.307 -31.870 1.00 90.88 344 GLU A N 1
ATOM 2781 C CA . GLU A 1 344 ? 5.944 -2.272 -30.979 1.00 90.88 344 GLU A CA 1
ATOM 2782 C C . GLU A 1 344 ? 6.666 -2.194 -29.621 1.00 90.88 344 GLU A C 1
ATOM 2784 O O . GLU A 1 344 ? 6.581 -1.171 -28.953 1.00 90.88 344 GLU A O 1
ATOM 2789 N N . ARG A 1 345 ? 7.383 -3.248 -29.206 1.00 93.00 345 ARG A N 1
ATOM 2790 C CA . ARG A 1 345 ? 8.082 -3.332 -27.913 1.00 93.00 345 ARG A CA 1
ATOM 2791 C C . ARG A 1 345 ? 9.513 -2.801 -27.938 1.00 93.00 345 ARG A C 1
ATOM 2793 O O . ARG A 1 345 ? 10.126 -2.735 -26.882 1.00 93.00 345 ARG A O 1
ATOM 2800 N N . LEU A 1 346 ? 10.038 -2.416 -29.101 1.00 94.00 346 LEU A N 1
ATOM 2801 C CA . LEU A 1 346 ? 11.412 -1.926 -29.237 1.00 94.00 346 LEU A CA 1
ATOM 2802 C C . LEU A 1 346 ? 11.779 -0.766 -28.280 1.00 94.00 346 LEU A C 1
ATOM 2804 O O . LEU A 1 346 ? 12.875 -0.809 -27.726 1.00 94.00 346 LEU A O 1
ATOM 2808 N N . PRO A 1 347 ? 10.894 0.211 -27.974 1.00 94.62 347 PRO A N 1
ATOM 2809 C CA . PRO A 1 347 ? 11.226 1.254 -27.000 1.00 94.62 347 PRO A CA 1
ATOM 2810 C C . PRO A 1 347 ? 11.535 0.727 -25.590 1.00 94.62 347 PRO A C 1
ATOM 2812 O O . PRO A 1 347 ? 12.235 1.396 -24.835 1.00 94.62 347 PRO A O 1
ATOM 2815 N N . LEU A 1 348 ? 11.044 -0.466 -25.227 1.00 94.06 348 LEU A N 1
ATOM 2816 C CA . LEU A 1 348 ? 11.255 -1.059 -23.902 1.00 94.06 348 LEU A CA 1
ATOM 2817 C C . LEU A 1 348 ? 12.711 -1.454 -23.648 1.00 94.06 348 LEU A C 1
ATOM 2819 O O . LEU A 1 348 ? 13.106 -1.615 -22.495 1.00 94.06 348 LEU A O 1
ATOM 2823 N N . PHE A 1 349 ? 13.530 -1.589 -24.694 1.00 95.56 349 PHE A N 1
ATOM 2824 C CA . PHE A 1 349 ? 14.961 -1.827 -24.518 1.00 95.56 349 PHE A CA 1
ATOM 2825 C C . PHE A 1 349 ? 15.656 -0.675 -23.781 1.00 95.56 349 PHE A C 1
ATOM 2827 O O . PHE A 1 349 ? 16.639 -0.911 -23.083 1.00 95.56 349 PHE A O 1
ATOM 2834 N N . TRP A 1 350 ? 15.095 0.539 -23.823 1.00 94.19 350 TRP A N 1
ATOM 2835 C CA . TRP A 1 350 ? 15.548 1.644 -22.979 1.00 94.19 350 TRP A CA 1
ATOM 2836 C C . TRP A 1 350 ? 15.362 1.327 -21.488 1.00 94.19 350 TRP A C 1
ATOM 2838 O O . TRP A 1 350 ? 16.281 1.508 -20.695 1.00 94.19 350 TRP A O 1
ATOM 2848 N N . ASN A 1 351 ? 14.209 0.771 -21.103 1.00 92.19 351 ASN A N 1
ATOM 2849 C CA . ASN A 1 351 ? 13.943 0.349 -19.725 1.00 92.19 351 ASN A CA 1
ATOM 2850 C C . ASN A 1 351 ? 14.864 -0.811 -19.295 1.00 92.19 351 ASN A C 1
ATOM 2852 O O . ASN A 1 351 ? 15.239 -0.894 -18.124 1.00 92.19 351 ASN A O 1
ATOM 2856 N N . VAL A 1 352 ? 15.267 -1.687 -20.229 1.00 92.19 352 VAL A N 1
ATOM 2857 C CA . VAL A 1 352 ? 16.286 -2.718 -19.960 1.00 92.19 352 VAL A CA 1
ATOM 2858 C C . VAL A 1 352 ? 17.642 -2.071 -19.694 1.00 92.19 352 VAL A C 1
ATOM 2860 O O . VAL A 1 352 ? 18.269 -2.399 -18.687 1.00 92.19 352 VAL A O 1
ATOM 2863 N N . LEU A 1 353 ? 18.083 -1.114 -20.518 1.00 91.25 353 LEU A N 1
ATOM 2864 C CA . LEU A 1 353 ? 19.343 -0.399 -20.283 1.00 91.25 353 LEU A CA 1
ATOM 2865 C C . LEU A 1 353 ? 19.374 0.298 -18.919 1.00 91.25 353 LEU A C 1
ATOM 2867 O O . LEU A 1 353 ? 20.336 0.119 -18.178 1.00 91.25 353 LEU A O 1
ATOM 2871 N N . TRP A 1 354 ? 18.300 0.989 -18.535 1.00 87.81 354 TRP A N 1
ATOM 2872 C CA . TRP A 1 354 ? 18.188 1.629 -17.215 1.00 87.81 354 TRP A CA 1
ATOM 2873 C C . TRP A 1 354 ? 18.018 0.640 -16.054 1.00 87.81 354 TRP A C 1
ATOM 2875 O O . TRP A 1 354 ? 18.152 1.010 -14.891 1.00 87.81 354 TRP A O 1
ATOM 2885 N N . GLY A 1 355 ? 17.758 -0.634 -16.354 1.00 85.88 355 GLY A N 1
ATOM 2886 C CA . GLY A 1 355 ? 17.654 -1.696 -15.355 1.00 85.88 355 GLY A CA 1
ATOM 2887 C C . GLY A 1 355 ? 16.307 -1.765 -14.639 1.00 85.88 355 GLY A C 1
ATOM 2888 O O . GLY A 1 355 ? 16.204 -2.485 -13.640 1.00 85.88 355 GLY A O 1
ATOM 2889 N N . GLU A 1 356 ? 15.291 -1.066 -15.153 1.00 85.38 356 GLU A N 1
ATOM 2890 C CA . GLU A 1 356 ? 13.909 -1.081 -14.654 1.00 85.38 356 GLU A CA 1
ATOM 2891 C C . GLU A 1 356 ? 13.198 -2.406 -14.966 1.00 85.38 356 GLU A C 1
ATOM 2893 O O . GLU A 1 356 ? 12.377 -2.880 -14.177 1.00 85.38 356 GLU A O 1
ATOM 2898 N N . ILE A 1 357 ? 13.538 -3.013 -16.108 1.00 88.50 357 ILE A N 1
ATOM 2899 C CA . ILE A 1 357 ? 13.071 -4.333 -16.546 1.00 88.50 357 ILE A CA 1
ATOM 2900 C C . ILE A 1 357 ? 14.256 -5.175 -17.047 1.00 88.50 357 ILE A C 1
ATOM 2902 O O . ILE A 1 357 ? 15.361 -4.671 -17.247 1.00 88.50 357 ILE A O 1
ATOM 2906 N N . SER A 1 358 ? 14.012 -6.458 -17.268 1.00 89.75 358 SER A N 1
ATOM 2907 C CA . SER A 1 358 ? 14.927 -7.415 -17.888 1.00 89.75 358 SER A CA 1
ATOM 2908 C C . SER A 1 358 ? 14.430 -7.830 -19.276 1.00 89.75 358 SER A C 1
ATOM 2910 O O . SER A 1 358 ? 13.283 -7.569 -19.654 1.00 89.75 358 SER A O 1
ATOM 2912 N N . LEU A 1 359 ? 15.279 -8.495 -20.062 1.00 89.44 359 LEU A N 1
ATOM 2913 C CA . LEU A 1 359 ? 14.871 -9.036 -21.357 1.00 89.44 359 LEU A CA 1
ATOM 2914 C C . LEU A 1 359 ? 13.817 -10.135 -21.183 1.00 89.44 359 LEU A C 1
ATOM 2916 O O . LEU A 1 359 ? 12.708 -10.029 -21.711 1.00 89.44 359 LEU A O 1
ATOM 2920 N N . VAL A 1 360 ? 14.157 -11.163 -20.404 1.00 86.00 360 VAL A N 1
ATOM 2921 C CA . VAL A 1 360 ? 13.236 -12.199 -19.931 1.00 86.00 360 VAL A CA 1
ATOM 2922 C C . VAL A 1 360 ? 12.969 -11.997 -18.446 1.00 86.00 360 VAL A C 1
ATOM 2924 O O . VAL A 1 360 ? 13.902 -11.782 -17.670 1.00 86.00 360 VAL A O 1
ATOM 2927 N N . GLY A 1 361 ? 11.695 -12.054 -18.066 1.00 80.19 361 GLY A N 1
ATOM 2928 C CA . GLY A 1 361 ? 11.237 -11.809 -16.701 1.00 80.19 361 GLY A CA 1
ATOM 2929 C C . GLY A 1 361 ? 9.742 -12.069 -16.541 1.00 80.19 361 GLY A C 1
ATOM 2930 O O . GLY A 1 361 ? 9.088 -12.584 -17.452 1.00 80.19 361 GLY A O 1
ATOM 2931 N N . CYS A 1 362 ? 9.190 -11.720 -15.383 1.00 78.25 362 CYS A N 1
ATOM 2932 C CA . CYS A 1 362 ? 7.762 -11.875 -15.105 1.00 78.25 362 CYS A CA 1
ATOM 2933 C C . CYS A 1 362 ? 6.910 -10.849 -15.881 1.00 78.25 362 CYS A C 1
ATOM 2935 O O . CYS A 1 362 ? 7.406 -9.856 -16.421 1.00 78.25 362 CYS A O 1
ATOM 2937 N N . HIS A 1 363 ? 5.606 -11.103 -15.988 1.00 80.12 363 HIS A N 1
ATOM 2938 C CA . HIS A 1 363 ? 4.677 -10.172 -16.631 1.00 80.12 363 HIS A CA 1
ATOM 2939 C C . HIS A 1 363 ? 4.526 -8.888 -15.810 1.00 80.12 363 HIS A C 1
ATOM 2941 O O . HIS A 1 363 ? 4.130 -8.991 -14.663 1.00 80.12 363 HIS A O 1
ATOM 2947 N N . ALA A 1 364 ? 4.750 -7.706 -16.398 1.00 83.19 364 ALA A N 1
ATOM 2948 C CA . ALA A 1 364 ? 4.457 -6.416 -15.762 1.00 83.19 364 ALA A CA 1
ATOM 2949 C C . ALA A 1 364 ? 2.950 -6.086 -15.853 1.00 83.19 364 ALA A C 1
ATOM 2951 O O . ALA A 1 364 ? 2.484 -5.757 -16.953 1.00 83.19 364 ALA A O 1
ATOM 2952 N N . PRO A 1 365 ? 2.175 -6.163 -14.757 1.00 80.19 365 PRO A N 1
ATOM 2953 C CA . PRO A 1 365 ? 0.753 -5.830 -14.755 1.00 80.19 365 PRO A CA 1
ATOM 2954 C C . PRO A 1 365 ? 0.494 -4.329 -14.924 1.00 80.19 365 PRO A C 1
ATOM 2956 O O . PRO A 1 365 ? 1.333 -3.478 -14.607 1.00 80.19 365 PRO A O 1
ATOM 2959 N N . ILE A 1 366 ? -0.691 -4.018 -15.446 1.00 83.94 366 ILE A N 1
ATOM 2960 C CA . ILE A 1 366 ? -1.166 -2.646 -15.639 1.00 83.94 366 ILE A CA 1
ATOM 2961 C C . ILE A 1 366 ? -1.608 -2.098 -14.287 1.00 83.94 366 ILE A C 1
ATOM 2963 O O . ILE A 1 366 ? -2.298 -2.790 -13.541 1.00 83.94 366 ILE A O 1
ATOM 2967 N N . LEU A 1 367 ? -1.259 -0.844 -13.984 1.00 76.88 367 LEU A N 1
ATOM 2968 C CA . LEU A 1 367 ? -1.553 -0.266 -12.674 1.00 76.88 367 LEU A CA 1
ATOM 2969 C C . LEU A 1 367 ? -3.049 -0.353 -12.324 1.00 76.88 367 LEU A C 1
ATOM 2971 O O . LEU A 1 367 ? -3.396 -0.823 -11.247 1.00 76.88 367 LEU A O 1
ATOM 2975 N N . LYS A 1 368 ? -3.936 -0.003 -13.265 1.00 77.44 368 LYS A N 1
ATOM 2976 C CA . LYS A 1 368 ? -5.396 -0.061 -13.079 1.00 77.44 368 LYS A CA 1
ATOM 2977 C C . LYS A 1 368 ? -5.904 -1.453 -12.679 1.00 77.44 368 LYS A C 1
ATOM 2979 O O . LYS A 1 368 ? -6.797 -1.552 -11.846 1.00 77.44 368 LYS A O 1
ATOM 2984 N N . GLU A 1 369 ? -5.343 -2.509 -13.261 1.00 72.56 369 GLU A N 1
ATOM 2985 C CA . GLU A 1 369 ? -5.734 -3.895 -12.979 1.00 72.56 369 GLU A CA 1
ATOM 2986 C C . GLU A 1 369 ? -5.379 -4.280 -11.540 1.00 72.56 369 GLU A C 1
ATOM 2988 O O . GLU A 1 369 ? -6.213 -4.820 -10.820 1.00 72.56 369 GLU A O 1
ATOM 2993 N N . ILE A 1 370 ? -4.177 -3.913 -11.089 1.00 72.00 370 ILE A N 1
ATOM 2994 C CA . ILE A 1 370 ? -3.728 -4.203 -9.723 1.00 72.00 370 ILE A CA 1
ATOM 2995 C C . ILE A 1 370 ? -4.479 -3.346 -8.709 1.00 72.00 370 ILE A C 1
ATOM 2997 O O . ILE A 1 370 ? -4.844 -3.844 -7.653 1.00 72.00 370 ILE A O 1
ATOM 3001 N N . MET A 1 371 ? -4.721 -2.066 -9.011 1.00 72.31 371 MET A N 1
ATOM 3002 C CA . MET A 1 371 ? -5.517 -1.193 -8.144 1.00 72.31 371 MET A CA 1
ATOM 3003 C C . MET A 1 371 ? -6.913 -1.785 -7.944 1.00 72.31 371 MET A C 1
ATOM 3005 O O . MET A 1 371 ? -7.386 -1.872 -6.815 1.00 72.31 371 MET A O 1
ATOM 3009 N N . HIS A 1 372 ? -7.535 -2.271 -9.022 1.00 69.94 372 HIS A N 1
ATOM 3010 C CA . HIS A 1 372 ? -8.813 -2.964 -8.932 1.00 69.94 372 HIS A CA 1
ATOM 3011 C C . HIS A 1 372 ? -8.695 -4.250 -8.106 1.00 69.94 372 HIS A C 1
ATOM 3013 O O . HIS A 1 372 ? -9.486 -4.446 -7.197 1.00 69.94 372 HIS A O 1
ATOM 3019 N N . GLN A 1 373 ? -7.708 -5.111 -8.353 1.00 66.69 373 GLN A N 1
ATOM 3020 C CA . GLN A 1 373 ? -7.538 -6.354 -7.584 1.00 66.69 373 GLN A CA 1
ATOM 3021 C C . GLN A 1 373 ? -7.283 -6.102 -6.091 1.00 66.69 373 GLN A C 1
ATOM 3023 O O . GLN A 1 373 ? -7.850 -6.791 -5.251 1.00 66.69 373 GLN A O 1
ATOM 3028 N N . LYS A 1 374 ? -6.456 -5.109 -5.753 1.00 64.62 374 LYS A N 1
ATOM 3029 C CA . LYS A 1 374 ? -5.989 -4.866 -4.382 1.00 64.62 374 LYS A CA 1
ATOM 3030 C C . LYS A 1 374 ? -6.976 -4.074 -3.527 1.00 64.62 374 LYS A C 1
ATOM 3032 O O . LYS A 1 374 ? -6.982 -4.248 -2.314 1.00 64.62 374 LYS A O 1
ATOM 3037 N N . PHE A 1 375 ? -7.778 -3.211 -4.146 1.00 66.81 375 PHE A N 1
ATOM 3038 C CA . PHE A 1 375 ? -8.714 -2.329 -3.443 1.00 66.81 375 PHE A CA 1
ATOM 3039 C C . PHE A 1 375 ? -10.194 -2.648 -3.723 1.00 66.81 375 PHE A C 1
ATOM 3041 O O . PHE A 1 375 ? -11.061 -1.965 -3.186 1.00 66.81 375 PHE A O 1
ATOM 3048 N N . SER A 1 376 ? -10.517 -3.676 -4.525 1.00 56.47 376 SER A N 1
ATOM 3049 C CA . SER A 1 376 ? -11.909 -4.131 -4.685 1.00 56.47 376 SER A CA 1
ATOM 3050 C C . SER A 1 376 ? -12.352 -5.036 -3.534 1.00 56.47 376 SER A C 1
ATOM 3052 O O . SER A 1 376 ? -11.583 -5.895 -3.101 1.00 56.47 376 SER A O 1
ATOM 3054 N N . PRO A 1 377 ? -13.624 -4.948 -3.103 1.00 43.69 377 PRO A N 1
ATOM 3055 C CA . PRO A 1 377 ? -14.147 -5.705 -1.963 1.00 43.69 377 PRO A CA 1
ATOM 3056 C C . PRO A 1 377 ? -14.148 -7.236 -2.138 1.00 43.69 377 PRO A C 1
ATOM 3058 O O . PRO A 1 377 ? -14.302 -7.939 -1.150 1.00 43.69 377 PRO A O 1
ATOM 3061 N N . HIS A 1 378 ? -13.980 -7.752 -3.363 1.00 41.91 378 HIS A N 1
ATOM 3062 C CA . HIS A 1 378 ? -14.034 -9.188 -3.699 1.00 41.91 378 HIS A CA 1
ATOM 3063 C C . HIS A 1 378 ? -12.714 -9.710 -4.302 1.00 41.91 378 HIS A C 1
ATOM 3065 O O . HIS A 1 378 ? -12.687 -10.761 -4.941 1.00 41.91 378 HIS A O 1
ATOM 3071 N N . GLY A 1 379 ? -11.621 -8.949 -4.179 1.00 41.88 379 GLY A N 1
ATOM 3072 C CA . GLY A 1 379 ? -10.344 -9.263 -4.816 1.00 41.88 379 GLY A CA 1
ATOM 3073 C C . GLY A 1 379 ? -9.661 -10.494 -4.220 1.00 41.88 379 GLY A C 1
ATOM 3074 O O . GLY A 1 379 ? -8.806 -10.365 -3.349 1.00 41.88 379 GLY A O 1
ATOM 3075 N N . GLN A 1 380 ? -9.997 -11.686 -4.714 1.00 37.53 380 GLN A N 1
ATOM 3076 C CA . GLN A 1 380 ? -9.150 -12.867 -4.574 1.00 37.53 380 GLN A CA 1
ATOM 3077 C C . GLN A 1 380 ? -8.218 -12.976 -5.786 1.00 37.53 380 GLN A C 1
ATOM 3079 O O . GLN A 1 380 ? -8.668 -12.995 -6.930 1.00 37.53 380 GLN A O 1
ATOM 3084 N N . GLY A 1 381 ? -6.919 -13.109 -5.522 1.00 48.62 381 GLY A N 1
ATOM 3085 C CA . GLY A 1 381 ? -5.944 -13.582 -6.503 1.00 48.62 381 GLY A CA 1
ATOM 3086 C C . GLY A 1 381 ? -5.122 -12.487 -7.188 1.00 48.62 381 GLY A C 1
ATOM 3087 O O . GLY A 1 381 ? -5.651 -11.596 -7.843 1.00 48.62 381 GLY A O 1
ATOM 3088 N N . PHE A 1 382 ? -3.798 -12.667 -7.105 1.00 44.81 382 PHE A N 1
ATOM 3089 C CA . PHE A 1 382 ? -2.717 -11.923 -7.770 1.00 44.81 382 PHE A CA 1
ATOM 3090 C C . PHE A 1 382 ? -2.243 -10.623 -7.084 1.00 44.81 382 PHE A C 1
ATOM 3092 O O . PHE A 1 382 ? -2.686 -9.517 -7.375 1.00 44.81 382 PHE A O 1
ATOM 3099 N N . TYR A 1 383 ? -1.227 -10.739 -6.218 1.00 54.84 383 TYR A N 1
ATOM 3100 C CA . TYR A 1 383 ? -0.548 -9.585 -5.620 1.00 54.84 383 TYR A CA 1
ATOM 3101 C C . TYR A 1 383 ? 0.766 -9.287 -6.347 1.00 54.84 383 TYR A C 1
ATOM 3103 O O . TYR A 1 383 ? 1.790 -9.942 -6.133 1.00 54.84 383 TYR A O 1
ATOM 3111 N N . TRP A 1 384 ? 0.772 -8.252 -7.190 1.00 56.62 384 TRP A N 1
ATOM 3112 C CA . TRP A 1 384 ? 2.036 -7.648 -7.606 1.00 56.62 384 TRP A CA 1
ATOM 3113 C C . TRP A 1 384 ? 2.608 -6.829 -6.444 1.00 56.62 384 TRP A C 1
ATOM 3115 O O . TRP A 1 384 ? 2.047 -5.801 -6.061 1.00 56.62 384 TRP A O 1
ATOM 3125 N N . GLY A 1 385 ? 3.705 -7.311 -5.862 1.00 58.06 385 GLY A N 1
ATOM 3126 C CA . GLY A 1 385 ? 4.347 -6.728 -4.682 1.00 58.06 385 GLY A CA 1
ATOM 3127 C C . GLY A 1 385 ? 5.818 -6.382 -4.910 1.00 58.06 385 GLY A C 1
ATOM 3128 O O . GLY A 1 385 ? 6.409 -6.748 -5.929 1.00 58.06 385 GLY A O 1
ATOM 3129 N N . ARG A 1 386 ? 6.433 -5.694 -3.937 1.00 62.69 386 ARG A N 1
ATOM 3130 C CA . ARG A 1 386 ? 7.844 -5.275 -4.017 1.00 62.69 386 ARG A CA 1
ATOM 3131 C C . ARG A 1 386 ? 8.850 -6.442 -3.950 1.00 62.69 386 ARG A C 1
ATOM 3133 O O . ARG A 1 386 ? 10.025 -6.255 -4.245 1.00 62.69 386 ARG A O 1
ATOM 3140 N N . SER A 1 387 ? 8.383 -7.653 -3.646 1.00 57.19 387 SER A N 1
ATOM 3141 C CA . SER A 1 387 ? 9.161 -8.900 -3.622 1.00 57.19 387 SER A CA 1
ATOM 3142 C C . SER A 1 387 ? 9.215 -9.647 -4.965 1.00 57.19 387 SER A C 1
ATOM 3144 O O . SER A 1 387 ? 9.888 -10.668 -5.072 1.00 57.19 387 SER A O 1
ATOM 3146 N N . GLN A 1 388 ? 8.529 -9.164 -6.010 1.00 67.19 388 GLN A N 1
ATOM 3147 C CA . GLN A 1 388 ? 8.499 -9.854 -7.303 1.00 67.19 388 GLN A CA 1
ATOM 3148 C C . GLN A 1 388 ? 9.820 -9.688 -8.094 1.00 67.19 388 GLN A C 1
ATOM 3150 O O . GLN A 1 388 ? 10.493 -8.653 -7.984 1.00 67.19 388 GLN A O 1
ATOM 3155 N N . PRO A 1 389 ? 10.189 -10.674 -8.939 1.00 70.44 389 PRO A N 1
ATOM 3156 C CA . PRO A 1 389 ? 11.337 -10.569 -9.841 1.00 70.44 389 PRO A CA 1
ATOM 3157 C C . PRO A 1 389 ? 11.226 -9.377 -10.800 1.00 70.44 389 PRO A C 1
ATOM 3159 O O . PRO A 1 389 ? 10.169 -8.766 -10.958 1.00 70.44 389 PRO A O 1
ATOM 3162 N N . LYS A 1 390 ? 12.326 -9.055 -11.494 1.00 79.81 390 LYS A N 1
ATOM 3163 C CA . LYS A 1 390 ? 12.296 -8.025 -12.541 1.00 79.81 390 LYS A CA 1
ATOM 3164 C C . LYS A 1 390 ? 11.300 -8.408 -13.648 1.00 79.81 390 LYS A C 1
ATOM 3166 O O . LYS A 1 390 ? 11.340 -9.547 -14.129 1.00 79.81 390 LYS A O 1
ATOM 3171 N N . PRO A 1 391 ? 10.448 -7.468 -14.098 1.00 85.38 391 PRO A N 1
ATOM 3172 C CA . PRO A 1 391 ? 9.579 -7.720 -15.234 1.00 85.38 391 PRO A CA 1
ATOM 3173 C C . PRO A 1 391 ? 10.384 -7.930 -16.516 1.00 85.38 391 PRO A C 1
ATOM 3175 O O . PRO A 1 391 ? 11.503 -7.439 -16.632 1.00 85.38 391 PRO A O 1
ATOM 3178 N N . GLY A 1 392 ? 9.811 -8.645 -17.484 1.00 88.06 392 GLY A N 1
ATOM 3179 C CA . GLY A 1 392 ? 10.452 -8.973 -18.759 1.00 88.06 392 GLY A CA 1
ATOM 3180 C C . GLY A 1 392 ? 9.799 -8.322 -19.977 1.00 88.06 392 GLY A C 1
ATOM 3181 O O . GLY A 1 392 ? 8.569 -8.280 -20.066 1.00 88.06 392 GLY A O 1
ATOM 3182 N N . ILE A 1 393 ? 10.590 -7.926 -20.984 1.00 89.38 393 ILE A N 1
ATOM 3183 C CA . ILE A 1 393 ? 10.060 -7.671 -22.345 1.00 89.38 393 ILE A CA 1
ATOM 3184 C C . ILE A 1 393 ? 9.377 -8.940 -22.880 1.00 89.38 393 ILE A C 1
ATOM 3186 O O . ILE A 1 393 ? 8.286 -8.890 -23.474 1.00 89.38 393 ILE A O 1
ATOM 3190 N N . ILE A 1 394 ? 10.030 -10.084 -22.669 1.00 87.06 394 ILE A N 1
ATOM 3191 C CA . ILE A 1 394 ? 9.518 -11.426 -22.921 1.00 87.06 394 ILE A CA 1
ATOM 3192 C C . ILE A 1 394 ? 9.138 -12.031 -21.574 1.00 87.06 394 ILE A C 1
ATOM 3194 O O . ILE A 1 394 ? 9.960 -12.194 -20.678 1.00 87.06 394 ILE A O 1
ATOM 3198 N N . THR A 1 395 ? 7.864 -12.375 -21.447 1.00 79.94 395 THR A N 1
ATOM 3199 C CA . THR A 1 395 ? 7.335 -12.993 -20.238 1.00 79.94 395 THR A CA 1
ATOM 3200 C C . THR A 1 395 ? 7.749 -14.457 -20.182 1.00 79.94 395 THR A C 1
ATOM 3202 O O . THR A 1 395 ? 7.511 -15.197 -21.146 1.00 79.94 395 THR A O 1
ATOM 3205 N N . SER A 1 396 ? 8.315 -14.888 -19.059 1.00 69.44 396 SER A N 1
ATOM 3206 C CA . SER A 1 396 ? 8.403 -16.311 -18.733 1.00 69.44 396 SER A CA 1
ATOM 3207 C C . SER A 1 396 ? 6.994 -16.899 -18.537 1.00 69.44 396 SER A C 1
ATOM 3209 O O . SER A 1 396 ? 5.998 -16.174 -18.476 1.00 69.44 396 SER A O 1
ATOM 3211 N N . SER A 1 397 ? 6.880 -18.229 -18.480 1.00 58.75 397 SER A N 1
ATOM 3212 C CA . SER A 1 397 ? 5.621 -18.917 -18.140 1.00 58.75 397 SER A CA 1
ATOM 3213 C C . SER A 1 397 ? 5.115 -18.578 -16.734 1.00 58.75 397 SER A C 1
ATOM 3215 O O . SER A 1 397 ? 3.959 -18.857 -16.429 1.00 58.75 397 SER A O 1
ATOM 3217 N N . TYR A 1 398 ? 5.950 -17.943 -15.907 1.00 55.75 398 TYR A N 1
ATOM 3218 C CA . TYR A 1 398 ? 5.589 -17.444 -14.591 1.00 55.75 398 TYR A CA 1
ATOM 3219 C C . TYR A 1 398 ? 4.579 -16.294 -14.712 1.00 55.75 398 TYR A C 1
ATOM 3221 O O . TYR A 1 398 ? 4.910 -15.147 -15.037 1.00 55.75 398 TYR A O 1
ATOM 3229 N N . ARG A 1 399 ? 3.316 -16.623 -14.444 1.00 51.50 399 ARG A N 1
ATOM 3230 C CA . ARG A 1 399 ? 2.281 -15.666 -14.057 1.00 51.50 399 ARG A CA 1
ATOM 3231 C C . ARG A 1 399 ? 2.313 -15.662 -12.531 1.00 51.50 399 ARG A C 1
ATOM 3233 O O . ARG A 1 399 ? 1.853 -16.622 -11.936 1.00 51.50 399 ARG A O 1
ATOM 3240 N N . GLY A 1 400 ? 2.984 -14.676 -11.937 1.00 46.94 400 GLY A N 1
ATOM 3241 C CA . GLY A 1 400 ? 3.303 -14.680 -10.507 1.00 46.94 400 GLY A CA 1
ATOM 3242 C C . GLY A 1 400 ? 2.113 -14.899 -9.577 1.00 46.94 400 GLY A C 1
ATOM 3243 O O . GLY A 1 400 ? 0.982 -14.635 -9.927 1.00 46.94 400 GLY A O 1
ATOM 3244 N N . GLY A 1 401 ? 2.351 -15.397 -8.374 1.00 42.00 401 GLY A N 1
ATOM 3245 C CA . GLY A 1 401 ? 1.258 -15.668 -7.433 1.00 42.00 401 GLY A CA 1
ATOM 3246 C C . GLY A 1 401 ? 1.765 -15.999 -6.044 1.00 42.00 401 GLY A C 1
ATOM 3247 O O . GLY A 1 401 ? 1.201 -15.536 -5.060 1.00 42.00 401 GLY A O 1
ATOM 3248 N N . GLN A 1 402 ? 2.907 -16.680 -5.971 1.00 40.47 402 GLN A N 1
ATOM 3249 C CA . GLN A 1 402 ? 3.664 -16.884 -4.746 1.00 40.47 402 GLN A CA 1
ATOM 3250 C C . GLN A 1 402 ? 5.144 -16.653 -5.051 1.00 40.47 402 GLN A C 1
ATOM 3252 O O . GLN A 1 402 ? 5.662 -17.165 -6.040 1.00 40.47 402 GLN A O 1
ATOM 3257 N N . ALA A 1 403 ? 5.835 -15.865 -4.221 1.00 37.78 403 ALA A N 1
ATOM 3258 C CA . ALA A 1 403 ? 7.269 -15.601 -4.385 1.00 37.78 403 ALA A CA 1
ATOM 3259 C C . ALA A 1 403 ? 8.115 -16.895 -4.369 1.00 37.78 403 ALA A C 1
ATOM 3261 O O . ALA A 1 403 ? 9.194 -16.923 -4.958 1.00 37.78 403 ALA A O 1
ATOM 3262 N N . ASN A 1 404 ? 7.586 -17.968 -3.765 1.00 37.03 404 ASN A N 1
ATOM 3263 C CA . ASN A 1 404 ? 8.216 -19.285 -3.662 1.00 37.03 404 ASN A CA 1
ATOM 3264 C C . ASN A 1 404 ? 8.166 -20.113 -4.961 1.00 37.03 404 ASN A C 1
ATOM 3266 O O . ASN A 1 404 ? 8.968 -21.029 -5.111 1.00 37.03 404 ASN A O 1
ATOM 3270 N N . ASP A 1 405 ? 7.299 -19.768 -5.920 1.00 40.19 405 ASP A N 1
ATOM 3271 C CA . ASP A 1 405 ? 7.133 -20.521 -7.178 1.00 40.19 405 ASP A CA 1
ATOM 3272 C C . ASP A 1 405 ? 7.961 -19.954 -8.334 1.00 40.19 405 ASP A C 1
ATOM 3274 O O . ASP A 1 405 ? 7.839 -20.384 -9.485 1.00 40.19 405 ASP A O 1
ATOM 3278 N N . CYS A 1 406 ? 8.779 -18.937 -8.067 1.00 48.03 406 CYS A N 1
ATOM 3279 C CA . CYS A 1 406 ? 9.585 -18.323 -9.100 1.00 48.03 406 CYS A CA 1
ATOM 3280 C C . CYS A 1 406 ? 10.870 -19.144 -9.285 1.00 48.03 406 CYS A C 1
ATOM 3282 O O . CYS A 1 406 ? 11.730 -19.125 -8.401 1.00 48.03 406 CYS A O 1
ATOM 3284 N N . PRO A 1 407 ? 11.034 -19.890 -10.397 1.00 50.50 407 PRO A N 1
ATOM 3285 C CA . PRO A 1 407 ? 12.218 -20.712 -10.576 1.00 50.50 407 PRO A CA 1
ATOM 3286 C C . PRO A 1 407 ? 13.455 -19.816 -10.579 1.00 50.50 407 PRO A C 1
ATOM 3288 O O . PRO A 1 407 ? 13.489 -18.789 -11.269 1.00 50.50 407 PRO A O 1
ATOM 3291 N N . MET A 1 408 ? 14.473 -20.222 -9.816 1.00 55.22 408 MET A N 1
ATOM 3292 C CA . MET A 1 408 ? 15.779 -19.571 -9.808 1.00 55.22 408 MET A CA 1
ATOM 3293 C C . MET A 1 408 ? 16.231 -19.336 -11.253 1.00 55.22 408 MET A C 1
ATOM 3295 O O . MET A 1 408 ? 16.084 -20.205 -12.120 1.00 55.22 408 MET A O 1
ATOM 3299 N N . TRP A 1 409 ? 16.738 -18.133 -11.529 1.00 63.41 409 TRP A N 1
ATOM 3300 C CA . TRP A 1 409 ? 17.206 -17.813 -12.869 1.00 63.41 409 TRP A CA 1
ATOM 3301 C C . TRP A 1 409 ? 18.309 -18.794 -13.270 1.00 63.41 409 TRP A C 1
ATOM 3303 O O . TRP A 1 409 ? 19.269 -18.987 -12.531 1.00 63.41 409 TRP A O 1
ATOM 3313 N N . ASN A 1 410 ? 18.166 -19.390 -14.451 1.00 71.69 410 ASN A N 1
ATOM 3314 C CA . ASN A 1 410 ? 19.169 -20.247 -15.063 1.00 71.69 410 ASN A CA 1
ATOM 3315 C C . ASN A 1 410 ? 19.308 -19.832 -16.531 1.00 71.69 410 ASN A C 1
ATOM 3317 O O . ASN A 1 410 ? 18.302 -19.718 -17.240 1.00 71.69 410 ASN A O 1
ATOM 3321 N N . LEU A 1 411 ? 20.550 -19.643 -16.984 1.00 73.62 411 LEU A N 1
ATOM 3322 C CA . LEU A 1 411 ? 20.891 -19.303 -18.364 1.00 73.62 411 LEU A CA 1
ATOM 3323 C C . LEU A 1 411 ? 20.210 -20.240 -19.371 1.00 73.62 411 LEU A C 1
ATOM 3325 O O . LEU A 1 411 ? 19.692 -19.775 -20.383 1.00 73.62 411 LEU A O 1
ATOM 3329 N N . ILE A 1 412 ? 20.140 -21.541 -19.070 1.00 76.88 412 ILE A N 1
ATOM 3330 C CA . ILE A 1 412 ? 19.497 -22.541 -19.936 1.00 76.88 412 ILE A CA 1
ATOM 3331 C C . ILE A 1 412 ? 18.014 -22.207 -20.141 1.00 76.88 412 ILE A C 1
ATOM 3333 O O . ILE A 1 412 ? 17.534 -22.178 -21.275 1.00 76.88 412 ILE A O 1
ATOM 3337 N N . ASN A 1 413 ? 17.294 -21.900 -19.059 1.00 76.94 413 ASN A N 1
ATOM 3338 C CA . ASN A 1 413 ? 15.874 -21.555 -19.124 1.00 76.94 413 ASN A CA 1
ATOM 3339 C C . ASN A 1 413 ? 15.657 -20.262 -19.915 1.00 76.94 413 ASN A C 1
ATOM 3341 O O . ASN A 1 413 ? 14.720 -20.172 -20.711 1.00 76.94 413 ASN A O 1
ATOM 3345 N N . GLU A 1 414 ? 16.527 -19.267 -19.734 1.00 80.00 414 GLU A N 1
ATOM 3346 C CA . GLU A 1 414 ? 16.426 -18.018 -20.484 1.00 80.00 414 GLU A CA 1
ATOM 3347 C C . GLU A 1 414 ? 16.679 -18.223 -21.980 1.00 80.00 414 GLU A C 1
ATOM 3349 O O . GLU A 1 414 ? 15.863 -17.790 -22.797 1.00 80.00 414 GLU A O 1
ATOM 3354 N N . VAL A 1 415 ? 17.736 -18.953 -22.345 1.00 82.56 415 VAL A N 1
ATOM 3355 C CA . VAL A 1 415 ? 18.032 -19.300 -23.742 1.00 82.56 415 VAL A CA 1
ATOM 3356 C C . VAL A 1 415 ? 16.867 -20.074 -24.360 1.00 82.56 415 VAL A C 1
ATOM 3358 O O . VAL A 1 415 ? 16.423 -19.730 -25.454 1.00 82.56 415 VAL A O 1
ATOM 3361 N N . GLN A 1 416 ? 16.281 -21.046 -23.656 1.00 84.94 416 GLN A N 1
ATOM 3362 C CA . GLN A 1 416 ? 15.096 -21.762 -24.141 1.00 84.94 416 GLN A CA 1
ATOM 3363 C C . GLN A 1 416 ? 13.895 -20.832 -24.367 1.00 84.94 416 GLN A C 1
ATOM 3365 O O . GLN A 1 416 ? 13.189 -20.964 -25.371 1.00 84.94 416 GLN A O 1
ATOM 3370 N N . ILE A 1 417 ? 13.644 -19.879 -23.464 1.00 83.06 417 ILE A N 1
ATOM 3371 C CA . ILE A 1 417 ? 12.562 -18.895 -23.625 1.00 83.06 417 ILE A CA 1
ATOM 3372 C C . ILE A 1 417 ? 12.816 -18.007 -24.850 1.00 83.06 417 ILE A C 1
ATOM 3374 O O . ILE A 1 417 ? 11.880 -17.761 -25.623 1.00 83.06 417 ILE A O 1
ATOM 3378 N N . LEU A 1 418 ? 14.061 -17.570 -25.060 1.00 85.06 418 LEU A N 1
ATOM 3379 C CA . LEU A 1 418 ? 14.468 -16.778 -26.222 1.00 85.06 418 LEU A CA 1
ATOM 3380 C C . LEU A 1 418 ? 14.330 -17.571 -27.526 1.00 85.06 418 LEU A C 1
ATOM 3382 O O . LEU A 1 418 ? 13.714 -17.073 -28.467 1.00 85.06 418 LEU A O 1
ATOM 3386 N N . LEU A 1 419 ? 14.786 -18.825 -27.566 1.00 86.00 419 LEU A N 1
ATOM 3387 C CA . LEU A 1 419 ? 14.631 -19.712 -28.723 1.00 86.00 419 LEU A CA 1
ATOM 3388 C C . LEU A 1 419 ? 13.153 -19.965 -29.048 1.00 86.00 419 LEU A C 1
ATOM 3390 O O . LEU A 1 419 ? 12.746 -19.860 -30.204 1.00 86.00 419 LEU A O 1
ATOM 3394 N N . ARG A 1 420 ? 12.302 -20.199 -28.039 1.00 86.56 420 ARG A N 1
ATOM 3395 C CA . ARG A 1 420 ? 10.842 -20.315 -28.233 1.00 86.56 420 ARG A CA 1
ATOM 3396 C C . ARG A 1 420 ? 10.220 -19.008 -28.729 1.00 86.56 420 ARG A C 1
ATOM 3398 O O . ARG A 1 420 ? 9.237 -19.025 -29.473 1.00 86.56 420 ARG A O 1
ATOM 3405 N N . ALA A 1 421 ? 10.721 -17.855 -28.289 1.00 84.25 421 ALA A N 1
ATOM 3406 C CA . ALA A 1 421 ? 10.267 -16.558 -28.787 1.00 84.25 421 ALA A CA 1
ATOM 3407 C C . ALA A 1 421 ? 10.677 -16.347 -30.254 1.00 84.25 421 ALA A C 1
ATOM 3409 O O . ALA A 1 421 ? 9.827 -15.947 -31.053 1.00 84.25 421 ALA A O 1
ATOM 3410 N N . LEU A 1 422 ? 11.915 -16.694 -30.610 1.00 86.62 422 LEU A N 1
ATOM 3411 C CA . LEU A 1 422 ? 12.437 -16.645 -31.974 1.00 86.62 422 LEU A CA 1
ATOM 3412 C C . LEU A 1 422 ? 11.670 -17.596 -32.901 1.00 86.62 422 LEU A C 1
ATOM 3414 O O . LEU A 1 422 ? 11.183 -17.166 -33.941 1.00 86.62 422 LEU A O 1
ATOM 3418 N N . GLY A 1 423 ? 11.448 -18.846 -32.486 1.00 85.88 423 GLY A N 1
ATOM 3419 C CA 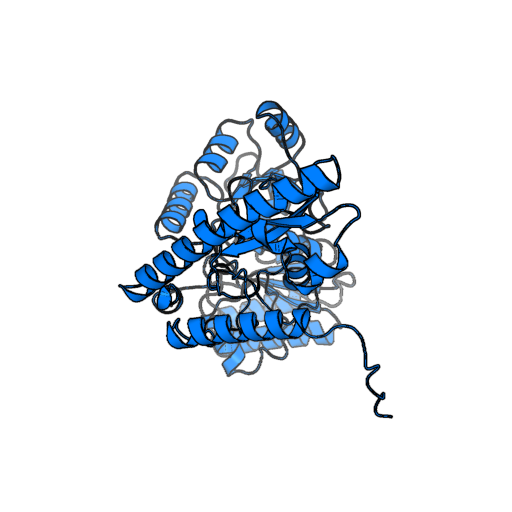. GLY A 1 423 ? 10.645 -19.811 -33.240 1.00 85.88 423 GLY A CA 1
ATOM 3420 C C . GLY A 1 423 ? 9.219 -19.313 -33.489 1.00 85.88 423 GLY A C 1
ATOM 3421 O O . GLY A 1 423 ? 8.720 -19.383 -34.610 1.00 85.88 423 GLY A O 1
ATOM 3422 N N . ARG A 1 424 ? 8.575 -18.697 -32.483 1.00 85.69 424 ARG A N 1
ATOM 3423 C CA . ARG A 1 424 ? 7.259 -18.051 -32.658 1.00 85.69 424 ARG A CA 1
ATOM 3424 C C . ARG A 1 424 ? 7.305 -16.856 -33.609 1.00 85.69 424 ARG A C 1
ATOM 3426 O O . ARG A 1 424 ? 6.320 -16.624 -34.306 1.00 85.69 424 ARG A O 1
ATOM 3433 N N . LEU A 1 425 ? 8.392 -16.087 -33.627 1.00 85.56 425 LEU A N 1
ATOM 3434 C CA . LEU A 1 425 ? 8.574 -14.983 -34.570 1.00 85.56 425 LEU A CA 1
ATOM 3435 C C . LEU A 1 425 ? 8.717 -15.509 -36.003 1.00 85.56 425 LEU A C 1
ATOM 3437 O O . LEU A 1 425 ? 7.963 -15.073 -36.870 1.00 85.56 425 LEU A O 1
ATOM 3441 N N . ILE A 1 426 ? 9.604 -16.483 -36.226 1.00 86.44 426 ILE A N 1
ATOM 3442 C CA . ILE A 1 426 ? 9.817 -17.130 -37.530 1.00 86.44 426 ILE A CA 1
ATOM 3443 C C . ILE A 1 426 ? 8.506 -17.740 -38.031 1.00 86.44 426 ILE A C 1
ATOM 3445 O O . ILE A 1 426 ? 8.087 -17.465 -39.153 1.00 86.44 426 ILE A O 1
ATOM 3449 N N . TYR A 1 427 ? 7.793 -18.478 -37.178 1.00 85.56 427 TYR A N 1
ATOM 3450 C CA . TYR A 1 427 ? 6.484 -19.044 -37.508 1.00 85.56 427 TYR A CA 1
ATOM 3451 C C . TYR A 1 427 ? 5.459 -17.972 -37.925 1.00 85.56 427 TYR A C 1
ATOM 3453 O O . TYR A 1 427 ? 4.716 -18.137 -38.889 1.00 85.56 427 TYR A O 1
ATOM 3461 N N . ARG A 1 428 ? 5.416 -16.830 -37.225 1.00 82.38 428 ARG A N 1
ATOM 3462 C CA . ARG A 1 428 ? 4.506 -15.719 -37.566 1.00 82.38 428 ARG A CA 1
ATOM 3463 C C . ARG A 1 428 ? 4.884 -14.991 -38.855 1.00 82.38 428 ARG A C 1
ATOM 3465 O O . ARG A 1 428 ? 3.995 -14.392 -39.459 1.00 82.38 428 ARG A O 1
ATOM 3472 N N . LEU A 1 429 ? 6.164 -14.986 -39.225 1.00 82.56 429 LEU A N 1
ATOM 3473 C CA . LEU A 1 429 ? 6.666 -14.379 -40.461 1.00 82.56 429 LEU A CA 1
ATOM 3474 C C . LEU A 1 429 ? 6.428 -15.287 -41.672 1.00 82.56 429 LEU A C 1
ATOM 3476 O O . LEU A 1 429 ? 6.056 -14.798 -42.732 1.00 82.56 429 LEU A O 1
ATOM 3480 N N . THR A 1 430 ? 6.592 -16.597 -41.489 1.00 81.38 430 THR A N 1
ATOM 3481 C CA . THR A 1 430 ? 6.442 -17.613 -42.544 1.00 81.38 430 THR A CA 1
ATOM 3482 C C . THR A 1 430 ? 4.985 -17.963 -42.838 1.00 81.38 430 THR A C 1
ATOM 3484 O O . THR A 1 430 ? 4.666 -18.337 -43.962 1.00 81.38 430 THR A O 1
ATOM 3487 N N . ARG A 1 431 ? 4.065 -17.785 -41.878 1.00 73.88 431 ARG A N 1
ATOM 3488 C CA . ARG A 1 431 ? 2.626 -17.982 -42.108 1.00 73.88 431 ARG A CA 1
ATOM 3489 C C . ARG A 1 431 ? 2.004 -16.789 -42.850 1.00 73.88 431 ARG A C 1
ATOM 3491 O O . ARG A 1 431 ? 1.344 -15.924 -42.260 1.00 73.88 431 ARG A O 1
ATOM 3498 N N . THR A 1 432 ? 2.205 -16.755 -44.162 1.00 55.19 432 THR A N 1
ATOM 3499 C CA . THR A 1 432 ? 1.351 -16.030 -45.113 1.00 55.19 432 THR A CA 1
ATOM 3500 C C . THR A 1 432 ? -0.008 -16.745 -45.196 1.00 55.19 432 THR A C 1
ATOM 3502 O O . THR A 1 432 ? -0.130 -17.922 -44.876 1.00 55.19 432 THR A O 1
ATOM 3505 N N . GLY A 1 433 ? -1.093 -16.003 -45.412 1.00 57.56 433 GLY A N 1
ATOM 3506 C CA . GLY A 1 433 ? -2.432 -16.443 -45.015 1.00 57.56 433 GLY A CA 1
ATOM 3507 C C . GLY A 1 433 ? -2.964 -17.683 -45.742 1.00 57.56 433 GLY A C 1
ATOM 3508 O O . GLY A 1 433 ? -3.222 -17.619 -46.932 1.00 57.56 433 GLY A O 1
ATOM 3509 N N . SER A 1 434 ? -3.262 -18.746 -44.993 1.00 46.62 434 SER A N 1
ATOM 3510 C CA . SER A 1 434 ? -4.349 -19.697 -45.267 1.00 46.62 434 SER A CA 1
ATOM 3511 C C . SER A 1 434 ? -4.659 -20.513 -43.997 1.00 46.62 434 SER A C 1
ATOM 3513 O O . SER A 1 434 ? -3.797 -20.733 -43.140 1.00 46.62 434 SER A O 1
ATOM 3515 N N . GLY A 1 435 ? -5.930 -20.883 -43.823 1.00 38.22 435 GLY A N 1
ATOM 3516 C CA . GLY A 1 435 ? -6.414 -21.719 -42.721 1.00 38.22 435 GLY A CA 1
ATOM 3517 C C . GLY A 1 435 ? -7.227 -20.965 -41.667 1.00 38.22 435 GLY A C 1
ATOM 3518 O O . GLY A 1 435 ? -6.716 -20.642 -40.592 1.00 38.22 435 GLY A O 1
ATOM 3519 N N . ARG A 1 436 ? -8.522 -20.754 -41.952 1.00 39.56 436 ARG A N 1
ATOM 3520 C CA . ARG A 1 436 ? -9.557 -20.881 -40.914 1.00 39.56 436 ARG A CA 1
ATOM 3521 C C . ARG A 1 436 ? -9.349 -22.260 -40.278 1.00 39.56 436 ARG A C 1
ATOM 3523 O O . ARG A 1 436 ? -9.340 -23.252 -40.998 1.00 39.56 436 ARG A O 1
ATOM 3530 N N . SER A 1 437 ? -9.139 -22.325 -38.968 1.00 33.84 437 SER A N 1
ATOM 3531 C CA . SER A 1 437 ? -9.290 -23.588 -38.246 1.00 33.84 437 SER A CA 1
ATOM 3532 C C . SER A 1 437 ? -10.752 -24.035 -38.371 1.00 33.84 437 SER A C 1
ATOM 3534 O O . SER A 1 437 ? -11.628 -23.179 -38.200 1.00 33.84 437 SER A O 1
ATOM 3536 N N . PRO A 1 438 ? -11.048 -25.319 -38.632 1.00 40.09 438 PRO A N 1
ATOM 3537 C CA . PRO A 1 438 ? -12.386 -25.837 -38.402 1.00 40.09 438 PRO A CA 1
ATOM 3538 C C . PRO A 1 438 ? -12.682 -25.632 -36.917 1.00 40.09 438 PRO A C 1
ATOM 3540 O O . PRO A 1 438 ? -11.893 -26.028 -36.060 1.00 40.09 438 PRO A O 1
ATOM 3543 N N . GLN A 1 439 ? -13.771 -24.935 -36.614 1.00 36.78 439 GLN A N 1
ATOM 3544 C CA . GLN A 1 439 ? -14.335 -24.959 -35.275 1.00 36.78 439 GLN A CA 1
ATOM 3545 C C . GLN A 1 439 ? -14.692 -26.418 -34.979 1.00 36.78 439 GLN A C 1
ATOM 3547 O O . GLN A 1 439 ? -15.499 -27.009 -35.694 1.00 36.78 439 GLN A O 1
ATOM 3552 N N . HIS A 1 440 ? -14.060 -26.997 -33.960 1.00 36.62 440 HIS A N 1
ATOM 3553 C CA . HIS A 1 440 ? -14.636 -28.151 -33.289 1.00 36.62 440 HIS A CA 1
ATOM 3554 C C . HIS A 1 440 ? -15.985 -27.701 -32.719 1.00 36.62 440 HIS A C 1
ATOM 3556 O O . HIS A 1 440 ? -16.041 -26.724 -31.969 1.00 36.62 440 HIS A O 1
ATOM 3562 N N . ARG A 1 441 ? -17.042 -28.360 -33.204 1.00 33.03 441 ARG A N 1
ATOM 3563 C CA . ARG A 1 441 ? -18.359 -28.422 -32.572 1.00 33.03 441 ARG A CA 1
ATOM 3564 C C . ARG A 1 441 ? -18.251 -29.057 -31.196 1.00 33.03 441 ARG A C 1
ATOM 3566 O O . ARG A 1 441 ? -17.368 -29.935 -31.047 1.00 33.03 441 ARG A O 1
#